Protein AF-A0A965PRI2-F1 (afdb_monomer_lite)

pLDDT: mean 79.47, std 16.2, range [27.14, 97.19]

Secondary structure (DSSP, 8-state):
-----------SPPPTT------TTS-----TT-----PPP--HHHHS-S--HHHHHHHHHHHTTEEEEE-SSSTT-EEEEEHHHHTTSS-EEE-GGGB-TTS--EEEESTTT--SEEEEEEEPP-SHHHHHHHTTT--TT-EEESS--SSTT----TT--SEEEEEEEEEP--EEEPTTSS-EEE--EE--TTSPPEE----S---EEEEEEEEEE--SSS-PPPEEEEEEEEESBS---SSS-B-TT-EESSSS----SS--SB--SEEHIIIIIHHHHHHHHSTT-EEEEEEE---HHHHHT--TT-EEEETTEEEEEEEEE---TTS--PEEEEEEEE-TT---TT--SSEEEEE-TTSBEEEE-TTS-EE---HHHHHHTT-EEETTTTEEE---PPPPP-PPP----TT--------

Structure (mmCIF, N/CA/C/O backbone):
data_AF-A0A965PRI2-F1
#
_entry.id   AF-A0A965PRI2-F1
#
loop_
_atom_site.group_PDB
_atom_site.id
_atom_site.type_symbol
_atom_site.label_atom_id
_atom_site.label_alt_id
_atom_site.label_comp_id
_atom_site.label_asym_id
_atom_site.label_entity_id
_atom_site.label_seq_id
_atom_site.pdbx_PDB_ins_code
_atom_site.Cartn_x
_atom_site.Cartn_y
_atom_site.Cartn_z
_atom_site.occupancy
_atom_site.B_iso_or_equiv
_atom_site.auth_seq_id
_atom_site.auth_comp_id
_atom_site.auth_asym_id
_atom_site.auth_atom_id
_atom_site.pdbx_PDB_model_num
ATOM 1 N N . GLN A 1 1 ? -20.599 -7.298 -75.799 1.00 37.50 1 GLN A N 1
ATOM 2 C CA . GLN A 1 1 ? -19.387 -7.035 -75.000 1.00 37.50 1 GLN A CA 1
ATOM 3 C C . GLN A 1 1 ? -19.839 -6.916 -73.556 1.00 37.50 1 GLN A C 1
ATOM 5 O O . GLN A 1 1 ? -20.493 -5.939 -73.222 1.00 37.50 1 GLN A O 1
ATOM 10 N N . ASN A 1 2 ? -19.610 -7.953 -72.750 1.00 37.22 2 ASN A N 1
ATOM 11 C CA . ASN A 1 2 ? -19.974 -7.944 -71.334 1.00 37.22 2 ASN A CA 1
ATOM 12 C C . ASN A 1 2 ? -18.835 -7.264 -70.572 1.00 37.22 2 ASN A C 1
ATOM 14 O O . ASN A 1 2 ? -17.785 -7.869 -70.375 1.00 37.22 2 ASN A O 1
ATOM 18 N N . GLY A 1 3 ? -19.018 -5.991 -70.229 1.00 44.16 3 GLY A N 1
ATOM 19 C CA . GLY A 1 3 ? -18.119 -5.283 -69.325 1.00 44.16 3 GLY A CA 1
ATOM 20 C C . GLY A 1 3 ? -18.493 -5.601 -67.883 1.00 44.16 3 GLY A C 1
ATOM 21 O O . GLY A 1 3 ? -19.664 -5.518 -67.515 1.00 44.16 3 GLY A O 1
ATOM 22 N N . TRP A 1 4 ? -17.509 -5.971 -67.073 1.00 39.88 4 TRP A N 1
ATOM 23 C CA . TRP A 1 4 ? -17.664 -6.030 -65.625 1.00 39.88 4 TRP A CA 1
ATOM 24 C C . TRP A 1 4 ? -17.605 -4.602 -65.082 1.00 39.88 4 TRP A C 1
ATOM 26 O O . TRP A 1 4 ? -16.687 -3.860 -65.427 1.00 39.88 4 TRP A O 1
ATOM 36 N N . TYR A 1 5 ? -18.566 -4.210 -64.246 1.00 47.44 5 TYR A N 1
ATOM 37 C CA . TYR A 1 5 ? -18.468 -2.988 -63.452 1.00 47.44 5 TYR A CA 1
ATOM 38 C C . TYR A 1 5 ? -18.255 -3.373 -61.988 1.00 47.44 5 TYR A C 1
ATOM 40 O O . TYR A 1 5 ? -18.966 -4.215 -61.444 1.00 47.44 5 TYR A O 1
ATOM 48 N N . GLY A 1 6 ? -17.247 -2.769 -61.364 1.00 44.31 6 GLY A N 1
ATOM 49 C CA . GLY A 1 6 ? -16.978 -2.869 -59.935 1.00 44.31 6 GLY A CA 1
ATOM 50 C C . GLY A 1 6 ? -16.923 -1.465 -59.349 1.00 44.31 6 GLY A C 1
ATOM 51 O O . GLY A 1 6 ? -16.248 -0.597 -59.897 1.00 44.31 6 GLY A O 1
ATOM 52 N N . GLN A 1 7 ? -17.656 -1.232 -58.264 1.00 40.66 7 GLN A N 1
ATOM 53 C CA . GLN A 1 7 ? -17.605 0.015 -57.507 1.00 40.66 7 GLN A CA 1
ATOM 54 C C . GLN A 1 7 ? -16.659 -0.185 -56.322 1.00 40.66 7 GLN A C 1
ATOM 56 O O . GLN A 1 7 ? -16.861 -1.093 -55.519 1.00 40.66 7 GLN A O 1
ATOM 61 N N . ILE A 1 8 ? -15.625 0.651 -56.221 1.00 46.50 8 ILE A N 1
ATOM 62 C CA . ILE A 1 8 ? -14.695 0.664 -55.088 1.00 46.50 8 ILE A CA 1
ATOM 63 C C . ILE A 1 8 ? -15.013 1.905 -54.252 1.00 46.50 8 ILE A C 1
ATOM 65 O O . ILE A 1 8 ? -14.904 3.032 -54.733 1.00 46.50 8 ILE A O 1
ATOM 69 N N . GLU A 1 9 ? -15.444 1.692 -53.010 1.00 41.47 9 GLU A N 1
ATOM 70 C CA . GLU A 1 9 ? -15.709 2.748 -52.032 1.00 41.47 9 GLU A CA 1
ATOM 71 C C . GLU A 1 9 ? -14.506 2.867 -51.082 1.00 41.47 9 GLU A C 1
ATOM 73 O O . GLU A 1 9 ? -14.179 1.926 -50.361 1.00 41.47 9 GLU A O 1
ATOM 78 N N . TYR A 1 10 ? -13.837 4.023 -51.073 1.00 45.66 10 TYR A N 1
ATOM 79 C CA . TYR A 1 10 ? -12.768 4.328 -50.119 1.00 45.66 10 TYR A CA 1
ATOM 80 C C . TYR A 1 10 ? -13.369 4.957 -48.856 1.00 45.66 10 TYR A C 1
ATOM 82 O O . TYR A 1 10 ? -13.905 6.063 -48.908 1.00 45.66 10 TYR A O 1
ATOM 90 N N . ARG A 1 11 ? -13.273 4.267 -47.713 1.00 41.91 11 ARG A N 1
ATOM 91 C CA . ARG A 1 11 ? -13.807 4.722 -46.415 1.00 41.91 11 ARG A CA 1
ATOM 92 C C . ARG A 1 11 ? -12.717 5.304 -45.508 1.00 41.91 11 ARG A C 1
ATOM 94 O O . ARG A 1 11 ? -12.501 4.819 -44.404 1.00 41.91 11 ARG A O 1
ATOM 101 N N . GLY A 1 12 ? -12.024 6.342 -45.973 1.00 54.06 12 GLY A N 1
ATOM 102 C CA . GLY A 1 12 ? -11.011 7.058 -45.190 1.00 54.06 12 GLY A CA 1
ATOM 103 C C . GLY A 1 12 ? -10.931 8.545 -45.542 1.00 54.06 12 GLY A C 1
ATOM 104 O O . GLY A 1 12 ? -11.405 8.971 -46.597 1.00 54.06 12 GLY A O 1
ATOM 105 N N . ALA A 1 13 ? -10.326 9.356 -44.670 1.00 49.25 13 ALA A N 1
ATOM 106 C CA . ALA A 1 13 ? -10.091 10.774 -44.945 1.00 49.25 13 ALA A CA 1
ATOM 107 C C . ALA A 1 13 ? -9.022 10.935 -46.043 1.00 49.25 13 ALA A C 1
ATOM 109 O O . ALA A 1 13 ? -7.925 10.384 -45.947 1.00 49.25 13 ALA A O 1
ATOM 110 N N . ARG A 1 14 ? -9.341 11.672 -47.113 1.00 47.34 14 ARG A N 1
ATOM 111 C CA . ARG A 1 14 ? -8.424 11.928 -48.233 1.00 47.34 14 ARG A CA 1
ATOM 112 C C . ARG A 1 14 ? -7.401 12.991 -47.810 1.00 47.34 14 ARG A C 1
ATOM 114 O O . ARG A 1 14 ? -7.792 14.117 -47.510 1.00 47.34 14 ARG A O 1
ATOM 121 N N . LEU A 1 15 ? -6.110 12.658 -47.787 1.00 52.12 15 LEU A N 1
ATOM 122 C CA . LEU A 1 15 ? -5.048 13.662 -47.650 1.00 52.12 15 LEU A CA 1
ATOM 123 C C . LEU A 1 15 ? -4.831 14.376 -48.995 1.00 52.12 15 LEU A C 1
ATOM 125 O O . LEU A 1 15 ? -5.106 13.824 -50.064 1.00 52.12 15 LEU A O 1
ATOM 129 N N . ALA A 1 16 ? -4.355 15.621 -48.953 1.00 43.09 16 ALA A N 1
ATOM 130 C CA . ALA A 1 16 ? -4.048 16.380 -50.161 1.00 43.09 16 ALA A CA 1
ATOM 131 C C . ALA A 1 16 ? -2.918 15.690 -50.953 1.00 43.09 16 ALA A C 1
ATOM 133 O O . ALA A 1 16 ? -1.831 15.484 -50.418 1.00 43.09 16 ALA A O 1
ATOM 134 N N . GLY A 1 17 ? -3.180 15.336 -52.218 1.00 53.62 17 GLY A N 1
ATOM 135 C CA . GLY A 1 17 ? -2.200 14.725 -53.131 1.00 53.62 17 GLY A CA 1
ATOM 136 C C . GLY A 1 17 ? -2.437 13.254 -53.505 1.00 53.62 17 GLY A C 1
ATOM 137 O O . GLY A 1 17 ? -1.684 12.725 -54.313 1.00 53.62 17 GLY A O 1
ATOM 138 N N . SER A 1 18 ? -3.469 12.587 -52.973 1.00 48.56 18 SER A N 1
ATOM 139 C CA . SER A 1 18 ? -3.781 11.184 -53.311 1.00 48.56 18 SER A CA 1
ATOM 140 C C . SER A 1 18 ? -4.687 11.057 -54.554 1.00 48.56 18 SER A C 1
ATOM 142 O O . SER A 1 18 ? -5.854 11.474 -54.518 1.00 48.56 18 SER A O 1
ATOM 144 N N . SER A 1 19 ? -4.193 10.436 -55.633 1.00 57.09 19 SER A N 1
ATOM 145 C CA . SER A 1 19 ? -4.955 10.115 -56.856 1.00 57.09 19 SER A CA 1
ATOM 146 C C . SER A 1 19 ? -5.113 8.601 -57.070 1.00 57.09 19 SER A C 1
ATOM 148 O O . SER A 1 19 ? -4.385 7.797 -56.497 1.00 57.09 19 SER A O 1
ATOM 150 N N . MET A 1 20 ? -6.110 8.224 -57.873 1.00 54.00 20 MET A N 1
ATOM 151 C CA . MET A 1 20 ? -6.259 6.889 -58.455 1.00 54.00 20 MET A CA 1
ATOM 152 C C . MET A 1 20 ? -6.362 7.104 -59.964 1.00 54.00 20 MET A C 1
ATOM 154 O O . MET A 1 20 ? -7.273 7.817 -60.389 1.00 54.00 20 MET A O 1
ATOM 158 N N . ASP A 1 21 ? -5.448 6.529 -60.741 1.00 53.94 21 ASP A N 1
ATOM 159 C CA . ASP A 1 21 ? -5.452 6.617 -62.204 1.00 53.94 21 ASP A CA 1
ATOM 160 C C . ASP A 1 21 ? -5.742 5.246 -62.819 1.00 53.94 21 ASP A C 1
ATOM 162 O O . ASP A 1 21 ? -5.221 4.221 -62.383 1.00 53.94 21 ASP A O 1
ATOM 166 N N . PHE A 1 22 ? -6.593 5.232 -63.845 1.00 53.56 22 PHE A N 1
ATOM 167 C CA . PHE A 1 22 ? -6.906 4.037 -64.622 1.00 53.56 22 PHE A CA 1
ATOM 168 C C . PHE A 1 22 ? -6.131 4.100 -65.941 1.00 53.56 22 PHE A C 1
ATOM 170 O O . PHE A 1 22 ? -6.404 4.965 -66.774 1.00 53.56 22 PHE A O 1
ATOM 177 N N . VAL A 1 23 ? -5.168 3.197 -66.137 1.00 54.97 23 VAL A N 1
ATOM 178 C CA . VAL A 1 23 ? -4.355 3.134 -67.364 1.00 54.97 23 VAL A CA 1
ATOM 179 C C . VAL A 1 23 ? -4.980 2.131 -68.338 1.00 54.97 23 VAL A C 1
ATOM 181 O O . VAL A 1 23 ? -5.362 1.029 -67.952 1.00 54.97 23 VAL A O 1
ATOM 184 N N . SER A 1 24 ? -5.120 2.522 -69.606 1.00 55.78 24 SER A N 1
ATOM 185 C CA . SER A 1 24 ? -5.944 1.830 -70.610 1.00 55.78 24 SER A CA 1
ATOM 186 C C . SER A 1 24 ? -5.445 0.451 -71.050 1.00 55.78 24 SER A C 1
ATOM 188 O O . SER A 1 24 ? -6.206 -0.282 -71.679 1.00 55.78 24 SER A O 1
ATOM 190 N N . ASP A 1 25 ? -4.202 0.087 -70.725 1.00 54.16 25 ASP A N 1
ATOM 191 C CA . ASP A 1 25 ? -3.514 -1.022 -71.401 1.00 54.16 25 ASP A CA 1
ATOM 192 C C . ASP A 1 25 ? -3.333 -2.276 -70.523 1.00 54.16 25 ASP A C 1
ATOM 194 O O . ASP A 1 25 ? -2.876 -3.307 -71.014 1.00 54.16 25 ASP A O 1
ATOM 198 N N . ALA A 1 26 ? -3.763 -2.241 -69.255 1.00 52.56 26 ALA A N 1
ATOM 199 C CA . ALA A 1 26 ? -3.981 -3.429 -68.425 1.00 52.56 26 ALA A CA 1
ATOM 200 C C . ALA A 1 26 ? -4.861 -3.100 -67.204 1.00 52.56 26 ALA A C 1
ATOM 202 O O . ALA A 1 26 ? -4.710 -2.053 -66.581 1.00 52.56 26 ALA A O 1
ATOM 203 N N . CYS A 1 27 ? -5.761 -4.012 -66.816 1.00 55.41 27 CYS A N 1
ATOM 204 C CA . CYS A 1 27 ? -6.522 -3.888 -65.569 1.00 55.41 27 CYS A CA 1
ATOM 205 C C . CYS A 1 27 ? -5.644 -4.251 -64.364 1.00 55.41 27 CYS A C 1
ATOM 207 O O . CYS A 1 27 ? -5.747 -5.352 -63.825 1.00 55.41 27 CYS A O 1
ATOM 209 N N . PHE A 1 28 ? -4.797 -3.326 -63.928 1.00 50.34 28 PHE A N 1
ATOM 210 C CA . PHE A 1 28 ? -4.231 -3.348 -62.584 1.00 50.34 28 PHE A CA 1
ATOM 211 C C . PHE A 1 28 ? -4.507 -2.015 -61.889 1.00 50.34 28 PHE A C 1
ATOM 213 O O . PHE A 1 28 ? -4.651 -0.977 -62.529 1.00 50.34 28 PHE A O 1
ATOM 220 N N . VAL A 1 29 ? -4.643 -2.068 -60.567 1.00 50.91 29 VAL A N 1
ATOM 221 C CA . VAL A 1 29 ? -4.745 -0.884 -59.713 1.00 50.91 29 VAL A CA 1
ATOM 222 C C . VAL A 1 29 ? -3.357 -0.650 -59.143 1.00 50.91 29 VAL A C 1
ATOM 224 O O . VAL A 1 29 ? -2.856 -1.482 -58.389 1.00 50.91 29 VAL A O 1
ATOM 227 N N . GLU A 1 30 ? -2.734 0.461 -59.513 1.00 48.88 30 GLU A N 1
ATOM 228 C CA . GLU A 1 30 ? -1.476 0.904 -58.922 1.00 48.88 30 GLU A CA 1
ATOM 229 C C . GLU A 1 30 ? -1.768 2.022 -57.926 1.00 48.88 30 GLU A C 1
ATOM 231 O O . GLU A 1 30 ? -2.354 3.049 -58.266 1.00 48.88 30 GLU A O 1
ATOM 236 N N . MET A 1 31 ? -1.399 1.806 -56.666 1.00 50.91 31 MET A N 1
ATOM 237 C CA . MET A 1 31 ? -1.529 2.820 -55.630 1.00 50.91 31 MET A CA 1
ATOM 238 C C . MET A 1 31 ? -0.167 3.485 -55.414 1.00 50.91 31 MET A C 1
ATOM 240 O O . MET A 1 31 ? 0.718 2.919 -54.775 1.00 50.91 31 MET A O 1
ATOM 244 N N . THR A 1 32 ? 0.014 4.698 -55.925 1.00 52.19 32 THR A N 1
ATOM 245 C CA . THR A 1 32 ? 1.218 5.509 -55.688 1.00 52.19 32 THR A CA 1
ATOM 246 C C . THR A 1 32 ? 1.053 6.380 -54.438 1.00 52.19 32 THR A C 1
ATOM 248 O O . THR A 1 32 ? 0.016 7.018 -54.264 1.00 52.19 32 THR A O 1
ATOM 251 N N . ASN A 1 33 ? 2.076 6.433 -53.572 1.00 43.72 33 ASN A N 1
ATOM 252 C CA . ASN A 1 33 ? 2.070 7.147 -52.280 1.00 43.72 33 ASN A CA 1
ATOM 253 C C . ASN A 1 33 ? 1.024 6.650 -51.257 1.00 43.72 33 ASN A C 1
ATOM 255 O O . ASN A 1 33 ? 0.360 7.443 -50.584 1.00 43.72 33 ASN A O 1
ATOM 259 N N . VAL A 1 34 ? 0.903 5.330 -51.081 1.00 46.19 34 VAL A N 1
ATOM 260 C CA . VAL A 1 34 ? 0.148 4.763 -49.952 1.00 46.19 34 VAL A CA 1
ATOM 261 C C . VAL A 1 34 ? 0.947 4.938 -48.670 1.00 46.19 34 VAL A C 1
ATOM 263 O O . VAL A 1 34 ? 1.931 4.242 -48.438 1.00 46.19 34 VAL A O 1
ATOM 266 N N . LYS A 1 35 ? 0.501 5.847 -47.805 1.00 45.22 35 LYS A N 1
ATOM 267 C CA . LYS A 1 35 ? 0.939 5.869 -46.411 1.00 45.22 35 LYS A CA 1
ATOM 268 C C . LYS A 1 35 ? -0.089 5.096 -45.595 1.00 45.22 35 LYS A C 1
ATOM 270 O O . LYS A 1 35 ? -1.179 5.600 -45.338 1.00 45.22 35 LYS A O 1
ATOM 275 N N . VAL A 1 36 ? 0.242 3.859 -45.232 1.00 45.78 36 VAL A N 1
ATOM 276 C CA . VAL A 1 36 ? -0.568 3.064 -44.304 1.00 45.78 36 VAL A CA 1
ATOM 277 C C . VAL A 1 36 ? -0.492 3.745 -42.939 1.00 45.78 36 VAL A C 1
ATOM 279 O O . VAL A 1 36 ? 0.506 3.640 -42.233 1.00 45.78 36 VAL A O 1
ATOM 282 N N . VAL A 1 37 ? -1.530 4.499 -42.578 1.00 48.19 37 VAL A N 1
ATOM 283 C CA . VAL A 1 37 ? -1.709 5.000 -41.210 1.00 48.19 37 VAL A CA 1
ATOM 284 C C . VAL A 1 37 ? -2.441 3.912 -40.431 1.00 48.19 37 VAL A C 1
ATOM 286 O O . VAL A 1 37 ? -3.613 4.045 -40.107 1.00 48.19 37 VAL A O 1
ATOM 289 N N . SER A 1 38 ? -1.776 2.782 -40.210 1.00 43.06 38 SER A N 1
ATOM 290 C CA . SER A 1 38 ? -2.269 1.764 -39.287 1.00 43.06 38 SER A CA 1
ATOM 291 C C . SER A 1 38 ? -1.092 1.161 -38.533 1.00 43.06 38 SER A C 1
ATOM 293 O O . SER A 1 38 ? -0.374 0.309 -39.051 1.00 43.06 38 SER A O 1
ATOM 295 N N . GLY A 1 39 ? -0.908 1.585 -37.287 1.00 51.25 39 GLY A N 1
ATOM 296 C CA . GLY A 1 39 ? -0.710 0.562 -36.270 1.00 51.25 39 GLY A CA 1
ATOM 297 C C . GLY A 1 39 ? -2.072 -0.109 -36.055 1.00 51.25 39 GLY A C 1
ATOM 298 O O . GLY A 1 39 ? -3.087 0.570 -36.238 1.00 51.25 39 GLY A O 1
ATOM 299 N N . PRO A 1 40 ? -2.143 -1.410 -35.734 1.00 48.16 40 PRO A N 1
ATOM 300 C CA . PRO A 1 40 ? -3.381 -1.949 -35.189 1.00 48.16 40 PRO A CA 1
ATOM 301 C C . PRO A 1 40 ? -3.804 -1.073 -34.003 1.00 48.16 40 PRO A C 1
ATOM 303 O O . PRO A 1 40 ? -2.948 -0.627 -33.231 1.00 48.16 40 PRO A O 1
ATOM 306 N N . ASP A 1 41 ? -5.105 -0.816 -33.860 1.00 56.09 41 ASP A N 1
ATOM 307 C CA . ASP A 1 41 ? -5.623 -0.340 -32.581 1.00 56.09 41 ASP A CA 1
ATOM 308 C C . ASP A 1 41 ? -5.091 -1.284 -31.493 1.00 56.09 41 ASP A C 1
ATOM 310 O O . ASP A 1 41 ? -5.041 -2.506 -31.684 1.00 56.09 41 ASP A O 1
ATOM 314 N N . ILE A 1 42 ? -4.629 -0.734 -30.367 1.00 57.56 42 ILE A N 1
ATOM 315 C CA . ILE A 1 42 ? -4.194 -1.563 -29.242 1.00 57.56 42 ILE A CA 1
ATOM 316 C C . ILE A 1 42 ? -5.419 -2.347 -28.776 1.00 57.56 42 ILE A C 1
ATOM 318 O O . ILE A 1 42 ? -6.317 -1.807 -28.129 1.00 57.56 42 ILE A O 1
ATOM 322 N N . THR A 1 43 ? -5.460 -3.632 -29.116 1.00 62.81 43 THR A N 1
ATOM 323 C CA . THR A 1 43 ? -6.518 -4.523 -28.650 1.00 62.81 43 THR A CA 1
ATOM 324 C C . THR A 1 43 ? -6.177 -4.897 -27.213 1.00 62.81 43 THR A C 1
ATOM 326 O O . THR A 1 43 ? -5.297 -5.725 -26.964 1.00 62.81 43 THR A O 1
ATOM 329 N N . PHE A 1 44 ? -6.821 -4.236 -26.250 1.00 64.75 44 PHE A N 1
ATOM 330 C CA . PHE A 1 44 ? -6.538 -4.439 -24.825 1.00 64.75 44 PHE A CA 1
ATOM 331 C C . PHE A 1 44 ? -6.714 -5.898 -24.389 1.00 64.75 44 PHE A C 1
ATOM 333 O O . PHE A 1 44 ? -5.977 -6.358 -23.524 1.00 64.75 44 PHE A O 1
ATOM 340 N N . GLU A 1 45 ? -7.618 -6.643 -25.030 1.00 69.31 45 GLU A N 1
ATOM 341 C CA . GLU A 1 45 ? -7.846 -8.070 -24.772 1.00 69.31 45 GLU A CA 1
ATOM 342 C C . GLU A 1 45 ? -6.587 -8.919 -25.004 1.00 69.31 45 GLU A C 1
ATOM 344 O O . GLU A 1 45 ? -6.273 -9.773 -24.181 1.00 69.31 45 GLU A O 1
ATOM 349 N N . TYR A 1 46 ? -5.818 -8.640 -26.063 1.00 70.44 46 TYR A N 1
ATOM 350 C CA . TYR A 1 46 ? -4.568 -9.353 -26.362 1.00 70.44 46 TYR A CA 1
ATOM 351 C C . TYR A 1 46 ? -3.391 -8.916 -25.481 1.00 70.44 46 TYR A C 1
ATOM 353 O O . TYR A 1 46 ? -2.376 -9.602 -25.416 1.00 70.44 46 TYR A O 1
ATOM 361 N N . ASN A 1 47 ? -3.523 -7.784 -24.786 1.00 70.56 47 ASN A N 1
ATOM 362 C CA . ASN A 1 47 ? -2.501 -7.253 -23.882 1.00 70.56 47 ASN A CA 1
ATOM 363 C C . ASN A 1 47 ? -2.833 -7.503 -22.401 1.00 70.56 47 ASN A C 1
ATOM 365 O O . ASN A 1 47 ? -2.046 -7.141 -21.524 1.00 70.56 47 ASN A O 1
ATOM 369 N N . ALA A 1 48 ? -3.986 -8.111 -22.106 1.00 79.38 48 ALA A N 1
ATOM 370 C CA . ALA A 1 48 ? -4.358 -8.486 -20.754 1.00 79.38 48 ALA A CA 1
ATOM 371 C C . ALA A 1 48 ? -3.593 -9.755 -20.331 1.00 79.38 48 ALA A C 1
ATOM 373 O O . ALA A 1 48 ? -3.559 -10.733 -21.080 1.00 79.38 48 ALA A O 1
ATOM 374 N N . PRO A 1 49 ? -2.977 -9.774 -19.137 1.00 82.75 49 PRO A N 1
ATOM 375 C CA . PRO A 1 49 ? -2.309 -10.969 -18.642 1.00 82.75 49 PRO A CA 1
ATOM 376 C C . PRO A 1 49 ? -3.331 -12.079 -18.361 1.00 82.75 49 PRO A C 1
ATOM 378 O O . PRO A 1 49 ? -4.453 -11.806 -17.933 1.00 82.75 49 PRO A O 1
ATOM 381 N N . ASP A 1 50 ? -2.922 -13.336 -18.537 1.00 87.38 50 ASP A N 1
ATOM 382 C CA . ASP A 1 50 ? -3.733 -14.502 -18.168 1.00 87.38 50 ASP A CA 1
ATOM 383 C C . ASP A 1 50 ? -3.791 -14.650 -16.637 1.00 87.38 50 ASP A C 1
ATOM 385 O O . ASP A 1 50 ? -2.915 -15.247 -16.006 1.00 87.38 50 ASP A O 1
ATOM 389 N N . ILE A 1 51 ? -4.794 -14.016 -16.026 1.00 90.81 51 ILE A N 1
ATOM 390 C CA . ILE A 1 51 ? -5.053 -14.009 -14.583 1.00 90.81 51 ILE A CA 1
ATOM 391 C C . ILE A 1 51 ? -6.554 -14.074 -14.302 1.00 90.81 51 ILE A C 1
ATOM 393 O O . ILE A 1 51 ? -7.387 -13.691 -15.127 1.00 90.81 51 ILE A O 1
ATOM 397 N N . LYS A 1 52 ? -6.931 -14.470 -13.083 1.00 93.38 52 LYS A N 1
ATOM 398 C CA . LYS A 1 52 ? -8.329 -14.358 -12.662 1.00 93.38 52 LYS A CA 1
ATOM 399 C C . LYS A 1 52 ? -8.670 -12.900 -12.357 1.00 93.38 52 LYS A C 1
ATOM 401 O O . LYS A 1 52 ? -7.917 -12.198 -11.690 1.00 93.38 52 LYS A O 1
ATOM 406 N N . GLN A 1 53 ? -9.873 -12.473 -12.733 1.00 91.69 53 GLN A N 1
ATOM 407 C CA . GLN A 1 53 ? -10.383 -11.137 -12.391 1.00 91.69 53 GLN A CA 1
ATOM 408 C C . GLN A 1 53 ? -10.408 -10.891 -10.873 1.00 91.69 53 GLN A C 1
ATOM 410 O O . GLN A 1 53 ? -10.097 -9.795 -10.415 1.00 91.69 53 GLN A O 1
ATOM 415 N N . ILE A 1 54 ? -10.720 -11.924 -10.080 1.00 92.94 54 ILE A N 1
ATOM 416 C CA . ILE A 1 54 ? -10.690 -11.829 -8.614 1.00 92.94 54 ILE A CA 1
ATOM 417 C C . ILE A 1 54 ? -9.276 -11.592 -8.073 1.00 92.94 54 ILE A C 1
ATOM 419 O O . ILE A 1 54 ? -9.130 -10.892 -7.076 1.00 92.94 54 ILE A O 1
ATOM 423 N N . ASP A 1 55 ? -8.245 -12.114 -8.739 1.00 94.56 55 ASP A N 1
ATOM 424 C CA . ASP A 1 55 ? -6.849 -11.923 -8.344 1.00 94.56 55 ASP A CA 1
ATOM 425 C C . ASP A 1 55 ? -6.419 -10.474 -8.603 1.00 94.56 55 ASP A C 1
ATOM 427 O O . ASP A 1 55 ? -5.846 -9.836 -7.723 1.00 94.56 55 ASP A O 1
ATOM 431 N N . PHE A 1 56 ? -6.804 -9.916 -9.757 1.00 93.62 56 PHE A N 1
ATOM 432 C CA . PHE A 1 56 ? -6.596 -8.501 -10.079 1.00 93.62 56 PHE A CA 1
ATOM 433 C C . PHE A 1 56 ? -7.220 -7.569 -9.032 1.00 93.62 56 PHE A C 1
ATOM 435 O O . PHE A 1 56 ? -6.549 -6.696 -8.483 1.00 93.62 56 PHE A O 1
ATOM 442 N N . VAL A 1 57 ? -8.502 -7.778 -8.717 1.00 94.19 57 VAL A N 1
ATOM 443 C CA . VAL A 1 57 ? -9.222 -6.953 -7.736 1.00 94.19 57 VAL A CA 1
ATOM 444 C C . VAL A 1 57 ? -8.669 -7.168 -6.323 1.00 94.19 57 VAL A C 1
ATOM 446 O O . VAL A 1 57 ? -8.497 -6.205 -5.577 1.00 94.19 57 VAL A O 1
ATOM 449 N N . SER A 1 58 ? -8.340 -8.412 -5.953 1.00 95.69 58 SER A N 1
ATOM 450 C CA . SER A 1 58 ? -7.748 -8.736 -4.650 1.00 95.69 58 SER A CA 1
ATOM 451 C C . SER A 1 58 ? -6.407 -8.040 -4.444 1.00 95.69 58 SER A C 1
ATOM 453 O O . SER A 1 58 ? -6.147 -7.540 -3.349 1.00 95.69 58 SER A O 1
ATOM 455 N N . ASP A 1 59 ? -5.573 -7.971 -5.481 1.00 97.00 59 ASP A N 1
ATOM 456 C CA . ASP A 1 59 ? -4.297 -7.275 -5.403 1.00 97.00 59 ASP A CA 1
ATOM 457 C C . ASP A 1 59 ? -4.478 -5.774 -5.196 1.00 97.00 59 ASP A C 1
ATOM 459 O O . ASP A 1 59 ? -3.815 -5.225 -4.325 1.00 97.00 59 ASP A O 1
ATOM 463 N N . ILE A 1 60 ? -5.413 -5.121 -5.896 1.00 95.94 60 ILE A N 1
ATOM 464 C CA . ILE A 1 60 ? -5.705 -3.690 -5.686 1.00 95.94 60 ILE A CA 1
ATOM 465 C C . ILE A 1 60 ? -6.133 -3.427 -4.235 1.00 95.94 60 ILE A C 1
ATOM 467 O O . ILE A 1 60 ? -5.621 -2.497 -3.605 1.00 95.94 60 ILE A O 1
ATOM 471 N N . ILE A 1 61 ? -7.025 -4.270 -3.697 1.00 96.75 61 ILE A N 1
ATOM 472 C CA . ILE A 1 61 ? -7.518 -4.177 -2.313 1.00 96.75 61 ILE A CA 1
ATOM 473 C C . ILE A 1 61 ? -6.369 -4.317 -1.311 1.00 96.75 61 ILE A C 1
ATOM 475 O O . ILE A 1 61 ? -6.263 -3.518 -0.383 1.00 96.75 61 ILE A O 1
ATOM 479 N N . LYS A 1 62 ? -5.486 -5.304 -1.497 1.00 96.88 62 LYS A N 1
ATOM 480 C CA . LYS A 1 62 ? -4.320 -5.518 -0.626 1.00 96.88 62 LYS A CA 1
ATOM 481 C C . LYS A 1 62 ? -3.293 -4.395 -0.763 1.00 96.88 62 LYS A C 1
ATOM 483 O O . LYS A 1 62 ? -2.776 -3.907 0.234 1.00 96.88 62 LYS A O 1
ATOM 488 N N . MET A 1 63 ? -2.996 -3.979 -1.987 1.00 95.31 63 MET A N 1
ATOM 489 C 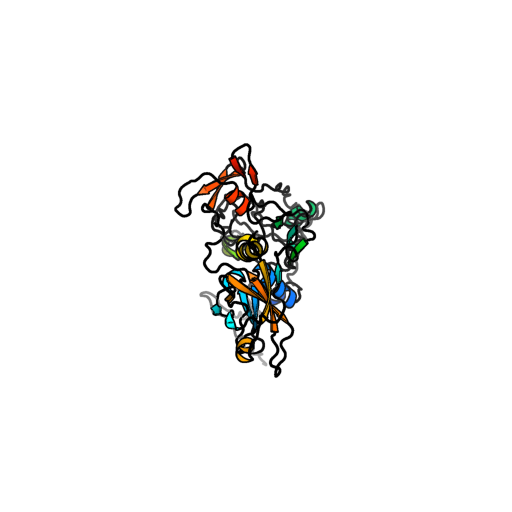CA . MET A 1 63 ? -1.991 -2.969 -2.314 1.00 95.31 63 MET A CA 1
ATOM 490 C C . MET A 1 63 ? -2.288 -1.636 -1.620 1.00 95.31 63 MET A C 1
ATOM 492 O O . MET A 1 63 ? -1.403 -1.067 -0.989 1.00 95.31 63 MET A O 1
ATOM 496 N N . HIS A 1 64 ? -3.553 -1.208 -1.639 1.00 95.75 64 HIS A N 1
ATOM 497 C CA . HIS A 1 64 ? -3.989 0.085 -1.100 1.00 95.75 64 HIS A CA 1
ATOM 498 C C . HIS A 1 64 ? -4.740 -0.027 0.239 1.00 95.75 64 HIS A C 1
ATOM 500 O O . HIS A 1 64 ? -5.337 0.951 0.684 1.00 95.75 64 HIS A O 1
ATOM 506 N N . ASN A 1 65 ? -4.728 -1.207 0.877 1.00 95.88 65 ASN A N 1
ATOM 507 C CA . ASN A 1 65 ? -5.434 -1.483 2.134 1.00 95.88 65 ASN A CA 1
ATOM 508 C C . ASN A 1 65 ? -6.899 -0.999 2.104 1.00 95.88 65 ASN A C 1
ATOM 510 O O . ASN A 1 65 ? -7.308 -0.163 2.909 1.00 95.88 65 ASN A O 1
ATOM 514 N N . LEU A 1 66 ? -7.672 -1.454 1.116 1.00 95.50 66 LEU A N 1
ATOM 515 C CA . LEU A 1 66 ? -9.019 -0.935 0.867 1.00 95.50 66 LEU A CA 1
ATOM 516 C C . LEU A 1 66 ? -10.066 -1.623 1.753 1.00 95.50 66 LEU A C 1
ATOM 518 O O . LEU A 1 66 ? -10.121 -2.850 1.845 1.00 95.50 66 LEU A O 1
ATOM 522 N N . ALA A 1 67 ? -10.952 -0.827 2.343 1.00 93.19 67 ALA A N 1
ATOM 523 C CA . ALA A 1 67 ? -12.239 -1.280 2.839 1.00 93.19 67 ALA A CA 1
ATOM 524 C C . ALA A 1 67 ? -13.164 -1.577 1.649 1.00 93.19 67 ALA A C 1
ATOM 526 O O . ALA A 1 67 ? -13.292 -0.766 0.730 1.00 93.19 67 ALA A O 1
ATOM 527 N N . VAL A 1 68 ? -13.806 -2.747 1.670 1.00 93.38 68 VAL A N 1
ATOM 528 C CA . VAL A 1 68 ? -14.790 -3.163 0.662 1.00 93.38 68 VAL A CA 1
ATOM 529 C C . VAL A 1 68 ? -16.177 -3.010 1.265 1.00 93.38 68 VAL A C 1
ATOM 531 O O . VAL A 1 68 ? -16.545 -3.757 2.171 1.00 93.38 68 VAL A O 1
ATOM 534 N N . ILE A 1 69 ? -16.936 -2.034 0.777 1.00 90.94 69 ILE A N 1
ATOM 535 C CA . ILE A 1 69 ? -18.201 -1.616 1.382 1.00 90.94 69 ILE A CA 1
ATOM 536 C C . ILE A 1 69 ? -19.325 -1.867 0.371 1.00 90.94 69 ILE A C 1
ATOM 538 O O . ILE A 1 69 ? -19.291 -1.298 -0.721 1.00 90.94 69 ILE A O 1
ATOM 542 N N . PRO A 1 70 ? -20.322 -2.713 0.675 1.00 89.88 70 PRO A N 1
ATOM 543 C CA . PRO A 1 70 ? -21.468 -2.884 -0.207 1.00 89.88 70 PRO A CA 1
ATOM 544 C C . PRO A 1 70 ? -22.327 -1.616 -0.232 1.00 89.88 70 PRO A C 1
ATOM 546 O O . PRO A 1 70 ? -22.589 -1.007 0.805 1.00 89.88 70 PRO A O 1
ATOM 549 N N . ASP A 1 71 ? -22.787 -1.224 -1.418 1.00 88.19 71 ASP A N 1
ATOM 550 C CA . ASP A 1 71 ? -23.753 -0.138 -1.559 1.00 88.19 71 ASP A CA 1
ATOM 551 C C . ASP A 1 71 ? -25.133 -0.619 -1.082 1.00 88.19 71 ASP A C 1
ATOM 553 O O . ASP A 1 71 ? -25.665 -1.619 -1.564 1.00 88.19 71 ASP A O 1
ATOM 557 N N . ALA A 1 72 ? -25.719 0.087 -0.113 1.00 83.50 72 ALA A N 1
ATOM 558 C CA . ALA A 1 72 ? -27.004 -0.293 0.472 1.00 83.50 72 ALA A CA 1
ATOM 559 C C . ALA A 1 72 ? -28.197 -0.075 -0.478 1.00 83.50 72 ALA A C 1
ATOM 561 O O . ALA A 1 72 ? -29.261 -0.656 -0.266 1.00 83.50 72 ALA A O 1
ATOM 562 N N . ALA A 1 73 ? -28.049 0.776 -1.499 1.00 88.00 73 ALA A N 1
ATOM 563 C CA . ALA A 1 73 ? -29.110 1.105 -2.446 1.00 88.00 73 ALA A CA 1
ATOM 564 C C . ALA A 1 73 ? -28.988 0.334 -3.767 1.00 88.00 73 ALA A C 1
ATOM 566 O O . ALA A 1 73 ? -29.993 0.142 -4.453 1.00 88.00 73 ALA A O 1
ATOM 567 N N . ILE A 1 74 ? -27.774 -0.083 -4.142 1.00 91.50 74 ILE A N 1
ATOM 568 C CA . ILE A 1 74 ? -27.495 -0.717 -5.434 1.00 91.50 74 ILE A CA 1
ATOM 569 C C . ILE A 1 74 ? -26.878 -2.099 -5.217 1.00 91.50 74 ILE A C 1
ATOM 571 O O . ILE A 1 74 ? -25.717 -2.237 -4.837 1.00 91.50 74 ILE A O 1
ATOM 575 N N . GLU A 1 75 ? -27.653 -3.133 -5.541 1.00 92.00 75 GLU A N 1
ATOM 576 C CA . GLU A 1 75 ? -27.185 -4.517 -5.527 1.00 92.00 75 GLU A CA 1
ATOM 577 C C . GLU A 1 75 ? -25.965 -4.697 -6.449 1.00 92.00 75 GLU A C 1
ATOM 579 O O . GLU A 1 75 ? -25.906 -4.139 -7.546 1.00 92.00 75 GLU A O 1
ATOM 584 N N . ASN A 1 76 ? -24.985 -5.493 -6.012 1.00 89.75 76 ASN A N 1
ATOM 585 C CA . ASN A 1 76 ? -23.733 -5.772 -6.732 1.00 89.75 76 ASN A CA 1
ATOM 586 C C . ASN A 1 76 ? -22.822 -4.556 -6.979 1.00 89.75 76 ASN A C 1
ATOM 588 O O . ASN A 1 76 ? -21.869 -4.655 -7.754 1.00 89.75 76 ASN A O 1
ATOM 592 N N . LYS A 1 77 ? -23.058 -3.424 -6.307 1.00 92.31 77 LYS A N 1
ATOM 593 C CA . LYS A 1 77 ? -22.123 -2.299 -6.290 1.00 92.31 77 LYS A CA 1
ATOM 594 C C . LYS A 1 77 ? -21.302 -2.320 -5.005 1.00 92.31 77 LYS A C 1
ATOM 596 O O . LYS A 1 77 ? -21.841 -2.386 -3.903 1.00 92.31 77 LYS A O 1
ATOM 601 N N . LEU A 1 78 ? -19.985 -2.251 -5.166 1.00 91.94 78 LEU A N 1
ATOM 602 C CA . LEU A 1 78 ? -19.023 -2.167 -4.073 1.00 91.94 78 LEU A CA 1
ATOM 603 C C . LEU A 1 78 ? -18.310 -0.818 -4.144 1.00 91.94 78 LEU A C 1
ATOM 605 O O . LEU A 1 78 ? -17.871 -0.393 -5.213 1.00 91.94 78 LEU A O 1
ATOM 609 N N . LEU A 1 79 ? -18.197 -0.159 -3.002 1.00 91.81 79 LEU A N 1
ATOM 610 C CA . LEU A 1 79 ? -17.361 1.010 -2.794 1.00 91.81 79 LEU A CA 1
ATOM 611 C C . LEU A 1 79 ? -16.023 0.527 -2.231 1.00 91.81 79 LEU A C 1
ATOM 613 O O . LEU A 1 79 ? -15.988 -0.290 -1.308 1.00 91.81 79 LEU A O 1
ATOM 617 N N . LEU A 1 80 ? -14.933 1.007 -2.824 1.00 93.81 80 LEU A N 1
ATOM 618 C CA . LEU A 1 80 ? -13.576 0.722 -2.381 1.00 93.81 80 LEU A CA 1
ATOM 619 C C . LEU A 1 80 ? -12.962 2.013 -1.862 1.00 93.81 80 LEU A C 1
ATOM 621 O O . LEU A 1 80 ? -12.874 2.991 -2.603 1.00 93.81 80 LEU A O 1
ATOM 625 N N . GLU A 1 81 ? -12.532 2.004 -0.608 1.00 92.06 81 GLU A N 1
ATOM 626 C CA . GLU A 1 81 ? -11.966 3.184 0.036 1.00 92.06 81 GLU A CA 1
ATOM 627 C C . GLU A 1 81 ? -10.735 2.802 0.866 1.00 92.06 81 GLU A C 1
ATOM 629 O O . GLU A 1 81 ? -10.797 1.812 1.595 1.00 92.06 81 GLU A O 1
ATOM 634 N N . PRO A 1 82 ? -9.611 3.537 0.784 1.00 92.19 82 PRO A N 1
ATOM 635 C CA . PRO A 1 82 ? -8.466 3.301 1.656 1.00 92.19 82 PRO A CA 1
ATOM 636 C C . PRO A 1 82 ? -8.860 3.294 3.132 1.00 92.19 82 PRO A C 1
ATOM 638 O O . PRO A 1 82 ? -9.562 4.181 3.608 1.00 92.19 82 PRO A O 1
ATOM 641 N N . MET A 1 83 ? -8.367 2.315 3.890 1.00 88.50 83 MET A N 1
ATOM 642 C CA . MET A 1 83 ? -8.677 2.191 5.317 1.00 88.50 83 MET A CA 1
ATOM 643 C C . MET A 1 83 ? -8.288 3.449 6.112 1.00 88.50 83 MET A C 1
ATOM 645 O O . MET A 1 83 ? -8.934 3.775 7.105 1.00 88.50 83 MET A O 1
ATOM 649 N N . SER A 1 84 ? -7.250 4.165 5.669 1.00 82.12 84 SER A N 1
ATOM 650 C CA . SER A 1 84 ? -6.809 5.429 6.264 1.00 82.12 84 SER A CA 1
ATOM 651 C C . SER A 1 84 ? -7.845 6.550 6.151 1.00 82.12 84 SER A C 1
ATOM 653 O O . SER A 1 84 ? -7.928 7.370 7.060 1.00 82.12 84 SER A O 1
ATOM 655 N N . THR A 1 85 ? -8.649 6.580 5.084 1.00 84.50 85 THR A N 1
ATOM 656 C CA . THR A 1 85 ? -9.715 7.581 4.908 1.00 84.50 85 THR A CA 1
ATOM 657 C C . THR A 1 85 ? -11.060 7.072 5.408 1.00 84.50 85 THR A C 1
ATOM 659 O O . THR A 1 85 ? -11.816 7.838 5.995 1.00 84.50 85 THR A O 1
ATOM 662 N N . TYR A 1 86 ? -11.327 5.774 5.251 1.00 88.81 86 TYR A N 1
ATOM 663 C CA . TYR A 1 86 ? -12.593 5.160 5.637 1.00 88.81 86 TYR A CA 1
ATOM 664 C C . TYR A 1 86 ? -12.836 5.196 7.151 1.00 88.81 86 TYR A C 1
ATOM 666 O O . TYR A 1 86 ? -13.952 5.463 7.605 1.00 88.81 86 TYR A O 1
ATOM 674 N N . LEU A 1 87 ? -11.806 4.930 7.958 1.00 84.81 87 LEU A N 1
ATOM 675 C CA . LEU A 1 87 ? -11.943 4.911 9.413 1.00 84.81 87 LEU A CA 1
ATOM 676 C C . LEU A 1 87 ? -12.193 6.320 9.958 1.00 84.81 87 LEU A C 1
ATOM 678 O O . LEU A 1 87 ? -11.335 7.194 9.872 1.00 84.81 87 LEU A O 1
ATOM 682 N N . GLY A 1 88 ? -13.358 6.527 10.570 1.00 78.50 88 GLY A N 1
ATOM 683 C CA . GLY A 1 88 ? -13.766 7.837 11.071 1.00 78.50 88 GLY A CA 1
ATOM 684 C C . GLY A 1 88 ? -14.370 8.765 10.022 1.00 78.50 88 GLY A C 1
ATOM 685 O O . GLY A 1 88 ? -14.626 9.923 10.343 1.00 78.50 88 GLY A O 1
ATOM 686 N N . SER A 1 89 ? -14.603 8.282 8.797 1.00 82.38 89 SER A N 1
ATOM 687 C CA . SER A 1 89 ? -15.313 9.030 7.745 1.00 82.38 89 SER A CA 1
ATOM 688 C C . SER A 1 89 ? -16.803 9.226 8.047 1.00 82.38 89 SER A C 1
ATOM 690 O O . SER A 1 89 ? -17.446 10.103 7.468 1.00 82.38 89 SER A O 1
ATOM 692 N N . ALA A 1 90 ? -17.356 8.399 8.937 1.00 84.81 90 ALA A N 1
ATOM 693 C CA . ALA A 1 90 ? -18.779 8.329 9.221 1.00 84.81 90 ALA A CA 1
ATOM 694 C C . ALA A 1 90 ? -19.134 8.996 10.567 1.00 84.81 90 ALA A C 1
ATOM 696 O O . ALA A 1 90 ? -18.523 9.984 10.979 1.00 84.81 90 ALA A O 1
ATOM 697 N N . ALA A 1 91 ? -20.186 8.525 11.236 1.00 88.44 91 ALA A N 1
ATOM 698 C CA . ALA A 1 91 ? -20.710 9.171 12.428 1.00 88.44 91 ALA A CA 1
ATOM 699 C C . ALA A 1 91 ? -19.904 8.811 13.684 1.00 88.44 91 ALA A C 1
ATOM 701 O O . ALA A 1 91 ? -19.222 7.792 13.772 1.00 88.44 91 ALA A O 1
ATOM 702 N N . THR A 1 92 ? -20.028 9.652 14.712 1.00 90.81 92 THR A N 1
ATOM 703 C CA . THR A 1 92 ? -19.646 9.284 16.078 1.00 90.81 92 THR A CA 1
ATOM 704 C C . THR A 1 92 ? -20.900 8.888 16.850 1.00 90.81 92 THR A C 1
ATOM 706 O O . THR A 1 92 ? -21.799 9.707 17.039 1.00 90.81 92 THR A O 1
ATOM 709 N N . LEU A 1 93 ? -20.968 7.636 17.294 1.00 92.19 93 LEU A N 1
ATOM 710 C CA . LEU A 1 93 ? -22.107 7.057 18.000 1.00 92.19 93 LEU A CA 1
ATOM 711 C C . LEU A 1 93 ? -21.775 6.866 19.482 1.00 92.19 93 LEU A C 1
ATOM 713 O O . LEU A 1 93 ? -20.810 6.189 19.825 1.00 92.19 93 LEU A O 1
ATOM 717 N N . ASP A 1 94 ? -22.597 7.410 20.380 1.00 93.81 94 ASP A N 1
ATOM 718 C CA . ASP A 1 94 ? -22.455 7.171 21.821 1.00 93.81 94 ASP A CA 1
ATOM 719 C C . ASP A 1 94 ? -23.183 5.886 22.233 1.00 93.81 94 ASP A C 1
ATOM 721 O O . ASP A 1 94 ? -24.417 5.814 22.259 1.00 93.81 94 ASP A O 1
ATOM 725 N N . TRP A 1 95 ? -22.410 4.848 22.551 1.00 94.62 95 TRP A N 1
ATOM 726 C CA . TRP A 1 95 ? -22.915 3.558 23.025 1.00 94.62 95 TRP A CA 1
ATOM 727 C C . TRP A 1 95 ? -22.753 3.383 24.537 1.00 94.62 95 TRP A C 1
ATOM 729 O O . TRP A 1 95 ? -23.057 2.314 25.067 1.00 94.62 95 TRP A O 1
ATOM 739 N N . THR A 1 96 ? -22.361 4.430 25.268 1.00 94.06 96 THR A N 1
ATOM 740 C CA . THR A 1 96 ? -22.153 4.377 26.723 1.00 94.06 96 THR A CA 1
ATOM 741 C C . THR A 1 96 ? -23.400 3.884 27.460 1.00 94.06 96 THR A C 1
ATOM 743 O O . THR A 1 96 ? -23.300 3.062 28.365 1.00 94.06 96 THR A O 1
ATOM 746 N N . LYS A 1 97 ? -24.593 4.329 27.044 1.00 94.06 97 LYS A N 1
ATOM 747 C CA . LYS A 1 97 ? -25.874 3.895 27.639 1.00 94.06 97 LYS A CA 1
ATOM 748 C C . LYS A 1 97 ? -26.382 2.549 27.120 1.00 94.06 97 LYS A C 1
ATOM 750 O O . LYS A 1 97 ? -27.339 2.018 27.673 1.00 94.06 97 LYS A O 1
ATOM 755 N N . LYS A 1 98 ? -25.782 2.028 26.049 1.00 93.00 98 LYS A N 1
ATOM 756 C CA . LYS A 1 98 ? -26.140 0.738 25.443 1.00 93.00 98 LYS A CA 1
ATOM 757 C C . LYS A 1 98 ? -25.284 -0.403 25.981 1.00 93.00 98 LYS A C 1
ATOM 759 O O . LYS A 1 98 ? -25.600 -1.555 25.719 1.00 93.00 98 LYS A O 1
ATOM 764 N N . LEU A 1 99 ? -24.213 -0.100 26.709 1.00 94.00 99 LEU A N 1
ATOM 765 C CA . LEU A 1 99 ? -23.353 -1.093 27.335 1.00 94.00 99 LEU A CA 1
ATOM 766 C C . LEU A 1 99 ? -24.133 -1.902 28.381 1.00 94.00 99 LEU A C 1
ATOM 768 O O . LEU A 1 99 ? -24.655 -1.350 29.351 1.00 94.00 99 LEU A O 1
ATOM 772 N N . ASP A 1 100 ? -24.186 -3.215 28.191 1.00 92.94 100 ASP A N 1
ATOM 773 C CA . ASP A 1 100 ? -24.817 -4.142 29.122 1.00 92.94 100 ASP A CA 1
ATOM 774 C C . ASP A 1 100 ? -23.838 -4.503 30.244 1.00 92.94 100 ASP A C 1
ATOM 776 O O . ASP A 1 100 ? -23.024 -5.417 30.125 1.00 92.94 100 ASP A O 1
ATOM 780 N N . ILE A 1 101 ? -23.930 -3.768 31.352 1.00 91.50 101 ILE A N 1
ATOM 781 C CA . ILE A 1 101 ? -23.086 -3.961 32.540 1.00 91.50 101 ILE A CA 1
ATOM 782 C C . ILE A 1 101 ? -23.410 -5.238 33.332 1.00 91.50 101 ILE A C 1
ATOM 784 O O . ILE A 1 101 ? -22.732 -5.516 34.319 1.00 91.50 101 ILE A O 1
ATOM 788 N N . SER A 1 102 ? -24.459 -5.983 32.959 1.00 92.12 102 SER A N 1
ATOM 789 C CA . SER A 1 102 ? -24.789 -7.262 33.600 1.00 92.12 102 SER A CA 1
ATOM 790 C C . SER A 1 102 ? -23.958 -8.430 33.060 1.00 92.12 102 SER A C 1
ATOM 792 O O . SER A 1 102 ? -23.865 -9.467 33.717 1.00 92.12 102 SER A O 1
ATOM 794 N N . LYS A 1 103 ? -23.348 -8.258 31.880 1.00 91.25 103 LYS A N 1
ATOM 795 C CA . LYS A 1 103 ? -22.455 -9.222 31.231 1.00 91.25 103 LYS A CA 1
ATOM 796 C C . LYS A 1 103 ? -20.990 -8.808 31.397 1.00 91.25 103 LYS A C 1
ATOM 798 O O . LYS A 1 103 ? -20.682 -7.663 31.725 1.00 91.25 103 LYS A O 1
ATOM 803 N N . ASP A 1 104 ? -20.086 -9.749 31.139 1.00 92.06 104 ASP A N 1
ATOM 804 C CA . ASP A 1 104 ? -18.648 -9.506 31.245 1.00 92.06 104 ASP A CA 1
ATOM 805 C C . ASP A 1 104 ? -18.170 -8.431 30.259 1.00 92.06 104 ASP A C 1
ATOM 807 O O . ASP A 1 104 ? -18.523 -8.422 29.075 1.00 92.06 104 ASP A O 1
ATOM 811 N N . ILE A 1 105 ? -17.316 -7.545 30.768 1.00 94.12 105 ILE A N 1
ATOM 812 C CA . ILE A 1 105 ? -16.622 -6.505 30.011 1.00 94.12 105 ILE A CA 1
ATOM 813 C C . ILE A 1 105 ? -15.131 -6.803 30.114 1.00 94.12 105 ILE A C 1
ATOM 815 O O . ILE A 1 105 ? -14.552 -6.744 31.200 1.00 94.12 105 ILE A O 1
ATOM 819 N N . VAL A 1 106 ? -14.499 -7.112 28.985 1.00 94.44 106 VAL A N 1
ATOM 820 C CA . VAL A 1 106 ? -13.084 -7.484 28.929 1.00 94.44 106 VAL A CA 1
ATOM 821 C C . VAL A 1 106 ? -12.310 -6.420 28.168 1.00 94.44 106 VAL A C 1
ATOM 823 O O . VAL A 1 106 ? -12.597 -6.141 27.007 1.00 94.44 106 VAL A O 1
ATOM 826 N N . ILE A 1 107 ? -11.290 -5.850 28.811 1.00 92.50 107 ILE A N 1
ATOM 827 C CA . ILE A 1 107 ? -10.316 -4.968 28.163 1.00 92.50 107 ILE A CA 1
ATOM 828 C C . ILE A 1 107 ? -8.961 -5.657 28.195 1.00 92.50 107 ILE A C 1
ATOM 830 O O . ILE A 1 107 ? -8.469 -6.028 29.260 1.00 92.50 107 ILE A O 1
ATOM 834 N N . ARG A 1 108 ? -8.347 -5.807 27.024 1.00 92.25 108 ARG A N 1
ATOM 835 C CA . ARG A 1 108 ? -7.040 -6.452 26.861 1.00 92.25 108 ARG A CA 1
ATOM 836 C C . ARG A 1 108 ? -6.142 -5.684 25.900 1.00 92.25 108 ARG A C 1
ATOM 838 O O . ARG A 1 108 ? -6.604 -4.812 25.163 1.00 92.25 108 ARG A O 1
ATOM 845 N N . GLY A 1 109 ? -4.845 -5.979 25.940 1.00 88.69 109 GLY A N 1
ATOM 846 C CA . GLY A 1 109 ? -3.895 -5.506 24.933 1.00 88.69 109 GLY A CA 1
ATOM 847 C C . GLY A 1 109 ? -4.187 -6.098 23.552 1.00 88.69 109 GLY A C 1
ATOM 848 O O . GLY A 1 109 ? -5.026 -6.984 23.395 1.00 88.69 109 GLY A O 1
ATOM 849 N N . THR A 1 110 ? -3.489 -5.604 22.535 1.00 87.31 110 THR A N 1
ATOM 850 C CA . THR A 1 110 ? -3.573 -6.118 21.158 1.00 87.31 110 THR A CA 1
ATOM 851 C C . THR A 1 110 ? -2.578 -7.247 20.870 1.00 87.31 110 THR A C 1
ATOM 853 O O . THR A 1 110 ? -2.424 -7.638 19.716 1.00 87.31 110 THR A O 1
ATOM 856 N N . ASP A 1 111 ? -1.914 -7.801 21.885 1.00 83.88 111 ASP A N 1
ATOM 857 C CA . ASP A 1 111 ? -0.852 -8.806 21.718 1.00 83.88 111 ASP A CA 1
ATOM 858 C C . ASP A 1 111 ? -1.314 -10.059 20.958 1.00 83.88 111 ASP A C 1
ATOM 860 O O . ASP A 1 111 ? -0.545 -10.634 20.194 1.00 83.88 111 ASP A O 1
ATOM 864 N N . ASP A 1 112 ? -2.595 -10.424 21.073 1.00 80.38 112 ASP A N 1
ATOM 865 C CA . ASP A 1 112 ? -3.182 -11.566 20.359 1.00 80.38 112 ASP A CA 1
ATOM 866 C C . ASP A 1 112 ? -3.225 -11.372 18.831 1.00 80.38 112 ASP A C 1
ATOM 868 O O . ASP A 1 112 ? -3.163 -12.339 18.063 1.00 80.38 112 ASP A O 1
ATOM 872 N N . ILE A 1 113 ? -3.354 -10.118 18.381 1.00 85.19 113 ILE A N 1
ATOM 873 C CA . ILE A 1 113 ? -3.465 -9.760 16.959 1.00 85.19 113 ILE A CA 1
ATOM 874 C C . ILE A 1 113 ? -2.150 -9.234 16.379 1.00 85.19 113 ILE A C 1
ATOM 876 O O . ILE A 1 113 ? -1.947 -9.333 15.170 1.00 85.19 113 ILE A O 1
ATOM 880 N N . LYS A 1 114 ? -1.235 -8.727 17.215 1.00 86.44 114 LYS A N 1
ATOM 881 C CA . LYS A 1 114 ? 0.119 -8.359 16.788 1.00 86.44 114 LYS A CA 1
ATOM 882 C C . LYS A 1 114 ? 0.896 -9.619 16.397 1.00 86.44 114 LYS A C 1
ATOM 884 O O . LYS A 1 114 ? 0.855 -10.644 17.075 1.00 86.44 114 LYS A O 1
ATOM 889 N N . LYS A 1 115 ? 1.652 -9.532 15.307 1.00 88.56 115 LYS A N 1
ATOM 890 C CA . LYS A 1 115 ? 2.666 -10.523 14.919 1.00 88.56 115 LYS A CA 1
ATOM 891 C C . LYS A 1 115 ? 4.048 -9.896 14.987 1.00 88.56 115 LYS A C 1
ATOM 893 O O . LYS A 1 115 ? 4.192 -8.688 14.822 1.00 88.56 115 LYS A O 1
ATOM 898 N N . SER A 1 116 ? 5.063 -10.714 15.249 1.00 84.00 116 SER A N 1
ATOM 899 C CA . SER A 1 116 ? 6.441 -10.223 15.379 1.00 84.00 116 SER A CA 1
ATOM 900 C C . SER A 1 116 ? 6.981 -9.702 14.048 1.00 84.00 116 SER A C 1
ATOM 902 O O . SER A 1 116 ? 7.614 -8.651 14.001 1.00 84.00 116 SER A O 1
ATOM 904 N N . LYS A 1 117 ? 6.692 -10.425 12.963 1.00 88.62 117 LYS A N 1
ATOM 905 C CA . LYS A 1 117 ? 7.243 -10.174 11.633 1.00 88.62 117 LYS A CA 1
ATOM 906 C C . LYS A 1 117 ? 6.186 -9.565 10.722 1.00 88.62 117 LYS A C 1
ATOM 908 O O . LYS A 1 117 ? 5.025 -9.981 10.764 1.00 88.62 117 LYS A O 1
ATOM 913 N N . LEU A 1 118 ? 6.605 -8.608 9.900 1.00 91.75 118 LEU A N 1
ATOM 914 C CA . LEU A 1 118 ? 5.813 -8.051 8.812 1.00 91.75 118 LEU A CA 1
ATOM 915 C C . LEU A 1 118 ? 6.508 -8.316 7.481 1.00 91.75 118 LEU A C 1
ATOM 917 O O . LEU A 1 118 ? 7.695 -8.008 7.328 1.00 91.75 118 LEU A O 1
ATOM 921 N N . TYR A 1 119 ? 5.754 -8.829 6.510 1.00 94.31 119 TYR A N 1
ATOM 922 C CA . TYR A 1 119 ? 6.256 -9.058 5.163 1.00 94.31 119 TYR A CA 1
ATOM 923 C C . TYR A 1 119 ? 5.255 -8.632 4.085 1.00 94.31 119 TYR A C 1
ATOM 925 O O . TYR A 1 119 ? 4.204 -9.246 3.918 1.00 94.31 119 TYR A O 1
ATOM 933 N N . PHE A 1 120 ? 5.624 -7.615 3.310 1.00 96.69 120 PHE A N 1
ATOM 934 C CA . PHE A 1 120 ? 4.860 -7.106 2.177 1.00 96.69 120 PHE A CA 1
ATOM 935 C C . PHE A 1 120 ? 5.675 -7.267 0.895 1.00 96.69 120 PHE A C 1
ATOM 937 O O . PHE A 1 120 ? 6.847 -6.874 0.840 1.00 96.69 120 PHE A O 1
ATOM 944 N N . SER A 1 121 ? 5.090 -7.892 -0.126 1.00 97.00 121 SER A N 1
ATOM 945 C CA . SER A 1 121 ? 5.829 -8.237 -1.339 1.00 97.00 121 SER A CA 1
ATOM 946 C C . SER A 1 121 ? 4.950 -8.439 -2.565 1.00 97.00 121 SER A C 1
ATOM 948 O O . SER A 1 121 ? 3.768 -8.771 -2.473 1.00 97.00 121 SER A O 1
ATOM 950 N N . TYR A 1 122 ? 5.577 -8.294 -3.726 1.00 97.19 122 TYR A N 1
ATOM 951 C CA . TYR A 1 122 ? 5.058 -8.758 -5.005 1.00 97.19 122 TYR A CA 1
ATOM 952 C C . TYR A 1 122 ? 5.441 -10.223 -5.251 1.00 97.19 122 TYR A C 1
ATOM 954 O O . TYR A 1 122 ? 6.330 -10.773 -4.597 1.00 97.19 122 TYR A O 1
ATOM 962 N N . SER A 1 123 ? 4.812 -10.853 -6.239 1.00 95.56 123 SER A N 1
ATOM 963 C CA . SER A 1 123 ? 5.302 -12.121 -6.780 1.00 95.56 123 SER A CA 1
ATOM 964 C C . SER A 1 123 ? 6.634 -11.935 -7.522 1.00 95.56 123 SER A C 1
ATOM 966 O O . SER A 1 123 ? 6.969 -10.845 -7.993 1.00 95.56 123 SER A O 1
ATOM 968 N N . ALA A 1 124 ? 7.413 -13.012 -7.641 1.00 92.50 124 ALA A N 1
ATOM 969 C CA . ALA A 1 124 ? 8.712 -12.981 -8.310 1.00 92.50 124 ALA A CA 1
ATOM 970 C C . ALA A 1 124 ? 8.566 -12.802 -9.831 1.00 92.50 124 ALA A C 1
ATOM 972 O O . ALA A 1 124 ? 7.940 -13.624 -10.508 1.00 92.50 124 ALA A O 1
ATOM 973 N N . GLY A 1 125 ? 9.175 -11.744 -10.371 1.00 88.44 125 GLY A N 1
ATOM 974 C CA . GLY A 1 125 ? 9.279 -11.534 -11.814 1.00 88.44 125 GLY A CA 1
ATOM 975 C C . GLY A 1 125 ? 10.242 -12.525 -12.476 1.00 88.44 125 GLY A C 1
ATOM 976 O O . GLY A 1 125 ? 11.155 -13.050 -11.839 1.00 88.44 125 GLY A O 1
ATOM 977 N N . GLN A 1 126 ? 10.021 -12.792 -13.764 1.00 87.50 126 GLN A N 1
ATOM 978 C CA . GLN A 1 126 ? 10.814 -13.751 -14.544 1.00 87.50 126 GLN A CA 1
ATOM 979 C C . GLN A 1 126 ? 11.762 -13.091 -15.550 1.00 87.50 126 GLN A C 1
ATOM 981 O O . GLN A 1 126 ? 12.608 -13.782 -16.115 1.00 87.50 126 GLN A O 1
ATOM 986 N N . ASP A 1 127 ? 11.656 -11.783 -15.768 1.00 91.12 127 ASP A N 1
ATOM 987 C CA . ASP A 1 127 ? 12.601 -11.039 -16.596 1.00 91.12 127 ASP A CA 1
ATOM 988 C C . ASP A 1 127 ? 13.997 -10.991 -15.954 1.00 91.12 127 ASP A C 1
ATOM 990 O O . ASP A 1 127 ? 14.159 -11.198 -14.746 1.00 91.12 127 ASP A O 1
ATOM 994 N N . THR A 1 128 ? 15.011 -10.716 -16.776 1.00 90.31 128 THR A N 1
ATOM 995 C CA . THR A 1 128 ? 16.415 -10.648 -16.351 1.00 90.31 128 THR A CA 1
ATOM 996 C C . THR A 1 128 ? 16.608 -9.748 -15.131 1.00 90.31 128 THR A C 1
ATOM 998 O O . THR A 1 128 ? 17.341 -10.120 -14.219 1.00 90.31 128 THR A O 1
ATOM 1001 N N . TYR A 1 129 ? 15.955 -8.583 -15.080 1.00 90.88 129 TYR A N 1
ATOM 1002 C CA . TYR A 1 129 ? 16.189 -7.599 -14.025 1.00 90.88 129 TYR A CA 1
ATOM 1003 C C . TYR A 1 129 ? 15.502 -7.961 -12.715 1.00 90.88 129 TYR A C 1
ATOM 1005 O O . TYR A 1 129 ? 16.103 -7.791 -11.657 1.00 90.88 129 TYR A O 1
ATOM 1013 N N . SER A 1 130 ? 14.300 -8.532 -12.763 1.00 92.25 130 SER A N 1
ATOM 1014 C CA . SER A 1 130 ? 13.661 -9.110 -11.578 1.00 92.25 130 SER A CA 1
ATOM 1015 C C . SER A 1 130 ? 14.496 -10.248 -10.989 1.00 92.25 130 SER A C 1
ATOM 1017 O O . SER A 1 130 ? 14.693 -10.288 -9.772 1.00 92.25 130 SER A O 1
ATOM 1019 N N . LYS A 1 131 ? 15.045 -11.136 -11.834 1.00 91.00 131 LYS A N 1
ATOM 1020 C CA . LYS A 1 131 ? 15.874 -12.266 -11.382 1.00 91.00 131 LYS A CA 1
ATOM 1021 C C . LYS A 1 131 ? 17.092 -11.831 -10.566 1.00 91.00 131 LYS A C 1
ATOM 1023 O O . LYS A 1 131 ? 17.389 -12.469 -9.564 1.00 91.00 131 LYS A O 1
ATOM 1028 N N . LEU A 1 132 ? 17.707 -10.692 -10.893 1.00 89.81 132 LEU A N 1
ATOM 1029 C CA . LEU A 1 132 ? 18.830 -10.142 -10.121 1.00 89.81 132 LEU A CA 1
ATOM 1030 C C . LEU A 1 132 ? 18.517 -9.949 -8.627 1.00 89.81 132 LEU A C 1
ATOM 1032 O O . LEU A 1 132 ? 19.410 -10.074 -7.790 1.00 89.81 132 LEU A O 1
ATOM 1036 N N . PHE A 1 133 ? 17.268 -9.625 -8.287 1.00 91.00 133 PHE A N 1
ATOM 1037 C CA . PHE A 1 133 ? 16.825 -9.483 -6.899 1.00 91.00 133 PHE A CA 1
ATOM 1038 C C . PHE A 1 133 ? 16.415 -10.834 -6.308 1.00 91.00 133 PHE A C 1
ATOM 1040 O O . PHE A 1 133 ? 16.814 -11.154 -5.185 1.00 91.00 133 PHE A O 1
ATOM 1047 N N . VAL A 1 134 ? 15.679 -11.644 -7.079 1.00 91.81 134 VAL A N 1
ATOM 1048 C CA . VAL A 1 134 ? 15.212 -12.978 -6.664 1.00 91.81 134 VAL A CA 1
ATOM 1049 C C . VAL A 1 134 ? 16.389 -13.882 -6.290 1.00 91.81 134 VAL A C 1
ATOM 1051 O O . VAL A 1 134 ? 16.350 -14.525 -5.242 1.00 91.81 134 VAL A O 1
ATOM 1054 N N . ASP A 1 135 ? 17.464 -13.863 -7.079 1.00 89.12 135 ASP A N 1
ATOM 1055 C CA . ASP A 1 135 ? 18.682 -14.652 -6.855 1.00 89.12 135 ASP A CA 1
ATOM 1056 C C . ASP A 1 135 ? 19.436 -14.224 -5.581 1.00 89.12 135 ASP A C 1
ATOM 1058 O O . ASP A 1 135 ? 20.205 -14.996 -5.010 1.00 89.12 135 ASP A O 1
ATOM 1062 N N . GLN A 1 136 ? 19.177 -13.010 -5.081 1.00 87.38 136 GLN A N 1
ATOM 1063 C CA . GLN A 1 136 ? 19.665 -12.512 -3.789 1.00 87.38 136 GLN A CA 1
ATOM 1064 C C . GLN A 1 136 ? 18.702 -12.814 -2.624 1.00 87.38 136 GLN A C 1
ATOM 1066 O O . GLN A 1 136 ? 18.912 -12.330 -1.511 1.00 87.38 136 GLN A O 1
ATOM 1071 N N . GLY A 1 137 ? 17.629 -13.577 -2.852 1.00 87.88 137 GLY A N 1
ATOM 1072 C CA . GLY A 1 137 ? 16.649 -13.950 -1.827 1.00 87.88 137 GLY A CA 1
ATOM 1073 C C . GLY A 1 137 ? 15.647 -12.845 -1.465 1.00 87.88 137 GLY A C 1
ATOM 1074 O O . GLY A 1 137 ? 15.038 -12.884 -0.390 1.00 87.88 137 GLY A O 1
ATOM 1075 N N . ARG A 1 138 ? 15.460 -11.844 -2.333 1.00 90.56 138 ARG A N 1
ATOM 1076 C CA . ARG A 1 138 ? 14.532 -10.723 -2.104 1.00 90.56 138 ARG A CA 1
ATOM 1077 C C . ARG A 1 138 ? 13.729 -10.375 -3.351 1.00 90.56 138 ARG A C 1
ATOM 1079 O O . ARG A 1 138 ? 14.113 -10.711 -4.461 1.00 90.56 138 ARG A O 1
ATOM 1086 N N . ILE A 1 139 ? 12.610 -9.688 -3.164 1.00 94.50 139 ILE A N 1
ATOM 1087 C CA . ILE A 1 139 ? 11.820 -9.153 -4.277 1.00 94.50 139 ILE A CA 1
ATOM 1088 C C . ILE A 1 139 ? 12.077 -7.651 -4.356 1.00 94.50 139 ILE A C 1
ATOM 1090 O O . ILE A 1 139 ? 12.209 -6.993 -3.324 1.00 94.50 139 ILE A O 1
ATOM 1094 N N . TYR A 1 140 ? 12.184 -7.114 -5.571 1.00 92.81 140 TYR A N 1
ATOM 1095 C CA . TYR A 1 140 ? 12.403 -5.684 -5.767 1.00 92.81 140 TYR A CA 1
ATOM 1096 C C . TYR A 1 140 ? 11.280 -4.878 -5.108 1.00 92.81 140 TYR A C 1
ATOM 1098 O O . TYR A 1 140 ? 10.103 -5.142 -5.360 1.00 92.81 140 TYR A O 1
ATOM 1106 N N . GLY A 1 141 ? 11.657 -3.935 -4.240 1.00 91.31 141 GLY A N 1
ATOM 1107 C CA . GLY A 1 141 ? 10.701 -3.090 -3.532 1.00 91.31 141 GLY A CA 1
ATOM 1108 C C . GLY A 1 141 ? 9.961 -3.771 -2.380 1.00 91.31 141 GLY A C 1
ATOM 1109 O O . GLY A 1 141 ? 8.941 -3.241 -1.946 1.00 91.31 141 GLY A O 1
ATOM 1110 N N . ASP A 1 142 ? 10.417 -4.929 -1.883 1.00 93.81 142 ASP A N 1
ATOM 1111 C CA . ASP A 1 142 ? 9.790 -5.594 -0.734 1.00 93.81 142 ASP A CA 1
ATOM 1112 C C . ASP A 1 142 ? 10.002 -4.841 0.594 1.00 93.81 142 ASP A C 1
ATOM 1114 O O . ASP A 1 142 ? 11.034 -4.198 0.830 1.00 93.81 142 ASP A O 1
ATOM 1118 N N . TYR A 1 143 ? 9.015 -4.952 1.488 1.00 91.88 143 TYR A N 1
ATOM 1119 C CA . TYR A 1 143 ? 9.103 -4.470 2.865 1.00 91.88 143 TYR A CA 1
ATOM 1120 C C . TYR A 1 143 ? 9.106 -5.662 3.823 1.00 91.88 143 TYR A C 1
ATOM 1122 O O . TYR A 1 143 ? 8.141 -6.422 3.912 1.00 91.88 143 TYR A O 1
ATOM 1130 N N . LYS A 1 144 ? 10.222 -5.830 4.534 1.00 89.62 144 LYS A N 1
ATOM 1131 C CA . LYS A 1 144 ? 10.441 -6.859 5.556 1.00 89.62 144 LYS A CA 1
ATOM 1132 C C . LYS A 1 144 ? 10.939 -6.183 6.823 1.00 89.62 144 LYS A C 1
ATOM 1134 O O . LYS A 1 144 ? 11.983 -5.526 6.782 1.00 89.62 144 LYS A O 1
ATOM 1139 N N . VAL A 1 145 ? 10.215 -6.352 7.925 1.00 84.38 145 VAL A N 1
ATOM 1140 C CA . VAL A 1 145 ? 10.605 -5.821 9.237 1.00 84.38 145 VAL A CA 1
ATOM 1141 C C . VAL A 1 145 ? 10.363 -6.863 10.322 1.00 84.38 145 VAL A C 1
ATOM 1143 O O . VAL A 1 145 ? 9.285 -7.451 10.416 1.00 84.38 145 VAL A O 1
ATOM 1146 N N . GLU A 1 146 ? 11.396 -7.086 11.135 1.00 85.25 146 GLU A N 1
ATOM 1147 C CA . GLU A 1 146 ? 11.412 -8.054 12.228 1.00 85.25 146 GLU A CA 1
ATOM 1148 C C . GLU A 1 146 ? 12.274 -7.504 13.386 1.00 85.25 146 GLU A C 1
ATOM 1150 O O . GLU A 1 146 ? 13.498 -7.459 13.245 1.00 85.25 146 GLU A O 1
ATOM 1155 N N . PRO A 1 147 ? 11.701 -7.096 14.533 1.00 81.06 147 PRO A N 1
ATOM 1156 C CA . PRO A 1 147 ? 10.279 -6.910 14.818 1.00 81.06 147 PRO A CA 1
ATOM 1157 C C . PRO A 1 147 ? 9.742 -5.562 14.312 1.00 81.06 147 PRO A C 1
ATOM 1159 O O . PRO A 1 147 ? 10.499 -4.603 14.174 1.00 81.06 147 PRO A O 1
ATOM 1162 N N . TYR A 1 148 ? 8.430 -5.465 14.078 1.00 82.81 148 TYR A N 1
ATOM 1163 C CA . TYR A 1 148 ? 7.794 -4.166 13.826 1.00 82.81 148 TYR A CA 1
ATOM 1164 C C . TYR A 1 148 ? 7.558 -3.396 15.124 1.00 82.81 148 TYR A C 1
ATOM 1166 O O . TYR A 1 148 ? 6.947 -3.915 16.062 1.00 82.81 148 TYR A O 1
ATOM 1174 N N . THR A 1 149 ? 8.003 -2.143 15.145 1.00 78.12 149 THR A N 1
ATOM 1175 C CA . THR A 1 149 ? 7.724 -1.176 16.204 1.00 78.12 149 THR A CA 1
ATOM 1176 C C . THR A 1 149 ? 7.197 0.112 15.597 1.00 78.12 149 THR A C 1
ATOM 1178 O O . THR A 1 149 ? 7.564 0.481 14.483 1.00 78.12 149 THR A O 1
ATOM 1181 N N . VAL A 1 150 ? 6.327 0.797 16.337 1.00 77.38 150 VAL A N 1
ATOM 1182 C CA . VAL A 1 150 ? 5.781 2.086 15.901 1.00 77.38 150 VAL A CA 1
ATOM 1183 C C . VAL A 1 150 ? 6.757 3.230 16.175 1.00 77.38 150 VAL A C 1
ATOM 1185 O O . VAL A 1 150 ? 6.786 4.223 15.457 1.00 77.38 150 VAL A O 1
ATOM 1188 N N . ASP A 1 151 ? 7.565 3.090 17.224 1.00 70.31 151 ASP A N 1
ATOM 1189 C CA . ASP A 1 151 ? 8.603 4.047 17.595 1.00 70.31 151 ASP A CA 1
ATOM 1190 C C . ASP A 1 151 ? 9.944 3.322 17.764 1.00 70.31 151 ASP A C 1
ATOM 1192 O O . ASP A 1 151 ? 9.992 2.139 18.118 1.00 70.31 151 ASP A O 1
ATOM 1196 N N . ALA A 1 152 ? 11.045 4.033 17.522 1.00 67.25 152 ALA A N 1
ATOM 1197 C CA . ALA A 1 152 ? 12.399 3.516 17.708 1.00 67.25 152 ALA A CA 1
ATOM 1198 C C . ALA A 1 152 ? 12.713 3.151 19.174 1.00 67.25 152 ALA A C 1
ATOM 1200 O O . ALA A 1 152 ? 13.581 2.320 19.427 1.00 67.25 152 ALA A O 1
ATOM 1201 N N . ASN A 1 153 ? 12.013 3.767 20.127 1.00 70.88 153 ASN A N 1
ATOM 1202 C CA . ASN A 1 153 ? 12.157 3.561 21.566 1.00 70.88 153 ASN A CA 1
ATOM 1203 C C . ASN A 1 153 ? 11.203 2.492 22.114 1.00 70.88 153 ASN A C 1
ATOM 1205 O O . ASN A 1 153 ? 11.326 2.104 23.278 1.00 70.88 153 ASN A O 1
ATOM 1209 N N . GLN A 1 154 ? 10.242 2.025 21.310 1.00 75.50 154 GLN A N 1
ATOM 1210 C CA . GLN A 1 154 ? 9.325 0.976 21.735 1.00 75.50 154 GLN A CA 1
ATOM 1211 C C . GLN A 1 154 ? 10.102 -0.333 21.886 1.00 75.50 154 GLN A C 1
ATOM 1213 O O . GLN A 1 154 ? 10.761 -0.790 20.953 1.00 75.50 154 GLN A O 1
ATOM 1218 N N . ILE A 1 155 ? 10.008 -0.953 23.062 1.00 77.88 155 ILE A N 1
ATOM 1219 C CA . ILE A 1 155 ? 10.653 -2.239 23.328 1.00 77.88 155 ILE A CA 1
ATOM 1220 C C . ILE A 1 155 ? 9.789 -3.338 22.694 1.00 77.88 155 ILE A C 1
ATOM 1222 O O . ILE A 1 155 ? 8.654 -3.541 23.135 1.00 77.88 155 ILE A O 1
ATOM 1226 N N . PRO A 1 156 ? 10.288 -4.069 21.680 1.00 74.88 156 PRO A N 1
ATOM 1227 C CA . PRO A 1 156 ? 9.520 -5.137 21.062 1.00 74.88 156 PRO A CA 1
ATOM 1228 C C . PRO A 1 156 ? 9.256 -6.258 22.068 1.00 74.88 156 PRO A C 1
ATOM 1230 O O . PRO A 1 156 ? 10.168 -6.725 22.752 1.00 74.88 156 PRO A O 1
ATOM 1233 N N . SER A 1 157 ? 8.013 -6.729 22.134 1.00 77.44 157 SER A N 1
ATOM 1234 C CA . SER A 1 157 ? 7.665 -7.861 22.992 1.00 77.44 157 SER A CA 1
ATOM 1235 C C . SER A 1 157 ? 8.283 -9.156 22.458 1.00 77.44 157 SER A C 1
ATOM 1237 O O . SER A 1 157 ? 8.048 -9.550 21.314 1.00 77.44 157 SER A O 1
ATOM 1239 N N . THR A 1 158 ? 9.035 -9.854 23.311 1.00 76.25 158 THR A N 1
ATOM 1240 C CA . THR A 1 158 ? 9.664 -11.150 23.002 1.00 76.25 158 THR A CA 1
ATOM 1241 C C . THR A 1 158 ? 8.666 -12.309 22.937 1.00 76.25 158 THR A C 1
ATOM 1243 O O . THR A 1 158 ? 9.021 -13.396 22.488 1.00 76.25 158 THR A O 1
ATOM 1246 N N . PHE A 1 159 ? 7.417 -12.086 23.361 1.00 79.50 159 PHE A N 1
ATOM 1247 C CA . PHE A 1 159 ? 6.340 -13.079 23.317 1.00 79.50 159 PHE A CA 1
ATOM 1248 C C . PHE A 1 159 ? 5.573 -13.075 21.990 1.00 79.50 159 PHE A C 1
ATOM 1250 O O . PHE A 1 159 ? 4.834 -14.019 21.704 1.00 79.50 159 PHE A O 1
ATOM 1257 N N . LEU A 1 160 ? 5.737 -12.031 21.170 1.00 81.12 160 LEU A N 1
ATOM 1258 C CA . LEU A 1 160 ? 5.108 -11.974 19.857 1.00 81.12 160 LEU A CA 1
ATOM 1259 C C . LEU A 1 160 ? 5.752 -13.005 18.932 1.00 81.12 160 LEU A C 1
ATOM 1261 O O . LEU A 1 160 ? 6.971 -13.071 18.787 1.00 81.12 160 LEU A O 1
ATOM 1265 N N . THR A 1 161 ? 4.916 -13.794 18.264 1.00 82.50 161 THR A N 1
ATOM 1266 C CA . THR A 1 161 ? 5.344 -14.831 17.320 1.00 82.50 161 THR A CA 1
ATOM 1267 C C . THR A 1 161 ? 4.508 -14.771 16.040 1.00 82.50 161 THR A C 1
ATOM 1269 O O . THR A 1 161 ? 3.443 -14.152 15.996 1.00 82.50 161 THR A O 1
ATOM 1272 N N . GLY A 1 162 ? 5.006 -15.391 14.969 1.00 86.19 162 GLY A N 1
ATOM 1273 C CA . GLY A 1 162 ? 4.329 -15.446 13.671 1.00 86.19 162 GLY A CA 1
ATOM 1274 C C . GLY A 1 162 ? 4.615 -14.260 12.744 1.00 86.19 162 GLY A C 1
ATOM 1275 O O . GLY A 1 162 ? 5.400 -13.365 13.070 1.00 86.19 162 GLY A O 1
ATOM 1276 N N . ASN A 1 163 ? 3.978 -14.298 11.570 1.00 88.50 163 ASN A N 1
ATOM 1277 C CA . ASN A 1 163 ? 4.175 -13.355 10.471 1.00 88.50 163 ASN A CA 1
ATOM 1278 C C . ASN A 1 163 ? 2.834 -12.808 9.967 1.00 88.50 163 ASN A C 1
ATOM 1280 O O . ASN A 1 163 ? 1.892 -13.580 9.782 1.00 88.50 163 ASN A O 1
ATOM 1284 N N . THR A 1 164 ? 2.771 -11.502 9.718 1.00 90.81 164 THR A N 1
ATOM 1285 C CA . THR A 1 164 ? 1.711 -10.878 8.919 1.00 90.81 164 THR A CA 1
ATOM 1286 C C . THR A 1 164 ? 2.241 -10.710 7.503 1.00 90.81 164 THR A C 1
ATOM 1288 O O . THR A 1 164 ? 3.174 -9.938 7.275 1.00 90.81 164 THR A O 1
ATOM 1291 N N . GLU A 1 165 ? 1.651 -11.436 6.554 1.00 93.94 165 GLU A N 1
ATOM 1292 C CA . GLU A 1 165 ? 2.076 -11.423 5.155 1.00 93.94 165 GLU A CA 1
ATOM 1293 C C . GLU A 1 165 ? 1.022 -10.798 4.243 1.00 93.94 165 GLU A C 1
ATOM 1295 O O . GLU A 1 165 ? -0.127 -11.239 4.218 1.00 93.94 165 GLU A O 1
ATOM 1300 N N . VAL A 1 166 ? 1.442 -9.831 3.429 1.00 96.12 166 VAL A N 1
ATOM 1301 C CA . VAL A 1 166 ? 0.668 -9.309 2.300 1.00 96.12 166 VAL A CA 1
ATOM 1302 C C . VAL A 1 166 ? 1.464 -9.574 1.029 1.00 96.12 166 VAL A C 1
ATOM 1304 O O . VAL A 1 166 ? 2.478 -8.935 0.756 1.00 96.12 166 VAL A O 1
ATOM 1307 N N . LYS A 1 167 ? 1.017 -10.569 0.263 1.00 96.00 167 LYS A N 1
ATOM 1308 C CA . LYS A 1 167 ? 1.636 -10.976 -1.001 1.00 96.00 167 LYS A CA 1
ATOM 1309 C C . LYS A 1 167 ? 0.671 -10.734 -2.153 1.00 96.00 167 LYS A C 1
ATOM 1311 O O . LYS A 1 167 ? -0.477 -11.187 -2.097 1.00 96.00 167 LYS A O 1
ATOM 1316 N N . LEU A 1 168 ? 1.159 -10.027 -3.167 1.00 96.94 168 LEU A N 1
ATOM 1317 C CA . LEU A 1 168 ? 0.435 -9.753 -4.405 1.00 96.94 168 LEU A CA 1
ATOM 1318 C C . LEU A 1 168 ? 0.752 -10.809 -5.470 1.00 96.94 168 LEU A C 1
ATOM 1320 O O . LEU A 1 168 ? 1.845 -11.384 -5.487 1.00 96.94 168 LEU A O 1
ATOM 1324 N N . ILE A 1 169 ? -0.202 -11.054 -6.362 1.00 96.19 169 ILE A N 1
ATOM 1325 C CA . ILE A 1 169 ? -0.039 -11.911 -7.547 1.00 96.19 169 ILE A CA 1
ATOM 1326 C C . ILE A 1 169 ? 0.666 -11.140 -8.667 1.00 96.19 169 ILE A C 1
ATOM 1328 O O . ILE A 1 169 ? 1.484 -11.706 -9.398 1.00 96.19 169 ILE A O 1
ATOM 1332 N N . ALA A 1 170 ? 0.417 -9.833 -8.753 1.00 95.62 170 ALA A N 1
ATOM 1333 C CA . ALA A 1 170 ? 1.222 -8.898 -9.510 1.00 95.62 170 ALA A CA 1
ATOM 1334 C C . ALA A 1 170 ? 2.697 -9.097 -9.160 1.00 95.62 170 ALA A C 1
ATOM 1336 O O . ALA A 1 170 ? 3.059 -9.358 -8.006 1.00 95.62 170 ALA A O 1
ATOM 1337 N N . GLN A 1 171 ? 3.560 -9.000 -10.164 1.00 95.00 171 GLN A N 1
ATOM 1338 C CA . GLN A 1 171 ? 4.990 -9.201 -9.956 1.00 95.00 171 GLN A CA 1
ATOM 1339 C C . GLN A 1 171 ? 5.709 -7.852 -9.873 1.00 95.00 171 GLN A C 1
ATOM 1341 O O . GLN A 1 171 ? 5.223 -6.839 -10.380 1.00 95.00 171 GLN A O 1
ATOM 1346 N N . SER A 1 172 ? 6.875 -7.838 -9.231 1.00 93.56 172 SER A N 1
ATOM 1347 C CA . SER A 1 172 ? 7.692 -6.627 -9.131 1.00 93.56 172 SER A CA 1
ATOM 1348 C C . SER A 1 172 ? 8.151 -6.147 -10.511 1.00 93.56 172 SER A C 1
ATOM 1350 O O . SER A 1 172 ? 8.310 -6.954 -11.433 1.00 93.56 172 SER A O 1
ATOM 1352 N N . THR A 1 173 ? 8.421 -4.846 -10.642 1.00 93.31 173 THR A N 1
ATOM 1353 C CA . THR A 1 173 ? 8.870 -4.252 -11.912 1.00 93.31 173 THR A CA 1
ATOM 1354 C C . THR A 1 173 ? 10.083 -3.354 -11.712 1.00 93.31 173 THR A C 1
ATOM 1356 O O . THR A 1 173 ? 9.928 -2.140 -11.638 1.00 93.31 173 THR A O 1
ATOM 1359 N N . PRO A 1 174 ? 11.299 -3.911 -11.623 1.00 92.94 174 PRO A N 1
ATOM 1360 C CA . PRO A 1 174 ? 12.498 -3.093 -11.701 1.00 92.94 174 PRO A CA 1
ATOM 1361 C C . PRO A 1 174 ? 12.566 -2.375 -13.052 1.00 92.94 174 PRO A C 1
ATOM 1363 O O . PRO A 1 174 ? 12.343 -2.978 -14.106 1.00 92.94 174 PRO A O 1
ATOM 1366 N N . SER A 1 175 ? 12.932 -1.099 -13.018 1.00 91.75 175 SER A N 1
ATOM 1367 C CA . SER A 1 175 ? 13.141 -0.280 -14.211 1.00 91.75 175 SER A CA 1
ATOM 1368 C C . SER A 1 175 ? 14.627 -0.036 -14.449 1.00 91.75 175 SER A C 1
ATOM 1370 O O . SER A 1 175 ? 15.433 -0.011 -13.518 1.00 91.75 175 SER A O 1
ATOM 1372 N N . THR A 1 176 ? 15.007 0.157 -15.710 1.00 89.94 176 THR A N 1
ATOM 1373 C CA . THR A 1 176 ? 16.387 0.493 -16.091 1.00 89.94 176 THR A CA 1
ATOM 1374 C C . THR A 1 176 ? 16.389 1.606 -17.121 1.00 89.94 176 THR A C 1
ATOM 1376 O O . THR A 1 176 ? 15.413 1.789 -17.847 1.00 89.94 176 THR A O 1
ATOM 1379 N N . GLN A 1 177 ? 17.505 2.321 -17.211 1.00 86.56 177 GLN A N 1
ATOM 1380 C CA . GLN A 1 177 ? 17.711 3.282 -18.282 1.00 86.56 177 GLN A CA 1
ATOM 1381 C C . GLN A 1 177 ? 17.996 2.544 -19.595 1.00 86.56 177 GLN A C 1
ATOM 1383 O O . GLN A 1 177 ? 18.822 1.626 -19.648 1.00 86.56 177 GLN A O 1
ATOM 1388 N N . VAL A 1 178 ? 17.313 2.936 -20.667 1.00 83.19 178 VAL A N 1
ATOM 1389 C CA . VAL A 1 178 ? 17.586 2.433 -22.012 1.00 83.19 178 VAL A CA 1
ATOM 1390 C C . VAL A 1 178 ? 18.916 3.015 -22.479 1.00 83.19 178 VAL A C 1
ATOM 1392 O O . VAL A 1 178 ? 19.091 4.233 -22.539 1.00 83.19 178 VAL A O 1
ATOM 1395 N N . ASN A 1 179 ? 19.862 2.133 -22.808 1.00 79.56 179 ASN A N 1
ATOM 1396 C CA . ASN A 1 179 ? 21.219 2.507 -23.206 1.00 79.56 179 ASN A CA 1
ATOM 1397 C C . ASN A 1 179 ? 21.221 3.589 -24.296 1.00 79.56 179 ASN A C 1
ATOM 1399 O O . ASN A 1 179 ? 20.579 3.430 -25.330 1.00 79.56 179 ASN A O 1
ATOM 1403 N N . GLY A 1 180 ? 21.995 4.655 -24.082 1.00 77.00 180 GLY A N 1
ATOM 1404 C CA . GLY A 1 180 ? 22.113 5.759 -25.041 1.00 77.00 180 GLY A CA 1
ATOM 1405 C C . GLY A 1 180 ? 20.932 6.736 -25.040 1.00 77.00 180 GLY A C 1
ATOM 1406 O O . GLY A 1 180 ? 20.872 7.603 -25.905 1.00 77.00 180 GLY A O 1
ATOM 1407 N N . SER A 1 181 ? 20.012 6.622 -24.080 1.00 80.00 181 SER A N 1
ATOM 1408 C CA . SER A 1 181 ? 18.882 7.538 -23.898 1.00 80.00 181 SER A CA 1
ATOM 1409 C C . SER A 1 181 ? 18.699 7.899 -22.422 1.00 80.00 181 SER A C 1
ATOM 1411 O O . SER A 1 181 ? 19.294 7.263 -21.555 1.00 80.00 181 SER A O 1
ATOM 1413 N N . ASN A 1 182 ? 17.833 8.870 -22.130 1.00 81.88 182 ASN A N 1
ATOM 1414 C CA . ASN A 1 182 ? 17.396 9.189 -20.763 1.00 81.88 182 ASN A CA 1
ATOM 1415 C C . ASN A 1 182 ? 16.087 8.479 -20.381 1.00 81.88 182 ASN A C 1
ATOM 1417 O O . ASN A 1 182 ? 15.498 8.794 -19.358 1.00 81.88 182 ASN A O 1
ATOM 1421 N N . ILE A 1 183 ? 15.620 7.537 -21.204 1.00 86.88 183 ILE A N 1
ATOM 1422 C CA . ILE A 1 183 ? 14.356 6.836 -20.980 1.00 86.88 183 ILE A CA 1
ATOM 1423 C C . ILE A 1 183 ? 14.554 5.791 -19.891 1.00 86.88 183 ILE A C 1
ATOM 1425 O O . ILE A 1 183 ? 15.389 4.896 -20.038 1.00 86.88 183 ILE A O 1
ATOM 1429 N N . ILE A 1 184 ? 13.758 5.875 -18.829 1.00 90.06 184 ILE A N 1
ATOM 1430 C CA . ILE A 1 184 ? 13.732 4.885 -17.754 1.00 90.06 184 ILE A CA 1
ATOM 1431 C C . ILE A 1 184 ? 12.426 4.109 -17.848 1.00 90.06 184 ILE A C 1
ATOM 1433 O O . ILE A 1 184 ? 11.344 4.641 -17.605 1.00 90.06 184 ILE A O 1
ATOM 1437 N N . CYS A 1 185 ? 12.524 2.827 -18.185 1.00 90.12 185 CYS A N 1
ATOM 1438 C CA . CYS A 1 185 ? 11.354 1.975 -18.326 1.00 90.12 185 CYS A CA 1
ATOM 1439 C C . CYS A 1 185 ? 11.615 0.534 -17.861 1.00 90.12 185 CYS A C 1
ATOM 1441 O O . CYS A 1 185 ? 12.767 0.072 -17.806 1.00 90.12 185 CYS A O 1
ATOM 1443 N N . PRO A 1 186 ? 10.542 -0.203 -17.534 1.00 92.19 186 PRO A N 1
ATOM 1444 C CA . PRO A 1 186 ? 10.581 -1.650 -17.419 1.00 92.19 186 PRO A CA 1
ATOM 1445 C C . PRO A 1 186 ? 11.038 -2.295 -18.725 1.00 92.19 186 PRO A C 1
ATOM 1447 O O . PRO A 1 186 ? 10.650 -1.876 -19.816 1.00 92.19 186 PRO A O 1
ATOM 1450 N N . ARG A 1 187 ? 11.839 -3.357 -18.626 1.00 88.56 187 ARG A N 1
ATOM 1451 C CA . ARG A 1 187 ? 12.328 -4.095 -19.796 1.00 88.56 187 ARG A CA 1
ATOM 1452 C C . ARG A 1 187 ? 12.109 -5.585 -19.605 1.00 88.56 187 ARG A C 1
ATOM 1454 O O . ARG A 1 187 ? 12.763 -6.212 -18.778 1.00 88.56 187 ARG A O 1
ATOM 1461 N N . PHE A 1 188 ? 11.233 -6.152 -20.425 1.00 89.62 188 PHE A N 1
ATOM 1462 C CA . PHE A 1 188 ? 10.816 -7.546 -20.317 1.00 89.62 188 PHE A CA 1
ATOM 1463 C C . PHE A 1 188 ? 11.547 -8.420 -21.330 1.00 89.62 188 PHE A C 1
ATOM 1465 O O . PHE A 1 188 ? 11.080 -8.674 -22.439 1.00 89.62 188 PHE A O 1
ATOM 1472 N N . TRP A 1 189 ? 12.729 -8.887 -20.943 1.00 89.50 189 TRP A N 1
ATOM 1473 C CA . TRP A 1 189 ? 13.507 -9.833 -21.734 1.00 89.50 189 TRP A CA 1
ATOM 1474 C C . TRP A 1 189 ? 14.220 -10.839 -20.836 1.00 89.50 189 TRP A C 1
ATOM 1476 O O . TRP A 1 189 ? 14.384 -10.621 -19.634 1.00 89.50 189 TRP A O 1
ATOM 1486 N N . THR A 1 190 ? 14.637 -11.945 -21.440 1.00 89.25 190 THR A N 1
ATOM 1487 C CA . THR A 1 190 ? 15.496 -12.967 -20.837 1.00 89.25 190 THR A CA 1
ATOM 1488 C C . THR A 1 190 ? 16.602 -13.349 -21.813 1.00 89.25 190 THR A C 1
ATOM 1490 O O . THR A 1 190 ? 16.459 -13.169 -23.023 1.00 89.25 190 THR A O 1
ATOM 1493 N N . GLN A 1 191 ? 17.715 -13.858 -21.295 1.00 84.94 191 GLN A N 1
ATOM 1494 C CA . GLN A 1 191 ? 18.845 -14.334 -22.089 1.00 84.94 191 GLN A CA 1
ATOM 1495 C C . GLN A 1 191 ? 19.431 -15.585 -21.435 1.00 84.94 191 GLN A C 1
ATOM 1497 O O . GLN A 1 191 ? 19.491 -15.675 -20.210 1.00 84.94 191 GLN A O 1
ATOM 1502 N N . SER A 1 192 ? 19.840 -16.552 -22.254 1.00 83.00 192 SER A N 1
ATOM 1503 C CA . SER A 1 192 ? 20.450 -17.803 -21.803 1.00 83.00 192 SER A CA 1
ATOM 1504 C C . SER A 1 192 ? 21.781 -17.996 -22.516 1.00 83.00 192 SER A C 1
ATOM 1506 O O . SER A 1 192 ? 21.797 -18.256 -23.716 1.00 83.00 192 SER A O 1
ATOM 1508 N N . GLY A 1 193 ? 22.891 -17.887 -21.783 1.00 81.56 193 GLY A N 1
ATOM 1509 C CA . GLY A 1 193 ? 24.230 -17.943 -22.373 1.00 81.56 193 GLY A CA 1
ATOM 1510 C C . GLY A 1 193 ? 24.426 -16.851 -23.427 1.00 81.56 193 GLY A C 1
ATOM 1511 O O . GLY A 1 193 ? 24.095 -15.692 -23.180 1.00 81.56 193 GLY A O 1
ATOM 1512 N N . ASP A 1 194 ? 24.920 -17.245 -24.598 1.00 81.25 194 ASP A N 1
ATOM 1513 C CA . ASP A 1 194 ? 25.225 -16.342 -25.715 1.00 81.25 194 ASP A CA 1
ATOM 1514 C C . ASP A 1 194 ? 24.040 -16.103 -26.668 1.00 81.25 194 ASP A C 1
ATOM 1516 O O . ASP A 1 194 ? 24.166 -15.357 -27.636 1.00 81.25 194 ASP A O 1
ATOM 1520 N N . GLU A 1 195 ? 22.875 -16.706 -26.403 1.00 80.94 195 GLU A N 1
ATOM 1521 C CA . GLU A 1 195 ? 21.676 -16.519 -27.226 1.00 80.94 195 GLU A CA 1
ATOM 1522 C C . GLU A 1 195 ? 21.211 -15.054 -27.223 1.00 80.94 195 GLU A C 1
ATOM 1524 O O . GLU A 1 195 ? 21.235 -14.424 -26.163 1.00 80.94 195 GLU A O 1
ATOM 1529 N N . PRO A 1 196 ? 20.692 -14.512 -28.340 1.00 80.75 196 PRO A N 1
ATOM 1530 C CA . PRO A 1 196 ? 20.104 -13.175 -28.362 1.00 80.75 196 PRO A CA 1
ATOM 1531 C C . PRO A 1 196 ? 18.988 -13.004 -27.312 1.00 80.75 196 PRO A C 1
ATOM 1533 O O . PRO A 1 196 ? 18.273 -13.970 -27.013 1.00 80.75 196 PRO A O 1
ATOM 1536 N N . PRO A 1 197 ? 18.792 -11.791 -26.758 1.00 83.81 197 PRO A N 1
ATOM 1537 C CA . PRO A 1 197 ? 17.741 -11.531 -25.782 1.00 83.81 197 PRO A CA 1
ATOM 1538 C C . PRO A 1 197 ? 16.362 -11.800 -26.392 1.00 83.81 197 PRO A C 1
ATOM 1540 O O . PRO A 1 197 ? 16.032 -11.306 -27.470 1.00 83.81 197 PRO A O 1
ATOM 1543 N N . LYS A 1 198 ? 15.535 -12.564 -25.679 1.00 86.56 198 LYS A N 1
ATOM 1544 C CA . LYS A 1 198 ? 14.172 -12.911 -26.095 1.00 86.56 198 LYS A CA 1
ATOM 1545 C C . LYS A 1 198 ? 13.178 -12.158 -25.229 1.00 86.56 198 LYS A C 1
ATOM 1547 O O . LYS A 1 198 ? 13.343 -12.101 -24.006 1.00 86.56 198 LYS A O 1
ATOM 1552 N N . PHE A 1 199 ? 12.155 -11.583 -25.859 1.00 86.56 199 PHE A N 1
ATOM 1553 C CA . PHE A 1 199 ? 11.037 -10.982 -25.138 1.00 86.56 199 PHE A CA 1
ATOM 1554 C C . PHE A 1 199 ? 10.412 -12.021 -24.203 1.00 86.56 199 PHE A C 1
ATOM 1556 O O . PHE A 1 199 ? 10.220 -13.175 -24.586 1.00 86.56 199 PHE A O 1
ATOM 1563 N N . THR A 1 200 ? 10.103 -11.608 -22.978 1.00 86.38 200 THR A N 1
ATOM 1564 C CA . THR A 1 200 ? 9.295 -12.409 -22.056 1.00 86.38 200 THR A CA 1
ATOM 1565 C C . THR A 1 200 ? 7.998 -11.667 -21.815 1.00 86.38 200 THR A C 1
ATOM 1567 O O . THR A 1 200 ? 8.025 -10.478 -21.508 1.00 86.38 200 THR A O 1
ATOM 1570 N N . ALA A 1 201 ? 6.866 -12.357 -21.932 1.00 84.56 201 ALA A N 1
ATOM 1571 C CA . ALA A 1 201 ? 5.584 -11.744 -21.628 1.00 84.56 201 ALA A CA 1
ATOM 1572 C C . ALA A 1 201 ? 5.579 -11.280 -20.157 1.00 84.56 201 ALA A C 1
ATOM 1574 O O . ALA A 1 201 ? 5.883 -12.088 -19.267 1.00 84.56 201 ALA A O 1
ATOM 1575 N N . PRO A 1 202 ? 5.293 -9.997 -19.876 1.00 84.75 202 PRO A N 1
ATOM 1576 C CA . PRO A 1 202 ? 5.104 -9.547 -18.508 1.00 84.75 202 PRO A CA 1
ATOM 1577 C C . PRO A 1 202 ? 3.814 -10.160 -17.947 1.00 84.75 202 PRO A C 1
ATOM 1579 O O . PRO A 1 202 ? 2.784 -10.178 -18.614 1.00 84.75 202 PRO A O 1
ATOM 1582 N N . GLY A 1 203 ? 3.861 -10.666 -16.711 1.00 88.62 203 GLY A N 1
ATOM 1583 C CA . GLY A 1 203 ? 2.643 -11.003 -15.963 1.00 88.62 203 GLY A CA 1
ATOM 1584 C C . GLY A 1 203 ? 1.883 -9.745 -15.519 1.00 88.62 203 GLY A C 1
ATOM 1585 O O . GLY A 1 203 ? 2.239 -8.632 -15.899 1.00 88.62 203 GLY A O 1
ATOM 1586 N N . LEU A 1 204 ? 0.894 -9.893 -14.633 1.00 92.25 204 LEU A N 1
ATOM 1587 C CA . LEU A 1 204 ? 0.177 -8.744 -14.063 1.00 92.25 204 LEU A CA 1
ATOM 1588 C C . LEU A 1 204 ? 1.138 -7.725 -13.439 1.00 92.25 204 LEU A C 1
ATOM 1590 O O . LEU A 1 204 ? 2.000 -8.113 -12.644 1.00 92.25 204 LEU A O 1
ATOM 1594 N N . ARG A 1 205 ? 0.962 -6.444 -13.791 1.00 91.12 205 ARG A N 1
ATOM 1595 C CA . ARG A 1 205 ? 1.683 -5.282 -13.258 1.00 91.12 205 ARG A CA 1
ATOM 1596 C C . ARG A 1 205 ? 0.733 -4.120 -13.006 1.00 91.12 205 ARG A C 1
ATOM 1598 O O . ARG A 1 205 ? -0.180 -3.888 -13.792 1.00 91.12 205 ARG A O 1
ATOM 1605 N N . PHE A 1 206 ? 1.027 -3.358 -11.961 1.00 93.94 206 PHE A N 1
ATOM 1606 C CA . PHE A 1 206 ? 0.475 -2.028 -11.741 1.00 93.94 206 PHE A CA 1
ATOM 1607 C C . PHE A 1 206 ? 1.590 -1.020 -11.979 1.00 93.94 206 PHE A C 1
ATOM 1609 O O . PHE A 1 206 ? 2.677 -1.172 -11.423 1.00 93.94 206 PHE A O 1
ATOM 1616 N N . LEU A 1 207 ? 1.338 -0.043 -12.845 1.00 93.62 207 LEU A N 1
ATOM 1617 C CA . LEU A 1 207 ? 2.294 0.988 -13.227 1.00 93.62 207 LEU A CA 1
ATOM 1618 C C . LEU A 1 207 ? 1.549 2.312 -13.365 1.00 93.62 207 LEU A C 1
ATOM 1620 O O . LEU A 1 207 ? 0.408 2.347 -13.828 1.00 93.62 207 LEU A O 1
ATOM 1624 N N . TYR A 1 208 ? 2.213 3.394 -12.990 1.00 94.88 208 TYR A N 1
ATOM 1625 C CA . TYR A 1 208 ? 1.795 4.736 -13.341 1.00 94.88 208 TYR A CA 1
ATOM 1626 C C . TYR A 1 208 ? 2.150 5.036 -14.791 1.00 94.88 208 TYR A C 1
ATOM 1628 O O . TYR A 1 208 ? 3.113 4.497 -15.338 1.00 94.88 208 TYR A O 1
ATOM 1636 N N . TRP A 1 209 ? 1.408 5.960 -15.392 1.00 93.31 209 TRP A N 1
ATOM 1637 C CA . TRP A 1 209 ? 1.950 6.748 -16.488 1.00 93.31 209 TRP A CA 1
ATOM 1638 C C . TRP A 1 209 ? 2.979 7.709 -15.887 1.00 93.31 209 TRP A C 1
ATOM 1640 O O . TRP A 1 209 ? 2.597 8.598 -15.132 1.00 93.31 209 TRP A O 1
ATOM 1650 N N . SER A 1 210 ? 4.263 7.493 -16.182 1.00 91.94 210 SER A N 1
ATOM 1651 C CA . SER A 1 210 ? 5.355 8.243 -15.557 1.00 91.94 210 SER A CA 1
ATOM 1652 C C . SER A 1 210 ? 5.730 9.507 -16.324 1.00 91.94 210 SER A C 1
ATOM 1654 O O . SER A 1 210 ? 5.950 10.556 -15.737 1.00 91.94 210 SER A O 1
ATOM 1656 N N . GLU A 1 211 ? 5.802 9.433 -17.651 1.00 90.88 211 GLU A N 1
ATOM 1657 C CA . GLU A 1 211 ? 6.106 10.590 -18.491 1.00 90.88 211 GLU A CA 1
ATOM 1658 C C . GLU A 1 211 ? 5.710 10.335 -19.951 1.00 90.88 211 GLU A C 1
ATOM 1660 O O . GLU A 1 211 ? 5.252 9.255 -20.329 1.00 90.88 211 GLU A O 1
ATOM 1665 N N . THR A 1 212 ? 5.899 11.340 -20.802 1.00 89.88 212 THR A N 1
ATOM 1666 C CA . THR A 1 212 ? 5.864 11.176 -22.258 1.00 89.88 212 THR A CA 1
ATOM 1667 C C . THR A 1 212 ? 7.228 11.545 -22.804 1.00 89.88 212 THR A C 1
ATOM 1669 O O . THR A 1 212 ? 7.672 12.676 -22.615 1.00 89.88 212 THR A O 1
ATOM 1672 N N . SER A 1 213 ? 7.882 10.607 -23.485 1.00 85.44 213 SER A N 1
ATOM 1673 C CA . SER A 1 213 ? 9.248 10.801 -23.964 1.00 85.44 213 SER A CA 1
ATOM 1674 C C . SER A 1 213 ? 9.324 10.716 -25.487 1.00 85.44 213 SER A C 1
ATOM 1676 O O . SER A 1 213 ? 8.643 9.877 -26.092 1.00 85.44 213 SER A O 1
ATOM 1678 N N . PRO A 1 214 ? 10.137 11.569 -26.129 1.00 83.31 214 PRO A N 1
ATOM 1679 C CA . PRO A 1 214 ? 10.348 11.489 -27.558 1.00 83.31 214 PRO A CA 1
ATOM 1680 C C . PRO A 1 214 ? 11.287 10.353 -27.946 1.00 83.31 214 PRO A C 1
ATOM 1682 O O . PRO A 1 214 ? 12.402 10.239 -27.436 1.00 83.31 214 PRO A O 1
ATOM 1685 N N . ILE A 1 215 ? 10.870 9.572 -28.935 1.00 80.38 215 ILE A N 1
ATOM 1686 C CA . ILE A 1 215 ? 11.701 8.580 -29.606 1.00 80.38 215 ILE A CA 1
ATOM 1687 C C . ILE A 1 215 ? 11.926 8.999 -31.053 1.00 80.38 215 ILE A C 1
ATOM 1689 O O . ILE A 1 215 ? 11.009 9.414 -31.767 1.00 80.38 215 ILE A O 1
ATOM 1693 N N . TYR A 1 216 ? 13.180 8.862 -31.473 1.00 77.75 216 TYR A N 1
ATOM 1694 C CA . TYR A 1 216 ? 13.602 9.012 -32.854 1.00 77.75 216 TYR A CA 1
ATOM 1695 C C . TYR A 1 216 ? 13.556 7.646 -33.533 1.00 77.75 216 TYR A C 1
ATOM 1697 O O . TYR A 1 216 ? 14.305 6.740 -33.166 1.00 77.75 216 TYR A O 1
ATOM 1705 N N . LEU A 1 217 ? 12.667 7.501 -34.510 1.00 72.62 217 LEU A N 1
ATOM 1706 C CA . LEU A 1 217 ? 12.580 6.312 -35.345 1.00 72.62 217 LEU A CA 1
ATOM 1707 C C . LEU A 1 217 ? 13.441 6.531 -36.589 1.00 72.62 217 LEU A C 1
ATOM 1709 O O . LEU A 1 217 ? 13.213 7.469 -37.360 1.00 72.62 217 LEU A O 1
ATOM 1713 N N . TYR A 1 218 ? 14.443 5.671 -36.751 1.00 69.19 218 TYR A N 1
ATOM 1714 C CA . TYR A 1 218 ? 15.327 5.656 -37.908 1.00 69.19 218 TYR A CA 1
ATOM 1715 C C . TYR A 1 218 ? 14.844 4.584 -38.883 1.00 69.19 218 TYR A C 1
ATOM 1717 O O . TYR A 1 218 ? 14.654 3.434 -38.494 1.00 69.19 218 TYR A O 1
ATOM 1725 N N . ASP A 1 219 ? 14.642 4.967 -40.140 1.00 63.00 219 ASP A N 1
ATOM 1726 C CA . ASP A 1 219 ? 14.458 4.020 -41.235 1.00 63.00 219 ASP A CA 1
ATOM 1727 C C . ASP A 1 219 ? 15.849 3.611 -41.740 1.00 63.00 219 ASP A C 1
ATOM 1729 O O . ASP A 1 219 ? 16.616 4.455 -42.207 1.00 63.00 219 ASP A O 1
ATOM 1733 N N . GLU A 1 220 ? 16.206 2.332 -41.597 1.00 62.53 220 GLU A N 1
ATOM 1734 C CA . GLU A 1 220 ? 17.506 1.809 -42.041 1.00 62.53 220 GLU A CA 1
ATOM 1735 C C . GLU A 1 220 ? 17.622 1.733 -43.580 1.00 62.53 220 GLU A C 1
ATOM 1737 O O . GLU A 1 220 ? 18.719 1.528 -44.100 1.00 62.53 220 GLU A O 1
ATOM 1742 N N . GLY A 1 221 ? 16.518 1.895 -44.324 1.00 62.03 221 GLY A N 1
ATOM 1743 C CA . GLY A 1 221 ? 16.454 1.595 -45.756 1.00 62.03 221 GLY A CA 1
ATOM 1744 C C . GLY A 1 221 ? 16.734 2.753 -46.715 1.00 62.03 221 GLY A C 1
ATOM 1745 O O . GLY A 1 221 ? 17.239 2.519 -47.809 1.00 62.03 221 GLY A O 1
ATOM 1746 N N . PHE A 1 222 ? 16.430 3.998 -46.365 1.00 49.47 222 PHE A N 1
ATOM 1747 C CA . PHE A 1 222 ? 16.570 5.140 -47.275 1.00 49.47 222 PHE A CA 1
ATOM 1748 C C . PHE A 1 222 ? 16.862 6.397 -46.459 1.00 49.47 222 PHE A C 1
ATOM 1750 O O . PHE A 1 222 ? 16.413 6.496 -45.326 1.00 49.47 222 PHE A O 1
ATOM 1757 N N . GLY A 1 223 ? 17.604 7.363 -47.017 1.00 56.47 223 GLY A N 1
ATOM 1758 C CA . GLY A 1 223 ? 17.984 8.636 -46.375 1.00 56.47 223 GLY A CA 1
ATOM 1759 C C . GLY A 1 223 ? 16.813 9.582 -46.057 1.00 56.47 223 GLY A C 1
ATOM 1760 O O . GLY A 1 223 ? 16.843 10.753 -46.431 1.00 56.47 223 GLY A O 1
ATOM 1761 N N . GL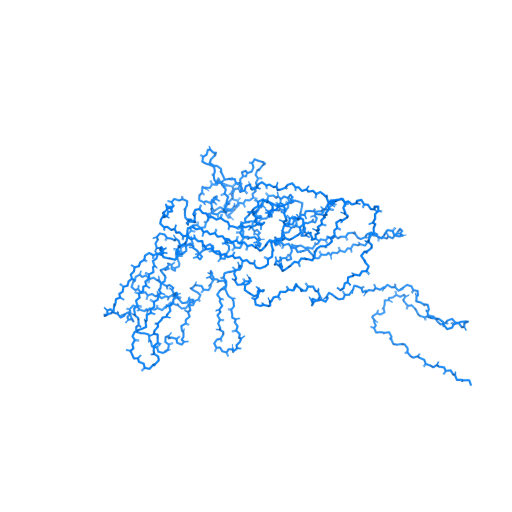Y A 1 224 ? 15.763 9.066 -45.422 1.00 58.50 224 GLY A N 1
ATOM 1762 C CA . GLY A 1 224 ? 14.568 9.765 -44.995 1.00 58.50 224 GLY A CA 1
ATOM 1763 C C . GLY A 1 224 ? 14.782 10.554 -43.708 1.00 58.50 224 GLY A C 1
ATOM 1764 O O . GLY A 1 224 ? 15.693 10.305 -42.919 1.00 58.50 224 GLY A O 1
ATOM 1765 N N . SER A 1 225 ? 13.918 11.550 -43.514 1.00 61.69 225 SER A N 1
ATOM 1766 C CA . SER A 1 225 ? 13.884 12.363 -42.302 1.00 61.69 225 SER A CA 1
ATOM 1767 C C . SER A 1 225 ? 13.561 11.509 -41.079 1.00 61.69 225 SER A C 1
ATOM 1769 O O . SER A 1 225 ? 12.636 10.700 -41.111 1.00 61.69 225 SER A O 1
ATOM 1771 N N . VAL A 1 226 ? 14.294 11.743 -39.990 1.00 67.75 226 VAL A N 1
ATOM 1772 C CA . VAL A 1 226 ? 14.034 11.129 -38.685 1.00 67.75 226 VAL A CA 1
ATOM 1773 C C . VAL A 1 226 ? 12.588 11.408 -38.276 1.00 67.75 226 VAL A C 1
ATOM 1775 O O . VAL A 1 226 ? 12.170 12.568 -38.216 1.00 67.75 226 VAL A O 1
ATOM 1778 N N . VAL A 1 227 ? 11.824 10.351 -37.997 1.00 71.06 227 VAL A N 1
ATOM 1779 C CA . VAL A 1 227 ? 10.456 10.496 -37.499 1.00 71.06 227 VAL A CA 1
ATOM 1780 C C . VAL A 1 227 ? 10.515 10.644 -35.987 1.00 71.06 227 VAL A C 1
ATOM 1782 O O . VAL A 1 227 ? 11.069 9.804 -35.280 1.00 71.06 227 VAL A O 1
ATOM 1785 N N . TYR A 1 228 ? 9.943 11.740 -35.504 1.00 75.00 228 TYR A N 1
ATOM 1786 C CA . TYR A 1 228 ? 9.799 12.031 -34.087 1.00 75.00 228 TYR A CA 1
ATOM 1787 C C . TYR A 1 228 ? 8.439 11.534 -33.603 1.00 75.00 228 TYR A C 1
ATOM 1789 O O . TYR A 1 228 ? 7.406 11.943 -34.141 1.00 75.00 228 TYR A O 1
ATOM 1797 N N . GLN A 1 229 ? 8.435 10.677 -32.584 1.00 80.44 229 GLN A N 1
ATOM 1798 C CA . GLN A 1 229 ? 7.209 10.199 -31.960 1.00 80.44 229 GLN A CA 1
ATOM 1799 C C . GLN A 1 229 ? 7.286 10.328 -30.443 1.00 80.44 229 GLN A C 1
ATOM 1801 O O . GLN A 1 229 ? 8.228 9.859 -29.815 1.00 80.44 229 GLN A O 1
ATOM 1806 N N . ASN A 1 230 ? 6.262 10.937 -29.854 1.00 83.38 230 ASN A N 1
ATOM 1807 C CA . ASN A 1 230 ? 6.080 10.965 -28.410 1.00 83.38 230 ASN A CA 1
ATOM 1808 C C . ASN A 1 230 ? 5.373 9.688 -27.974 1.00 83.38 230 ASN A C 1
ATOM 1810 O O . ASN A 1 230 ? 4.263 9.419 -28.440 1.00 83.38 230 ASN A O 1
ATOM 1814 N N . ILE A 1 231 ? 6.008 8.919 -27.092 1.00 82.56 231 ILE A N 1
ATOM 1815 C CA . ILE A 1 231 ? 5.411 7.711 -26.530 1.00 82.56 231 ILE A CA 1
ATOM 1816 C C . ILE A 1 231 ? 5.118 7.894 -25.036 1.00 82.56 231 ILE A C 1
ATOM 1818 O O . ILE A 1 231 ? 5.937 8.481 -24.320 1.00 82.56 231 ILE A O 1
ATOM 1822 N N . PRO A 1 232 ? 3.963 7.409 -24.546 1.00 87.69 232 PRO A N 1
ATOM 1823 C CA . PRO A 1 232 ? 3.722 7.337 -23.116 1.00 87.69 232 PRO A CA 1
ATOM 1824 C C . PRO A 1 232 ? 4.633 6.267 -22.509 1.00 87.69 232 PRO A C 1
ATOM 1826 O O . PRO A 1 232 ? 4.745 5.157 -23.033 1.00 87.69 232 PRO A O 1
ATOM 1829 N N . LEU A 1 233 ? 5.283 6.606 -21.402 1.00 88.06 233 LEU A N 1
ATOM 1830 C CA . LEU A 1 233 ? 6.077 5.679 -20.611 1.00 88.06 233 LEU A CA 1
ATOM 1831 C C . LEU A 1 233 ? 5.313 5.289 -19.354 1.00 88.06 233 LEU A C 1
ATOM 1833 O O . LEU A 1 233 ? 4.618 6.104 -18.744 1.00 88.06 233 LEU A O 1
ATOM 1837 N N . VAL A 1 234 ? 5.454 4.022 -18.977 1.00 91.19 234 VAL A N 1
ATOM 1838 C CA . VAL A 1 234 ? 4.868 3.475 -17.758 1.00 91.19 234 VAL A CA 1
ATOM 1839 C C . VAL A 1 234 ? 5.963 2.997 -16.821 1.00 91.19 234 VAL A C 1
ATOM 1841 O O . VAL A 1 234 ? 6.941 2.385 -17.257 1.00 91.19 234 VAL A O 1
ATOM 1844 N N . ASN A 1 235 ? 5.806 3.274 -15.532 1.00 93.62 235 ASN A N 1
ATOM 1845 C CA . ASN A 1 235 ? 6.787 2.921 -14.515 1.00 93.62 235 ASN A CA 1
ATOM 1846 C C . ASN A 1 235 ? 6.114 2.706 -13.154 1.00 93.62 235 ASN A C 1
ATOM 1848 O O . ASN A 1 235 ? 4.967 3.088 -12.947 1.00 93.62 235 ASN A O 1
ATOM 1852 N N . HIS A 1 236 ? 6.812 2.069 -12.218 1.00 93.81 236 HIS A N 1
ATOM 1853 C CA . HIS A 1 236 ? 6.342 1.977 -10.835 1.00 93.81 236 HIS A CA 1
ATOM 1854 C C . HIS A 1 236 ? 6.493 3.317 -10.091 1.00 93.81 236 HIS A C 1
ATOM 1856 O O . HIS A 1 236 ? 5.787 3.547 -9.113 1.00 93.81 236 HIS A O 1
ATOM 1862 N N . TYR A 1 237 ? 7.362 4.205 -10.586 1.00 93.62 237 TYR A N 1
ATOM 1863 C CA . TYR A 1 237 ? 7.403 5.621 -10.224 1.00 93.62 237 TYR A CA 1
ATOM 1864 C C . TYR A 1 237 ? 6.367 6.420 -11.022 1.00 93.62 237 TYR A C 1
ATOM 1866 O O . TYR A 1 237 ? 6.178 6.178 -12.215 1.00 93.62 237 TYR A O 1
ATOM 1874 N N . ASN A 1 238 ? 5.715 7.388 -10.383 1.00 93.50 238 ASN A N 1
ATOM 1875 C CA . ASN A 1 238 ? 4.735 8.263 -11.038 1.00 93.50 238 ASN A CA 1
ATOM 1876 C C . ASN A 1 238 ? 5.353 9.368 -11.910 1.00 93.50 238 ASN A C 1
ATOM 1878 O O . ASN A 1 238 ? 4.628 9.990 -12.677 1.00 93.50 238 ASN A O 1
ATOM 1882 N N . ASP A 1 239 ? 6.652 9.619 -11.787 1.00 90.88 239 ASP A N 1
ATOM 1883 C CA . ASP A 1 239 ? 7.405 10.567 -12.604 1.00 90.88 239 ASP A CA 1
ATOM 1884 C C . ASP A 1 239 ? 8.810 10.003 -12.798 1.00 90.88 239 ASP A C 1
ATOM 1886 O O . ASP A 1 239 ? 9.441 9.614 -11.822 1.00 90.88 239 ASP A O 1
ATOM 1890 N N . THR A 1 240 ? 9.285 9.914 -14.039 1.00 90.00 240 THR A N 1
ATOM 1891 C CA . THR A 1 240 ? 10.658 9.491 -14.378 1.00 90.00 240 THR A CA 1
ATOM 1892 C C . THR A 1 240 ? 11.419 10.530 -15.186 1.00 90.00 240 THR A C 1
ATOM 1894 O O . THR A 1 240 ? 12.478 10.231 -15.734 1.00 90.00 240 THR A O 1
ATOM 1897 N N . SER A 1 241 ? 10.887 11.746 -15.258 1.00 84.31 241 SER A N 1
ATOM 1898 C CA . SER A 1 241 ? 11.426 12.799 -16.096 1.00 84.31 241 SER A CA 1
ATOM 1899 C C . SER A 1 241 ? 12.786 13.300 -15.604 1.00 84.31 241 SER A C 1
ATOM 1901 O O . SER A 1 241 ? 13.094 13.370 -14.411 1.00 84.31 241 SER A O 1
ATOM 1903 N N . GLY A 1 242 ? 13.621 13.680 -16.571 1.00 74.88 242 GLY A N 1
ATOM 1904 C CA . GLY A 1 242 ? 14.942 14.250 -16.328 1.00 74.88 242 GLY A CA 1
ATOM 1905 C C . GLY A 1 242 ? 16.087 13.234 -16.321 1.00 74.88 242 GLY A C 1
ATOM 1906 O O . GLY A 1 242 ? 15.913 12.020 -16.344 1.00 74.88 242 GLY A O 1
ATOM 1907 N N . PHE A 1 243 ? 17.308 13.764 -16.338 1.00 70.81 243 PHE A N 1
ATOM 1908 C CA . PHE A 1 243 ? 18.524 12.975 -16.159 1.00 70.81 243 PHE A CA 1
ATOM 1909 C C . PHE A 1 243 ? 18.771 12.812 -14.654 1.00 70.81 243 PHE A C 1
ATOM 1911 O O . PHE A 1 243 ? 18.866 13.818 -13.956 1.00 70.81 243 PHE A O 1
ATOM 1918 N N . ASN A 1 244 ? 18.869 11.572 -14.166 1.00 79.12 244 ASN A N 1
ATOM 1919 C CA . ASN A 1 244 ? 18.905 11.215 -12.737 1.00 79.12 244 ASN A CA 1
ATOM 1920 C C . ASN A 1 244 ? 17.672 11.717 -11.967 1.00 79.12 244 ASN A C 1
ATOM 1922 O O . ASN A 1 244 ? 17.800 12.635 -11.148 1.00 79.12 244 ASN A O 1
ATOM 1926 N N . PRO A 1 245 ? 16.488 11.120 -12.200 1.00 82.88 245 PRO A N 1
ATOM 1927 C CA . PRO A 1 245 ? 15.241 11.596 -11.618 1.00 82.88 245 PRO A CA 1
ATOM 1928 C C . PRO A 1 245 ? 15.336 11.831 -10.110 1.00 82.88 245 PRO A C 1
ATOM 1930 O O . PRO A 1 245 ? 15.975 11.068 -9.370 1.00 82.88 245 PRO A O 1
ATOM 1933 N N . ASN A 1 246 ? 14.708 12.915 -9.664 1.00 83.88 246 ASN A N 1
ATOM 1934 C CA . ASN A 1 246 ? 14.533 13.206 -8.253 1.00 83.88 246 ASN A CA 1
ATOM 1935 C C . ASN A 1 246 ? 13.120 12.804 -7.842 1.00 83.88 246 ASN A C 1
ATOM 1937 O O . ASN A 1 246 ? 12.157 13.463 -8.222 1.00 83.88 246 ASN A O 1
ATOM 1941 N N . PHE A 1 247 ? 13.013 11.732 -7.061 1.00 81.06 247 PHE A N 1
ATOM 1942 C CA . PHE A 1 247 ? 11.726 11.220 -6.608 1.00 81.06 247 PHE A CA 1
ATOM 1943 C C . PHE A 1 247 ? 11.276 11.799 -5.256 1.00 81.06 247 PHE A C 1
ATOM 1945 O O . PHE A 1 247 ? 10.346 11.270 -4.658 1.00 81.06 247 PHE A O 1
ATOM 1952 N N . ALA A 1 248 ? 11.898 12.872 -4.759 1.00 79.94 248 ALA A N 1
ATOM 1953 C CA . ALA A 1 248 ? 11.402 13.570 -3.573 1.00 79.94 248 ALA A CA 1
ATOM 1954 C C . ALA A 1 248 ? 9.960 14.071 -3.799 1.00 79.94 248 ALA A C 1
ATOM 1956 O O . ALA A 1 248 ? 9.664 14.707 -4.814 1.00 79.94 248 ALA A O 1
ATOM 1957 N N . GLY A 1 249 ? 9.055 13.764 -2.871 1.00 79.12 249 GLY A N 1
ATOM 1958 C CA . GLY A 1 249 ? 7.625 14.068 -2.969 1.00 79.12 249 GLY A CA 1
ATOM 1959 C C . GLY A 1 249 ? 6.849 13.177 -3.942 1.00 79.12 249 GLY A C 1
ATOM 1960 O O . GLY A 1 249 ? 5.634 13.335 -4.071 1.00 79.12 249 GLY A O 1
ATOM 1961 N N . GLN A 1 250 ? 7.517 12.246 -4.624 1.00 88.25 250 GLN A N 1
ATOM 1962 C CA . GLN A 1 250 ? 6.920 11.404 -5.657 1.00 88.25 250 GLN A CA 1
ATOM 1963 C C . GLN A 1 250 ? 6.376 10.093 -5.083 1.00 88.25 250 GLN A C 1
ATOM 1965 O O . GLN A 1 250 ? 6.687 9.703 -3.955 1.00 88.25 250 GLN A O 1
ATOM 1970 N N . TYR A 1 251 ? 5.535 9.425 -5.871 1.00 90.75 251 TYR A N 1
ATOM 1971 C CA . TYR A 1 251 ? 4.864 8.183 -5.505 1.00 90.75 251 TYR A CA 1
ATOM 1972 C C . TYR A 1 251 ? 5.556 6.968 -6.119 1.00 90.75 251 TYR A C 1
ATOM 1974 O O . TYR A 1 251 ? 5.990 6.981 -7.272 1.00 90.75 251 TYR A O 1
ATOM 1982 N N . ASP A 1 252 ? 5.597 5.888 -5.347 1.00 92.94 252 ASP A N 1
ATOM 1983 C CA . ASP A 1 252 ? 6.149 4.605 -5.761 1.00 92.94 252 ASP A CA 1
ATOM 1984 C C . ASP A 1 252 ? 5.197 3.468 -5.423 1.00 92.94 252 ASP A C 1
ATOM 1986 O O . ASP A 1 252 ? 4.697 3.345 -4.305 1.00 92.94 252 ASP A O 1
ATOM 1990 N N . LEU A 1 253 ? 4.978 2.594 -6.398 1.00 95.56 253 LEU A N 1
ATOM 1991 C CA . LEU A 1 253 ? 4.207 1.376 -6.209 1.00 95.56 253 LEU A CA 1
ATOM 1992 C C . LEU A 1 253 ? 4.995 0.268 -5.499 1.00 95.56 253 LEU A C 1
ATOM 1994 O O . LEU A 1 253 ? 4.448 -0.803 -5.268 1.00 95.56 253 LEU A O 1
ATOM 1998 N N . ASN A 1 254 ? 6.254 0.459 -5.118 1.00 94.38 254 ASN A N 1
ATOM 1999 C CA . ASN A 1 254 ? 6.941 -0.481 -4.230 1.00 94.38 254 ASN A CA 1
ATOM 2000 C C . ASN A 1 254 ? 6.401 -0.425 -2.788 1.00 94.38 254 ASN A C 1
ATOM 2002 O O . ASN A 1 254 ? 5.766 0.539 -2.370 1.00 94.38 254 ASN A O 1
ATOM 2006 N N . TRP A 1 255 ? 6.672 -1.465 -1.993 1.00 93.75 255 TRP A N 1
ATOM 2007 C CA . TRP A 1 255 ? 6.325 -1.500 -0.563 1.00 93.75 255 TRP A CA 1
ATOM 2008 C C . TRP A 1 255 ? 7.335 -0.760 0.312 1.00 93.75 255 TRP A C 1
ATOM 2010 O O . TRP A 1 255 ? 7.029 -0.380 1.437 1.00 93.75 255 TRP A O 1
ATOM 2020 N N . ALA A 1 256 ? 8.555 -0.587 -0.182 1.00 88.31 256 ALA A N 1
ATOM 2021 C CA . ALA A 1 256 ? 9.627 0.123 0.489 1.00 88.31 256 ALA A CA 1
ATOM 2022 C C . ALA A 1 256 ? 10.585 0.721 -0.541 1.00 88.31 256 ALA A C 1
ATOM 2024 O O . ALA A 1 256 ? 10.697 0.170 -1.640 1.00 88.31 256 ALA A O 1
ATOM 2025 N N . PRO A 1 257 ? 11.368 1.745 -0.158 1.00 83.31 257 PRO A N 1
ATOM 2026 C CA . PRO A 1 257 ? 12.478 2.202 -0.974 1.00 83.31 257 PRO A CA 1
ATOM 2027 C C . PRO A 1 257 ? 13.438 1.050 -1.304 1.00 83.31 257 PRO A C 1
ATOM 2029 O O . PRO A 1 257 ? 13.786 0.215 -0.455 1.00 83.31 257 PRO A O 1
ATOM 2032 N N . GLU A 1 258 ? 13.880 1.024 -2.554 1.00 83.94 258 GLU A N 1
ATOM 2033 C CA . GLU A 1 258 ? 14.828 0.052 -3.083 1.00 83.94 258 GLU A CA 1
ATOM 2034 C C . GLU A 1 258 ? 15.926 0.776 -3.862 1.00 83.94 258 GLU A C 1
ATOM 2036 O O . GLU A 1 258 ? 15.723 1.888 -4.335 1.00 83.94 258 GLU A O 1
ATOM 2041 N N . THR A 1 259 ? 17.115 0.181 -3.959 1.00 81.88 259 THR A N 1
ATOM 2042 C CA . THR A 1 259 ? 18.183 0.738 -4.795 1.00 81.88 259 THR A CA 1
ATOM 2043 C C . THR A 1 259 ? 17.865 0.457 -6.267 1.00 81.88 259 THR A C 1
ATOM 2045 O O . THR A 1 259 ? 17.881 -0.715 -6.666 1.00 81.88 259 THR A O 1
ATOM 2048 N N . PRO A 1 260 ? 17.593 1.486 -7.090 1.00 84.94 260 PRO A N 1
ATOM 2049 C CA . PRO A 1 260 ? 17.187 1.283 -8.471 1.00 84.94 260 PRO A CA 1
ATOM 2050 C C . PRO A 1 260 ? 18.351 0.820 -9.355 1.00 84.94 260 PRO A C 1
ATOM 2052 O O . PRO A 1 260 ? 19.543 1.002 -9.067 1.00 84.94 260 PRO A O 1
ATOM 2055 N N . LEU A 1 261 ? 17.996 0.230 -10.497 1.00 86.69 261 LEU A N 1
ATOM 2056 C CA . LEU A 1 261 ? 18.956 -0.214 -11.510 1.00 86.69 261 LEU A CA 1
ATOM 2057 C C . LEU A 1 261 ? 19.359 0.896 -12.499 1.00 86.69 261 LEU A C 1
ATOM 2059 O O . LEU A 1 261 ? 20.144 0.653 -13.411 1.00 86.69 261 LEU A O 1
ATOM 2063 N N . HIS A 1 262 ? 18.889 2.120 -12.297 1.00 85.88 262 HIS A N 1
ATOM 2064 C CA . HIS A 1 262 ? 19.286 3.318 -13.037 1.00 85.88 262 HIS A CA 1
ATOM 2065 C C . HIS A 1 262 ? 19.864 4.364 -12.078 1.00 85.88 262 HIS A C 1
ATOM 2067 O O . HIS A 1 262 ? 19.914 4.143 -10.864 1.00 85.88 262 HIS A O 1
ATOM 2073 N N . ASP A 1 263 ? 20.333 5.475 -12.630 1.00 83.38 263 ASP A N 1
ATOM 2074 C CA . ASP A 1 263 ? 20.805 6.603 -11.838 1.00 83.38 263 ASP A CA 1
ATOM 2075 C C . ASP A 1 263 ? 19.615 7.428 -11.331 1.00 83.38 263 ASP A C 1
ATOM 2077 O O . ASP A 1 263 ? 18.563 7.505 -11.972 1.00 83.38 263 ASP A O 1
ATOM 2081 N N . TYR A 1 264 ? 19.754 7.991 -10.135 1.00 84.81 264 TYR A N 1
ATOM 2082 C CA . TYR A 1 264 ? 18.687 8.682 -9.414 1.00 84.81 264 TYR A CA 1
ATOM 2083 C C . TYR A 1 264 ? 19.296 9.667 -8.414 1.00 84.81 264 TYR A C 1
ATOM 2085 O O . TYR A 1 264 ? 20.440 9.497 -7.987 1.00 84.81 264 TYR A O 1
ATOM 2093 N N . THR A 1 265 ? 18.529 10.686 -8.037 1.00 82.25 265 THR A N 1
ATOM 2094 C CA . THR A 1 265 ? 18.947 11.676 -7.032 1.00 82.25 265 THR A CA 1
ATOM 2095 C C . THR A 1 265 ? 18.474 11.292 -5.625 1.00 82.25 265 THR A C 1
ATOM 2097 O O . THR A 1 265 ? 19.229 11.382 -4.655 1.00 82.25 265 THR A O 1
ATOM 2100 N N . MET A 1 266 ? 17.224 10.840 -5.507 1.00 77.56 266 MET A N 1
ATOM 2101 C CA . MET A 1 266 ? 16.577 10.465 -4.246 1.00 77.56 266 MET A CA 1
ATOM 2102 C C . MET A 1 266 ? 15.498 9.419 -4.512 1.00 77.56 266 MET A C 1
ATOM 2104 O O . MET A 1 266 ? 14.893 9.441 -5.578 1.00 77.56 266 MET A O 1
ATOM 2108 N N . ASN A 1 267 ? 15.275 8.519 -3.554 1.00 79.62 267 ASN A N 1
ATOM 2109 C CA . ASN A 1 267 ? 14.162 7.575 -3.573 1.00 79.62 267 ASN A CA 1
ATOM 2110 C C . ASN A 1 267 ? 12.869 8.233 -3.066 1.00 79.62 267 ASN A C 1
ATOM 2112 O O . ASN A 1 267 ? 12.936 9.033 -2.138 1.00 79.62 267 ASN A O 1
ATOM 2116 N N . PRO A 1 268 ? 11.705 7.831 -3.589 1.00 81.75 268 PRO A N 1
ATOM 2117 C CA . PRO A 1 268 ? 10.423 8.354 -3.138 1.00 81.75 268 PRO A CA 1
ATOM 2118 C C . PRO A 1 268 ? 10.068 7.885 -1.730 1.00 81.75 268 PRO A C 1
ATOM 2120 O O . PRO A 1 268 ? 10.252 6.721 -1.356 1.00 81.75 268 PRO A O 1
ATOM 2123 N N . GLU A 1 269 ? 9.496 8.798 -0.957 1.00 77.12 269 GLU A N 1
ATOM 2124 C CA . GLU A 1 269 ? 8.990 8.551 0.386 1.00 77.12 269 GLU A CA 1
ATOM 2125 C C . GLU A 1 269 ? 7.543 8.026 0.402 1.00 77.12 269 GLU A C 1
ATOM 2127 O O . GLU A 1 269 ? 7.149 7.315 1.337 1.00 77.12 269 GLU A O 1
ATOM 2132 N N . ASN A 1 270 ? 6.760 8.324 -0.642 1.00 87.75 270 ASN A N 1
ATOM 2133 C CA . ASN A 1 270 ? 5.348 7.955 -0.745 1.00 87.75 270 ASN A CA 1
ATOM 2134 C C . ASN A 1 270 ? 5.192 6.594 -1.435 1.00 87.75 270 ASN A C 1
ATOM 2136 O O . ASN A 1 270 ? 4.826 6.500 -2.603 1.00 87.75 270 ASN A O 1
ATOM 2140 N N . ASN A 1 271 ? 5.487 5.530 -0.693 1.00 91.38 271 ASN A N 1
ATOM 2141 C CA . ASN A 1 271 ? 5.341 4.148 -1.137 1.00 91.38 271 ASN A CA 1
ATOM 2142 C C . ASN A 1 271 ? 4.057 3.506 -0.582 1.00 91.38 271 ASN A C 1
ATOM 2144 O O . ASN A 1 271 ? 3.395 4.060 0.297 1.00 91.38 271 ASN A O 1
ATOM 2148 N N . LEU A 1 272 ? 3.705 2.308 -1.056 1.00 93.81 272 LEU A N 1
ATOM 2149 C CA . LEU A 1 272 ? 2.462 1.639 -0.649 1.00 93.81 272 LEU A CA 1
ATOM 2150 C C . LEU A 1 272 ? 2.333 1.445 0.864 1.00 93.81 272 LEU A C 1
ATOM 2152 O O . LEU A 1 272 ? 1.242 1.577 1.426 1.00 93.81 272 LEU A O 1
ATOM 2156 N N . PHE A 1 273 ? 3.438 1.111 1.535 1.00 91.69 273 PHE A N 1
ATOM 2157 C CA . PHE A 1 273 ? 3.412 0.875 2.971 1.00 91.69 273 PHE A CA 1
ATOM 2158 C C . PHE A 1 273 ? 3.193 2.181 3.736 1.00 91.69 273 PHE A C 1
ATOM 2160 O O . PHE A 1 273 ? 2.332 2.232 4.616 1.00 91.69 273 PHE A O 1
ATOM 2167 N N . THR A 1 274 ? 3.946 3.234 3.393 1.00 86.81 274 THR A N 1
ATOM 2168 C CA . THR A 1 274 ? 3.856 4.536 4.068 1.00 86.81 274 THR A CA 1
ATOM 2169 C C . THR A 1 274 ? 2.495 5.191 3.866 1.00 86.81 274 THR A C 1
ATOM 2171 O O . THR A 1 274 ? 1.982 5.776 4.812 1.00 86.81 274 THR A O 1
ATOM 2174 N N . GLN A 1 275 ? 1.892 5.044 2.684 1.00 88.12 275 GLN A N 1
ATOM 2175 C CA . GLN A 1 275 ? 0.618 5.683 2.338 1.00 88.12 275 GLN A CA 1
ATOM 2176 C C . GLN A 1 275 ? -0.616 4.938 2.867 1.00 88.12 275 GLN A C 1
ATOM 2178 O O . GLN A 1 275 ? -1.570 5.572 3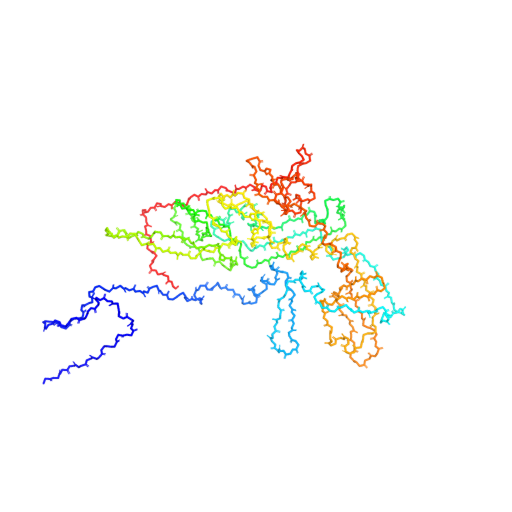.314 1.00 88.12 275 GLN A O 1
ATOM 2183 N N . TYR A 1 276 ? -0.627 3.601 2.813 1.00 91.88 276 TYR A N 1
ATOM 2184 C CA . TYR A 1 276 ? -1.869 2.835 3.011 1.00 91.88 276 TYR A CA 1
ATOM 2185 C C . TYR A 1 276 ? -1.863 1.898 4.222 1.00 91.88 276 TYR A C 1
ATOM 2187 O O . TYR A 1 276 ? -2.926 1.552 4.745 1.00 91.88 276 TYR A O 1
ATOM 2195 N N . TRP A 1 277 ? -0.689 1.472 4.691 1.00 91.69 277 TRP A N 1
ATOM 2196 C CA . TRP A 1 277 ? -0.584 0.432 5.721 1.00 91.69 277 TRP A CA 1
ATOM 2197 C C . TRP A 1 277 ? -0.050 0.920 7.059 1.00 91.69 277 TRP A C 1
ATOM 2199 O O . TRP A 1 277 ? -0.457 0.381 8.090 1.00 91.69 277 TRP A O 1
ATOM 2209 N N . ARG A 1 278 ? 0.826 1.929 7.063 1.00 86.75 278 ARG A N 1
ATOM 2210 C CA . ARG A 1 278 ? 1.484 2.431 8.273 1.00 86.75 278 ARG A CA 1
ATOM 2211 C C . ARG A 1 278 ? 0.494 2.819 9.360 1.00 86.75 278 ARG A C 1
ATOM 2213 O O . ARG A 1 278 ? 0.480 2.176 10.403 1.00 86.75 278 ARG A O 1
ATOM 2220 N N . ASP A 1 279 ? -0.373 3.794 9.101 1.00 83.81 279 ASP A N 1
ATOM 2221 C CA . ASP A 1 279 ? -1.305 4.311 10.112 1.00 83.81 279 ASP A CA 1
ATOM 2222 C C . ASP A 1 279 ? -2.228 3.214 10.653 1.00 83.81 279 ASP A C 1
ATOM 2224 O O . ASP A 1 279 ? -2.511 3.121 11.854 1.00 83.81 279 ASP A O 1
ATOM 2228 N N . TYR A 1 280 ? -2.656 2.317 9.761 1.00 87.38 280 TYR A N 1
ATOM 2229 C CA . TYR A 1 280 ? -3.469 1.170 10.128 1.00 87.38 280 TYR A CA 1
ATOM 2230 C C . TYR A 1 280 ? -2.732 0.238 11.098 1.00 87.38 280 TYR A C 1
ATOM 2232 O O . TYR A 1 280 ? -3.286 -0.120 12.143 1.00 87.38 280 TYR A O 1
ATOM 2240 N N . LEU A 1 281 ? -1.487 -0.136 10.798 1.00 88.81 281 LEU A N 1
ATOM 2241 C CA . LEU A 1 281 ? -0.679 -0.994 11.663 1.00 88.81 281 LEU A CA 1
ATOM 2242 C C . LEU A 1 281 ? -0.269 -0.282 12.952 1.00 88.81 281 LEU A C 1
ATOM 2244 O O . LEU A 1 281 ? -0.323 -0.884 14.022 1.00 88.81 281 LEU A O 1
ATOM 2248 N N . ASP A 1 282 ? 0.045 1.006 12.900 1.00 86.44 282 ASP A N 1
ATOM 2249 C CA . ASP A 1 282 ? 0.437 1.801 14.062 1.00 86.44 282 ASP A CA 1
ATOM 2250 C C . ASP A 1 282 ? -0.669 1.896 15.109 1.00 86.44 282 ASP A C 1
ATOM 2252 O O . ASP A 1 282 ? -0.375 1.910 16.312 1.00 86.44 282 ASP A O 1
ATOM 2256 N N . SER A 1 283 ? -1.934 1.892 14.671 1.00 83.38 283 SER A N 1
ATOM 2257 C CA . SER A 1 283 ? -3.103 1.810 15.555 1.00 83.38 283 SER A CA 1
ATOM 2258 C C . SER A 1 283 ? -3.174 0.482 16.319 1.00 83.38 283 SER A C 1
ATOM 2260 O O . SER A 1 283 ? -3.602 0.444 17.471 1.00 83.38 283 SER A O 1
ATOM 2262 N N . ILE A 1 284 ? -2.708 -0.609 15.705 1.00 88.44 284 ILE A N 1
ATOM 2263 C CA . ILE A 1 284 ? -2.715 -1.954 16.287 1.00 88.44 284 ILE A CA 1
ATOM 2264 C C . ILE A 1 284 ? -1.494 -2.150 17.184 1.00 88.44 284 ILE A C 1
ATOM 2266 O O . ILE A 1 284 ? -1.628 -2.685 18.284 1.00 88.44 284 ILE A O 1
ATOM 2270 N N . TYR A 1 285 ? -0.316 -1.717 16.727 1.00 87.38 285 TYR A N 1
ATOM 2271 C CA . TYR A 1 285 ? 0.977 -1.953 17.371 1.00 87.38 285 TYR A CA 1
ATOM 2272 C C . TYR A 1 285 ? 1.328 -0.943 18.466 1.00 87.38 285 TYR A C 1
ATOM 2274 O O . TYR A 1 285 ? 2.250 -1.209 19.238 1.00 87.38 285 TYR A O 1
ATOM 2282 N N . SER A 1 286 ? 0.560 0.144 18.601 1.00 85.38 286 SER A N 1
ATOM 2283 C CA . SER A 1 286 ? 0.706 1.121 19.686 1.00 85.38 286 SER A CA 1
ATOM 2284 C C . SER A 1 286 ? 0.739 0.476 21.078 1.00 85.38 286 SER A C 1
ATOM 2286 O O . SER A 1 286 ? 0.049 -0.517 21.331 1.00 85.38 286 SER A O 1
ATOM 2288 N N . ASP A 1 287 ? 1.478 1.085 22.005 1.00 83.00 287 ASP A N 1
ATOM 2289 C CA . ASP A 1 287 ? 1.503 0.672 23.417 1.00 83.00 287 ASP A CA 1
ATOM 2290 C C . ASP A 1 287 ? 0.173 0.964 24.128 1.00 83.00 287 ASP A C 1
ATOM 2292 O O . ASP A 1 287 ? -0.227 0.239 25.040 1.00 83.00 287 ASP A O 1
ATOM 2296 N N . ASP A 1 288 ? -0.571 1.960 23.642 1.00 84.81 288 ASP A N 1
ATOM 2297 C CA . ASP A 1 288 ? -1.913 2.315 24.120 1.00 84.81 288 ASP A CA 1
ATOM 2298 C C . ASP A 1 288 ? -3.043 1.552 23.414 1.00 84.81 288 ASP A C 1
ATOM 2300 O O . ASP A 1 288 ? -4.218 1.748 23.739 1.00 84.81 288 ASP A O 1
ATOM 2304 N N . ALA A 1 289 ? -2.718 0.682 22.452 1.00 88.88 289 ALA A N 1
ATOM 2305 C CA . ALA A 1 289 ? -3.719 -0.079 21.716 1.00 88.88 289 ALA A CA 1
ATOM 2306 C C . ALA A 1 289 ? -4.423 -1.071 22.653 1.00 88.88 289 ALA A C 1
ATOM 2308 O O . ALA A 1 289 ? -3.787 -1.880 23.337 1.00 88.88 289 ALA A O 1
ATOM 2309 N N . ARG A 1 290 ? -5.754 -1.003 22.714 1.00 92.50 290 ARG A N 1
ATOM 2310 C CA . ARG A 1 290 ? -6.582 -1.872 23.560 1.00 92.50 290 ARG A CA 1
ATOM 2311 C C . ARG A 1 290 ? -7.740 -2.433 22.757 1.00 92.50 290 ARG A C 1
ATOM 2313 O O . ARG A 1 290 ? -8.305 -1.732 21.922 1.00 92.50 290 ARG A O 1
ATOM 2320 N N . ILE A 1 291 ? -8.104 -3.672 23.052 1.00 94.62 291 ILE A N 1
ATOM 2321 C CA . ILE A 1 291 ? -9.324 -4.312 22.570 1.00 94.62 291 ILE A CA 1
ATOM 2322 C C . ILE A 1 291 ? -10.328 -4.324 23.716 1.00 94.62 291 ILE A C 1
ATOM 2324 O O . ILE A 1 291 ? -9.995 -4.755 24.820 1.00 94.62 291 ILE A O 1
ATOM 2328 N N . LEU A 1 292 ? -11.543 -3.865 23.436 1.00 94.69 292 LEU A N 1
ATOM 2329 C CA . LEU A 1 292 ? -12.700 -3.970 24.312 1.00 94.69 292 LEU A CA 1
ATOM 2330 C C . LEU A 1 292 ? -13.652 -5.018 23.731 1.00 94.69 292 LEU A C 1
ATOM 2332 O O . LEU A 1 292 ? -14.113 -4.888 22.601 1.00 94.69 292 LEU A O 1
ATOM 2336 N N . GLU A 1 293 ? -13.944 -6.052 24.507 1.00 95.19 293 GLU A N 1
ATOM 2337 C CA . GLU A 1 293 ? -15.002 -7.017 24.225 1.00 95.19 293 GLU A CA 1
ATOM 2338 C C . GLU A 1 293 ? -16.100 -6.845 25.263 1.00 95.19 293 GLU A C 1
ATOM 2340 O O . GLU A 1 293 ? -15.876 -7.046 26.457 1.00 95.19 293 GLU A O 1
ATOM 2345 N N . ALA A 1 294 ? -17.280 -6.443 24.806 1.00 95.19 294 ALA A N 1
ATOM 2346 C CA . ALA A 1 294 ? -18.423 -6.209 25.674 1.00 95.19 294 ALA A CA 1
ATOM 2347 C C . ALA A 1 294 ? -19.734 -6.478 24.937 1.00 95.19 294 ALA A C 1
ATOM 2349 O O . ALA A 1 294 ? -19.778 -6.544 23.706 1.00 95.19 294 ALA A O 1
ATOM 2350 N N . SER A 1 295 ? -20.809 -6.638 25.705 1.00 94.88 295 SER A N 1
ATOM 2351 C CA . SER A 1 295 ? -22.154 -6.797 25.156 1.00 94.88 295 SER A CA 1
ATOM 2352 C C . SER A 1 295 ? -22.890 -5.459 25.138 1.00 94.88 295 SER A C 1
ATOM 2354 O O . SER A 1 295 ? -22.851 -4.713 26.115 1.00 94.88 295 SER A O 1
ATOM 2356 N N . PHE A 1 296 ? -23.578 -5.160 24.038 1.00 93.50 296 PHE A N 1
ATOM 2357 C CA . PHE A 1 296 ? -24.333 -3.922 23.851 1.00 93.50 296 PHE A CA 1
ATOM 2358 C C . PHE A 1 296 ? -25.788 -4.216 23.480 1.00 93.50 296 PHE A C 1
ATOM 2360 O O . PHE A 1 296 ? -26.077 -5.079 22.651 1.00 93.50 296 PHE A O 1
ATOM 2367 N N . ALA A 1 297 ? -26.722 -3.483 24.077 1.00 92.00 297 ALA A N 1
ATOM 2368 C CA . ALA A 1 297 ? -28.138 -3.496 23.734 1.00 92.00 297 ALA A CA 1
ATOM 2369 C C . ALA A 1 297 ? -28.379 -2.687 22.445 1.00 92.00 297 ALA A C 1
ATOM 2371 O O . ALA A 1 297 ? -28.794 -1.527 22.487 1.00 92.00 297 ALA A O 1
ATOM 2372 N N . LEU A 1 298 ? -28.064 -3.295 21.299 1.00 89.88 298 LEU A N 1
ATOM 2373 C CA . LEU A 1 298 ? -28.264 -2.719 19.968 1.00 89.88 298 LEU A CA 1
ATOM 2374 C C . LEU A 1 298 ? -29.665 -3.057 19.451 1.00 89.88 298 LEU A C 1
ATOM 2376 O O . LEU A 1 298 ? -30.110 -4.201 19.538 1.00 89.88 298 LEU A O 1
ATOM 2380 N N . ASN A 1 299 ? -30.372 -2.061 18.918 1.00 87.44 299 ASN A N 1
ATOM 2381 C CA . ASN A 1 299 ? -31.678 -2.271 18.291 1.00 87.44 299 ASN A CA 1
ATOM 2382 C C . ASN A 1 299 ? -31.540 -2.535 16.776 1.00 87.44 299 ASN A C 1
ATOM 2384 O O . ASN A 1 299 ? -30.463 -2.397 16.199 1.00 87.44 299 ASN A O 1
ATOM 2388 N N . ASN A 1 300 ? -32.641 -2.900 16.111 1.00 84.94 300 ASN A N 1
ATOM 2389 C CA . ASN A 1 300 ? -32.626 -3.195 14.672 1.00 84.94 300 ASN A CA 1
ATOM 2390 C C . ASN A 1 300 ? -32.166 -2.001 13.825 1.00 84.94 300 ASN A C 1
ATOM 2392 O O . ASN A 1 300 ? -31.469 -2.199 12.837 1.00 84.94 300 ASN A O 1
ATOM 2396 N N . THR A 1 301 ? -32.541 -0.777 14.201 1.00 86.12 301 THR A N 1
ATOM 2397 C CA . THR A 1 301 ? -32.109 0.430 13.488 1.00 86.12 301 THR A CA 1
ATOM 2398 C C . THR A 1 301 ? -30.600 0.606 13.599 1.00 86.12 301 THR A C 1
ATOM 2400 O O . THR A 1 301 ? -29.961 0.836 12.583 1.00 86.12 301 THR A O 1
ATOM 2403 N N . ASP A 1 302 ? -30.033 0.417 14.794 1.00 86.88 302 ASP A N 1
ATOM 2404 C CA . ASP A 1 302 ? -28.595 0.539 15.043 1.00 86.88 302 ASP A CA 1
ATOM 2405 C C . ASP A 1 302 ? -27.783 -0.420 14.171 1.00 86.88 302 ASP A C 1
ATOM 2407 O O . ASP A 1 302 ? -26.742 -0.034 13.658 1.00 86.88 302 ASP A O 1
ATOM 2411 N N . ILE A 1 303 ? -28.260 -1.660 14.009 1.00 85.56 303 ILE A N 1
ATOM 2412 C CA . ILE A 1 303 ? -27.595 -2.684 13.195 1.00 85.56 303 ILE A CA 1
ATOM 2413 C C . ILE A 1 303 ? -27.757 -2.402 11.700 1.00 85.56 303 ILE A C 1
ATOM 2415 O O . ILE A 1 303 ? -26.797 -2.539 10.948 1.00 85.56 303 ILE A O 1
ATOM 2419 N N . LEU A 1 304 ? -28.952 -2.004 11.256 1.00 84.56 304 LEU A N 1
ATOM 2420 C CA . LEU A 1 304 ? -29.220 -1.736 9.839 1.00 84.56 304 LEU A CA 1
ATOM 2421 C C . LEU A 1 304 ? -28.519 -0.473 9.330 1.00 84.56 304 LEU A C 1
ATOM 2423 O O . LEU A 1 304 ? -28.184 -0.407 8.152 1.00 84.56 304 LEU A O 1
ATOM 2427 N N . SER A 1 305 ? -28.306 0.521 10.193 1.00 85.81 305 SER A N 1
ATOM 2428 C CA . SER A 1 305 ? -27.572 1.743 9.853 1.00 85.81 305 SER A CA 1
ATOM 2429 C C . SER A 1 305 ? -26.089 1.681 10.217 1.00 85.81 305 SER A C 1
ATOM 2431 O O . SER A 1 305 ? -25.421 2.710 10.147 1.00 85.81 305 SER A O 1
ATOM 2433 N N . LEU A 1 306 ? -25.590 0.531 10.675 1.00 87.12 306 LEU A N 1
ATOM 2434 C CA . LEU A 1 306 ? -24.235 0.415 11.194 1.00 87.12 306 LEU A CA 1
ATOM 2435 C C . LEU A 1 306 ? -23.202 0.579 10.081 1.00 87.12 306 LEU A C 1
ATOM 2437 O O . LEU A 1 306 ? -23.228 -0.163 9.097 1.00 87.12 306 LEU A O 1
ATOM 2441 N N . ASN A 1 307 ? -22.243 1.481 10.277 1.00 89.19 307 ASN A N 1
ATOM 2442 C CA . ASN A 1 307 ? -21.094 1.624 9.397 1.00 89.19 307 ASN A CA 1
ATOM 2443 C C . ASN A 1 307 ? -19.806 1.288 10.166 1.00 89.19 307 ASN A C 1
ATOM 2445 O O . ASN A 1 307 ? -19.574 1.761 11.273 1.00 89.19 307 ASN A O 1
ATOM 2449 N N . PHE A 1 308 ? -18.934 0.461 9.586 1.00 89.88 308 PHE A N 1
ATOM 2450 C CA . PHE A 1 308 ? -17.660 0.105 10.227 1.00 89.88 308 PHE A CA 1
ATOM 2451 C C . PHE A 1 308 ? -16.648 1.265 10.220 1.00 89.88 308 PHE A C 1
ATOM 2453 O O . PHE A 1 308 ? -15.656 1.213 10.947 1.00 89.88 308 PHE A O 1
ATOM 2460 N N . GLY A 1 309 ? -16.909 2.312 9.434 1.00 87.94 309 GLY A N 1
ATOM 2461 C CA . GLY A 1 309 ? -16.224 3.597 9.506 1.00 87.94 309 GLY A CA 1
ATOM 2462 C C . GLY A 1 309 ? -16.686 4.484 10.671 1.00 87.94 309 GLY A C 1
ATOM 2463 O O . GLY A 1 309 ? -16.057 5.517 10.899 1.00 87.94 309 GLY A O 1
ATOM 2464 N N . ASP A 1 310 ? -17.743 4.119 11.412 1.00 89.69 310 ASP A N 1
ATOM 2465 C CA . ASP A 1 310 ? -18.217 4.892 12.567 1.00 89.69 310 ASP A CA 1
ATOM 2466 C C . ASP A 1 310 ? -17.229 4.822 13.743 1.00 89.69 310 ASP A C 1
ATOM 2468 O O . ASP A 1 310 ? -16.634 3.780 14.044 1.00 89.69 310 ASP A O 1
ATOM 2472 N N . TYR A 1 311 ? -17.123 5.927 14.482 1.00 91.94 311 TYR A N 1
ATOM 2473 C CA . TYR A 1 311 ? -16.499 5.925 15.801 1.00 91.94 311 TYR A CA 1
ATOM 2474 C C . TYR A 1 311 ? -17.529 5.646 16.882 1.00 91.94 311 TYR A C 1
ATOM 2476 O O . TYR A 1 311 ? -18.545 6.323 16.994 1.00 91.94 311 TYR A O 1
ATOM 2484 N N . ILE A 1 312 ? -17.230 4.682 17.742 1.00 93.19 312 ILE A N 1
ATOM 2485 C CA . ILE A 1 312 ? -18.065 4.322 18.878 1.00 93.19 312 ILE A CA 1
ATOM 2486 C C . ILE A 1 312 ? -17.465 4.935 20.134 1.00 93.19 312 ILE A C 1
ATOM 2488 O O . ILE A 1 312 ? -16.364 4.583 20.551 1.00 93.19 312 ILE A O 1
ATOM 2492 N N . PHE A 1 313 ? -18.190 5.851 20.759 1.00 93.75 313 PHE A N 1
ATOM 2493 C CA . PHE A 1 313 ? -17.832 6.386 22.061 1.00 93.75 313 PHE A CA 1
ATOM 2494 C C . PHE A 1 313 ? -18.394 5.480 23.159 1.00 93.75 313 PHE A C 1
ATOM 2496 O O . PHE A 1 313 ? -19.602 5.241 23.238 1.00 93.75 313 PHE A O 1
ATOM 2503 N N . VAL A 1 314 ? -17.503 4.964 24.008 1.00 93.31 314 VAL A N 1
ATOM 2504 C CA . VAL A 1 314 ? -17.858 4.180 25.196 1.00 93.31 314 VAL A CA 1
ATOM 2505 C C . VAL A 1 314 ? -17.000 4.685 26.340 1.00 93.31 314 VAL A C 1
ATOM 2507 O O . VAL A 1 314 ? -15.813 4.370 26.388 1.00 93.31 314 VAL A O 1
ATOM 2510 N N . LYS A 1 315 ? -17.617 5.459 27.241 1.00 86.94 315 LYS A N 1
ATOM 2511 C CA . LYS A 1 315 ? -17.036 5.982 28.489 1.00 86.94 315 LYS A CA 1
ATOM 2512 C C . LYS A 1 315 ? -15.587 6.485 28.351 1.00 86.94 315 LYS A C 1
ATOM 2514 O O . LYS A 1 315 ? -14.633 5.730 28.525 1.00 86.94 315 LYS A O 1
ATOM 2519 N N . ASP A 1 316 ? -15.442 7.786 28.106 1.00 88.56 316 ASP A N 1
ATOM 2520 C CA . ASP A 1 316 ? -14.166 8.527 28.054 1.00 88.56 316 ASP A CA 1
ATOM 2521 C C . ASP A 1 316 ? -13.173 8.067 26.968 1.00 88.56 316 ASP A C 1
ATOM 2523 O O . ASP A 1 316 ? -12.061 8.587 26.878 1.00 88.56 316 ASP A O 1
ATOM 2527 N N . ALA A 1 317 ? -13.559 7.114 26.118 1.00 91.38 317 ALA A N 1
ATOM 2528 C CA . ALA A 1 317 ? -12.734 6.601 25.038 1.00 91.38 317 ALA A CA 1
ATOM 2529 C C . ALA A 1 317 ? -13.552 6.368 23.767 1.00 91.38 317 ALA A C 1
ATOM 2531 O O . ALA A 1 317 ? -14.741 6.036 23.806 1.00 91.38 317 ALA A O 1
ATOM 2532 N N . TYR A 1 318 ? -12.870 6.515 22.636 1.00 92.50 318 TYR A N 1
ATOM 2533 C CA . TYR A 1 318 ? -13.397 6.213 21.317 1.00 92.50 318 TYR A CA 1
ATOM 2534 C C . TYR A 1 318 ? -12.842 4.886 20.819 1.00 92.50 318 TYR A C 1
ATOM 2536 O O . TYR A 1 318 ? -11.716 4.484 21.127 1.00 92.50 318 TYR A O 1
ATOM 2544 N N . TRP A 1 319 ? -13.656 4.209 20.029 1.00 92.62 319 TRP A N 1
ATOM 2545 C CA . TRP A 1 319 ? -13.390 2.867 19.565 1.00 92.62 319 TRP A CA 1
ATOM 2546 C C . TRP A 1 319 ? -13.832 2.716 18.112 1.00 92.62 319 TRP A C 1
ATOM 2548 O O . TRP A 1 319 ? -14.808 3.331 17.695 1.00 92.62 319 TRP A O 1
ATOM 2558 N N . ARG A 1 320 ? -13.138 1.876 17.346 1.00 91.19 320 ARG A N 1
ATOM 2559 C CA . ARG A 1 320 ? -13.618 1.381 16.052 1.00 91.19 320 ARG A CA 1
ATOM 2560 C C . ARG A 1 320 ? -14.129 -0.042 16.198 1.00 91.19 320 ARG A C 1
ATOM 2562 O O . ARG A 1 320 ? -13.609 -0.813 17.009 1.00 91.19 320 ARG A O 1
ATOM 2569 N N . ILE A 1 321 ? -15.108 -0.400 15.386 1.00 92.00 321 ILE A N 1
ATOM 2570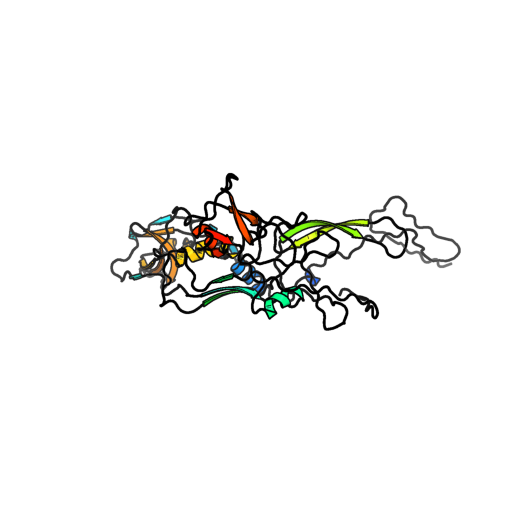 C CA . ILE A 1 321 ? -15.653 -1.754 15.349 1.00 92.00 321 ILE A CA 1
ATOM 2571 C C . ILE A 1 321 ? -14.675 -2.678 14.621 1.00 92.00 321 ILE A C 1
ATOM 2573 O O . ILE A 1 321 ? -14.170 -2.344 13.553 1.00 92.00 321 ILE A O 1
ATOM 2577 N N . ILE A 1 322 ? -14.398 -3.842 15.210 1.00 91.25 322 ILE A N 1
ATOM 2578 C CA . ILE A 1 322 ? -13.678 -4.936 14.543 1.00 91.25 322 ILE A CA 1
ATOM 2579 C C . ILE A 1 322 ? -14.660 -6.033 14.137 1.00 91.25 322 ILE A C 1
ATOM 2581 O O . ILE A 1 322 ? -14.573 -6.568 13.038 1.00 91.25 322 ILE A O 1
ATOM 2585 N N . GLU A 1 323 ? -15.570 -6.390 15.041 1.00 91.56 323 GLU A N 1
ATOM 2586 C CA . GLU A 1 323 ? -16.430 -7.559 14.886 1.00 91.56 323 GLU A CA 1
ATOM 2587 C C . GLU A 1 323 ? -17.720 -7.382 15.690 1.00 91.56 323 GLU A C 1
ATOM 2589 O O . GLU A 1 323 ? -17.695 -6.862 16.811 1.00 91.56 323 GLU A O 1
ATOM 2594 N N . LEU A 1 324 ? -18.832 -7.858 15.131 1.00 90.25 324 LEU A N 1
ATOM 2595 C CA . LEU A 1 324 ? -20.084 -8.076 15.848 1.00 90.25 324 LEU A CA 1
ATOM 2596 C C . LEU A 1 324 ? -20.436 -9.557 15.766 1.00 90.25 324 LEU A C 1
ATOM 2598 O O . LEU A 1 324 ? -20.387 -10.148 14.688 1.00 90.25 324 LEU A O 1
ATOM 2602 N N . SER A 1 325 ? -20.825 -10.134 16.894 1.00 88.81 325 SER A N 1
ATOM 2603 C CA . SER A 1 325 ? -21.247 -11.525 17.003 1.00 88.81 325 SER A CA 1
ATOM 2604 C C . SER A 1 325 ? -22.550 -11.648 17.785 1.00 88.81 325 SER A C 1
ATOM 2606 O O . SER A 1 325 ? -22.908 -10.799 18.606 1.00 88.81 325 SER A O 1
ATOM 2608 N N . ASP A 1 326 ? -23.279 -12.726 17.496 1.00 78.81 326 ASP A N 1
ATOM 2609 C CA . ASP A 1 326 ? -24.470 -13.147 18.236 1.00 78.81 326 ASP A CA 1
ATOM 2610 C C . ASP A 1 326 ? -25.657 -12.163 18.209 1.00 78.81 326 ASP A C 1
ATOM 2612 O O . ASP A 1 326 ? -26.485 -12.157 19.121 1.00 78.81 326 ASP A O 1
ATOM 2616 N N . TYR A 1 327 ? -25.801 -11.354 17.151 1.00 81.62 327 TYR A N 1
ATOM 2617 C CA . TYR A 1 327 ? -27.020 -10.561 16.965 1.00 81.62 327 TYR A CA 1
ATOM 2618 C C . TYR A 1 327 ? -28.210 -11.467 16.612 1.00 81.62 327 TYR A C 1
ATOM 2620 O O . TYR A 1 327 ? -28.197 -12.170 15.598 1.00 81.62 327 TYR A O 1
ATOM 2628 N N . LYS A 1 328 ? -29.268 -11.428 17.431 1.00 77.31 328 LYS A N 1
ATOM 2629 C CA . LYS A 1 328 ? -30.504 -12.194 17.216 1.00 77.31 328 LYS A CA 1
ATOM 2630 C C . LYS A 1 328 ? -31.669 -11.264 16.897 1.00 77.31 328 LYS A C 1
ATOM 2632 O O . LYS A 1 328 ? -32.201 -10.583 17.770 1.00 77.31 328 LYS A O 1
ATOM 2637 N N . MET A 1 329 ? -32.115 -11.296 15.642 1.00 71.62 329 MET A N 1
ATOM 2638 C CA . MET A 1 329 ? -33.315 -10.585 15.195 1.00 71.62 329 MET A CA 1
ATOM 2639 C C . MET A 1 329 ? -34.552 -11.037 15.987 1.00 71.62 329 MET A C 1
ATOM 2641 O O . MET A 1 329 ? -34.891 -12.219 16.007 1.00 71.62 329 MET A O 1
ATOM 2645 N N . GLY A 1 330 ? -35.253 -10.086 16.608 1.00 69.62 330 GLY A N 1
ATOM 2646 C CA . GLY A 1 330 ? -36.531 -10.330 17.290 1.00 69.62 330 GLY A CA 1
ATOM 2647 C C . GLY A 1 330 ? -36.431 -10.798 18.747 1.00 69.62 330 GLY A C 1
ATOM 2648 O O . GLY A 1 330 ? -37.469 -10.951 19.389 1.00 69.62 330 GLY A O 1
ATOM 2649 N N . GLN A 1 331 ? -35.224 -10.979 19.294 1.00 72.75 331 GLN A N 1
ATOM 2650 C CA . GLN A 1 331 ? -35.017 -11.138 20.736 1.00 72.75 331 GLN A CA 1
ATOM 2651 C C . GLN A 1 331 ? -34.304 -9.908 21.299 1.00 72.75 331 GLN A C 1
ATOM 2653 O O . GLN A 1 331 ? -33.357 -9.405 20.703 1.00 72.75 331 GLN A O 1
ATOM 2658 N N . TYR A 1 332 ? -34.748 -9.426 22.461 1.00 70.06 332 TYR A N 1
ATOM 2659 C CA . TYR A 1 332 ? -34.069 -8.351 23.190 1.00 70.06 332 TYR A CA 1
ATOM 2660 C C . TYR A 1 332 ? -32.866 -8.915 23.956 1.00 70.06 332 TYR A C 1
ATOM 2662 O O . TYR A 1 332 ? -32.861 -8.960 25.184 1.00 70.06 332 TYR A O 1
ATOM 2670 N N . GLU A 1 333 ? -31.865 -9.393 23.219 1.00 83.56 333 GLU A N 1
ATOM 2671 C CA . GLU A 1 333 ? -30.595 -9.864 23.768 1.00 83.56 333 GLU A CA 1
ATOM 2672 C C . GLU A 1 333 ? -29.465 -8.910 23.362 1.00 83.56 333 GLU A C 1
ATOM 2674 O O . GLU A 1 333 ? -29.416 -8.416 22.235 1.00 83.56 333 GLU A O 1
ATOM 2679 N N . SER A 1 334 ? -28.551 -8.626 24.291 1.00 87.88 334 SER A N 1
ATOM 2680 C CA . SER A 1 334 ? -27.375 -7.806 24.007 1.00 87.88 334 SER A CA 1
ATOM 2681 C C . SER A 1 334 ? -26.401 -8.540 23.076 1.00 87.88 334 SER A C 1
ATOM 2683 O O . SER A 1 334 ? -26.101 -9.717 23.271 1.00 87.88 334 SER A O 1
ATOM 2685 N N . THR A 1 335 ? -25.913 -7.819 22.067 1.00 91.56 335 THR A N 1
ATOM 2686 C CA . THR A 1 335 ? -25.001 -8.290 21.013 1.00 91.56 335 THR A CA 1
ATOM 2687 C C . THR A 1 335 ? -23.563 -8.169 21.477 1.00 91.56 335 THR A C 1
ATOM 2689 O O . THR A 1 335 ? -23.192 -7.140 22.048 1.00 91.56 335 THR A O 1
ATOM 2692 N N . ARG A 1 336 ? -22.736 -9.181 21.217 1.00 93.12 336 ARG A N 1
ATOM 2693 C CA . ARG A 1 336 ? -21.318 -9.126 21.565 1.00 93.12 336 ARG A CA 1
ATOM 2694 C C . ARG A 1 336 ? -20.566 -8.331 20.502 1.00 93.12 336 ARG A C 1
ATOM 2696 O O . ARG A 1 336 ? -20.683 -8.599 19.311 1.00 93.12 336 ARG A O 1
ATOM 2703 N N . VAL A 1 337 ? -19.793 -7.340 20.935 1.00 94.50 337 VAL A N 1
ATOM 2704 C CA . VAL A 1 337 ? -19.025 -6.468 20.042 1.00 94.50 337 VAL A CA 1
ATOM 2705 C C . VAL A 1 337 ? -17.566 -6.459 20.471 1.00 94.50 337 VAL A C 1
ATOM 2707 O O . VAL A 1 337 ? -17.250 -6.324 21.656 1.00 94.50 337 VAL A O 1
ATOM 2710 N N . LYS A 1 338 ? -16.678 -6.576 19.484 1.00 94.69 338 LYS A N 1
ATOM 2711 C CA . LYS A 1 338 ? -15.238 -6.399 19.636 1.00 94.69 338 LYS A CA 1
ATOM 2712 C C . LYS A 1 338 ? -14.823 -5.064 19.037 1.00 94.69 338 LYS A C 1
ATOM 2714 O O . LYS A 1 338 ? -15.040 -4.794 17.856 1.00 94.69 338 LYS A O 1
ATOM 2719 N N . LEU A 1 339 ? -14.202 -4.243 19.868 1.00 94.06 339 LEU A N 1
ATOM 2720 C CA . LEU A 1 339 ? -13.859 -2.859 19.594 1.00 94.06 339 LEU A CA 1
ATOM 2721 C C . LEU A 1 339 ? -12.345 -2.655 19.735 1.00 94.06 339 LEU A C 1
ATOM 2723 O O . LEU A 1 339 ? -11.740 -3.187 20.665 1.00 94.06 339 LEU A O 1
ATOM 2727 N N . LEU A 1 340 ? -11.724 -1.872 18.849 1.00 92.50 340 LEU A N 1
ATOM 2728 C CA . LEU A 1 340 ? -10.331 -1.429 18.989 1.00 92.50 340 LEU A CA 1
ATOM 2729 C C . LEU A 1 340 ? -10.293 0.035 19.402 1.00 92.50 340 LEU A C 1
ATOM 2731 O O . LEU A 1 340 ? -10.942 0.865 18.771 1.00 92.50 340 LEU A O 1
ATOM 2735 N N . LYS A 1 341 ? -9.508 0.357 20.428 1.00 91.44 341 LYS A N 1
ATOM 2736 C CA . LYS A 1 341 ? -9.340 1.732 20.892 1.00 91.44 341 LYS A CA 1
ATOM 2737 C C . LYS A 1 341 ? -8.745 2.596 19.786 1.00 91.44 341 LYS A C 1
ATOM 2739 O O . LYS A 1 341 ? -7.756 2.215 19.162 1.00 91.44 341 LYS A O 1
ATOM 2744 N N . VAL A 1 342 ? -9.323 3.773 19.601 1.00 87.44 342 VAL A N 1
ATOM 2745 C CA . VAL A 1 342 ? -8.826 4.809 18.697 1.00 87.44 342 VAL A CA 1
ATOM 2746 C C . VAL A 1 342 ? -8.830 6.152 19.418 1.00 87.44 342 VAL A C 1
ATOM 2748 O O . VAL A 1 342 ? -9.542 6.345 20.404 1.00 87.44 342 VAL A O 1
ATOM 2751 N N . SER A 1 343 ? -8.034 7.090 18.920 1.00 78.88 343 SER A N 1
ATOM 2752 C CA . SER A 1 343 ? -7.998 8.463 19.424 1.00 78.88 343 SER A CA 1
ATOM 2753 C C . SER A 1 343 ? -8.332 9.412 18.270 1.00 78.88 343 SER A C 1
ATOM 2755 O O . SER A 1 343 ? -7.416 9.880 17.595 1.00 78.88 343 SER A O 1
ATOM 2757 N N . PRO A 1 344 ? -9.626 9.662 17.989 1.00 67.06 344 PRO A N 1
ATOM 2758 C CA . PRO A 1 344 ? -10.055 10.560 16.925 1.00 67.06 344 PRO A CA 1
ATOM 2759 C C . PRO A 1 344 ? -9.445 11.943 17.133 1.00 67.06 344 PRO A C 1
ATOM 2761 O O . PRO A 1 344 ? -9.543 12.509 18.221 1.00 67.06 344 PRO A O 1
ATOM 2764 N N . GLY A 1 345 ? -8.782 12.475 16.107 1.00 55.84 345 GLY A N 1
ATOM 2765 C CA . GLY A 1 345 ? -8.129 13.781 16.188 1.00 55.84 345 GLY A CA 1
ATOM 2766 C C . GLY A 1 345 ? -6.855 13.818 17.038 1.00 55.84 345 GLY A C 1
ATOM 2767 O O . GLY A 1 345 ? -6.298 14.900 17.222 1.00 55.84 345 GLY A O 1
ATOM 2768 N N . ALA A 1 346 ? -6.351 12.676 17.529 1.00 53.34 346 ALA A N 1
ATOM 2769 C CA . ALA A 1 346 ? -4.941 12.617 17.892 1.00 53.34 346 ALA A CA 1
ATOM 2770 C C . ALA A 1 346 ? -4.141 12.980 16.640 1.00 53.34 346 ALA A C 1
ATOM 2772 O O . ALA A 1 346 ? -4.408 12.437 15.565 1.00 53.34 346 ALA A O 1
ATOM 2773 N N . ALA A 1 347 ? -3.197 13.916 16.774 1.00 42.06 347 ALA A N 1
ATOM 2774 C CA . ALA A 1 347 ? -2.236 14.167 15.711 1.00 42.06 347 ALA A CA 1
ATOM 2775 C C . ALA A 1 347 ? -1.681 12.808 15.273 1.00 42.06 347 ALA A C 1
ATOM 2777 O O . ALA A 1 347 ? -1.367 11.983 16.143 1.00 42.06 347 ALA A O 1
ATOM 2778 N N . ALA A 1 348 ? -1.620 12.563 13.958 1.00 48.06 348 ALA A N 1
ATOM 2779 C CA . ALA A 1 348 ? -0.905 11.409 13.428 1.00 48.06 348 ALA A CA 1
ATOM 2780 C C . ALA A 1 348 ? 0.396 11.285 14.227 1.00 48.06 348 ALA A C 1
ATOM 2782 O O . ALA A 1 348 ? 1.077 12.303 14.417 1.00 48.06 348 ALA A O 1
ATOM 2783 N N . LYS A 1 349 ? 0.662 10.097 14.801 1.00 51.16 349 LYS A N 1
ATOM 2784 C CA . LYS A 1 349 ? 1.896 9.843 15.566 1.00 51.16 349 LYS A CA 1
ATOM 2785 C C . LYS A 1 349 ? 3.029 10.484 14.792 1.00 51.16 349 LYS A C 1
ATOM 2787 O O . LYS A 1 349 ? 3.070 10.208 13.596 1.00 51.16 349 LYS A O 1
ATOM 2792 N N . PRO A 1 350 ? 3.804 11.386 15.422 1.00 47.94 350 PRO A N 1
ATOM 2793 C CA . PRO A 1 350 ? 4.384 12.541 14.752 1.00 47.94 350 PRO A CA 1
ATOM 2794 C C . PRO A 1 350 ? 4.948 12.098 13.417 1.00 47.94 350 PRO A C 1
ATOM 2796 O O . PRO A 1 350 ? 6.001 11.483 13.392 1.00 47.94 350 PRO A O 1
ATOM 2799 N N . ALA A 1 351 ? 4.218 12.330 12.319 1.00 57.59 351 ALA A N 1
ATOM 2800 C CA . ALA A 1 351 ? 4.792 12.096 11.007 1.00 57.59 351 ALA A CA 1
ATOM 2801 C C . ALA A 1 351 ? 6.105 12.866 11.015 1.00 57.59 351 ALA A C 1
ATOM 2803 O O . ALA A 1 351 ? 6.152 13.970 11.568 1.00 57.59 351 ALA A O 1
ATOM 2804 N N . CYS A 1 352 ? 7.172 12.244 10.521 1.00 68.06 352 CYS A N 1
ATOM 2805 C CA . CYS A 1 352 ? 8.462 12.900 10.510 1.00 68.06 352 CYS A CA 1
ATOM 2806 C C . CYS A 1 352 ? 8.296 14.346 9.999 1.00 68.06 352 CYS A C 1
ATOM 2808 O O . CYS A 1 352 ? 7.732 14.567 8.929 1.00 68.06 352 CYS A O 1
ATOM 2810 N N . ASP A 1 353 ? 8.717 15.323 10.803 1.00 75.81 353 ASP A N 1
ATOM 2811 C CA . ASP A 1 353 ? 8.500 16.757 10.577 1.00 75.81 353 ASP A CA 1
ATOM 2812 C C . ASP A 1 353 ? 9.470 17.350 9.546 1.00 75.81 353 ASP A C 1
ATOM 2814 O O . ASP A 1 353 ? 9.491 18.558 9.306 1.00 75.81 353 ASP A O 1
ATOM 2818 N N . ILE A 1 354 ? 10.266 16.481 8.930 1.00 83.25 354 ILE A N 1
ATOM 2819 C CA . ILE A 1 354 ? 11.243 16.767 7.895 1.00 83.25 354 ILE A CA 1
ATOM 2820 C C . ILE A 1 354 ? 11.094 15.736 6.773 1.00 83.25 354 ILE A C 1
ATOM 2822 O O . ILE A 1 354 ? 10.754 14.578 6.998 1.00 83.25 354 ILE A O 1
ATOM 2826 N N . ILE A 1 355 ? 11.357 16.143 5.543 1.00 83.50 355 ILE A N 1
ATOM 2827 C CA . ILE A 1 355 ? 11.268 15.294 4.355 1.00 83.50 355 ILE A CA 1
ATOM 2828 C C . ILE A 1 355 ? 12.666 15.057 3.780 1.00 83.50 355 ILE A C 1
ATOM 2830 O O . ILE A 1 355 ? 13.507 15.959 3.840 1.00 83.50 355 ILE A O 1
ATOM 2834 N N . PRO A 1 356 ? 12.963 13.856 3.257 1.00 83.50 356 PRO A N 1
ATOM 2835 C CA . PRO A 1 356 ? 14.224 13.598 2.578 1.00 83.50 356 PRO A CA 1
ATOM 2836 C C . PRO A 1 356 ? 14.234 14.281 1.205 1.00 83.50 356 PRO A C 1
ATOM 2838 O O . PRO A 1 356 ? 13.254 14.215 0.470 1.00 83.50 356 PRO A O 1
ATOM 2841 N N . VAL A 1 357 ? 15.349 14.917 0.839 1.00 83.50 357 VAL A N 1
ATOM 2842 C CA . VAL A 1 357 ? 15.429 15.723 -0.399 1.00 83.50 357 VAL A CA 1
ATOM 2843 C C . VAL A 1 357 ? 16.558 15.324 -1.344 1.00 83.50 357 VAL A C 1
ATOM 2845 O O . VAL A 1 357 ? 16.446 15.501 -2.555 1.00 83.50 357 VAL A O 1
ATOM 2848 N N . SER A 1 358 ? 17.666 14.792 -0.825 1.00 77.81 358 SER A N 1
ATOM 2849 C CA . SER A 1 358 ? 18.800 14.337 -1.639 1.00 77.81 358 SER A CA 1
ATOM 2850 C C . SER A 1 358 ? 19.695 13.362 -0.880 1.00 77.81 358 SER A C 1
ATOM 2852 O O . SER A 1 358 ? 19.677 13.321 0.349 1.00 77.81 358 SER A O 1
ATOM 2854 N N . ASN A 1 359 ? 20.464 12.564 -1.620 1.00 77.38 359 ASN A N 1
ATOM 2855 C CA . ASN A 1 359 ? 21.500 11.701 -1.065 1.00 77.38 359 ASN A CA 1
ATOM 2856 C C . ASN A 1 359 ? 22.882 12.257 -1.405 1.00 77.38 359 ASN A C 1
ATOM 2858 O O . ASN A 1 359 ? 23.154 12.633 -2.546 1.00 77.38 359 ASN A O 1
ATOM 2862 N N . ASN A 1 360 ? 23.774 12.261 -0.423 1.00 77.88 360 ASN A N 1
ATOM 2863 C CA . ASN A 1 360 ? 25.185 12.547 -0.627 1.00 77.88 360 ASN A CA 1
ATOM 2864 C C . ASN A 1 360 ? 25.892 11.330 -1.247 1.00 77.88 360 ASN A C 1
ATOM 2866 O O . ASN A 1 360 ? 25.406 10.199 -1.191 1.00 77.88 360 ASN A O 1
ATOM 2870 N N . GLN A 1 361 ? 27.084 11.545 -1.812 1.00 69.94 361 GLN A N 1
ATOM 2871 C CA . GLN A 1 361 ? 27.885 10.467 -2.416 1.00 69.94 361 GLN A CA 1
ATOM 2872 C C . GLN A 1 361 ? 28.287 9.370 -1.418 1.00 69.94 361 GLN A C 1
ATOM 2874 O O . GLN A 1 361 ? 28.554 8.241 -1.821 1.00 69.94 361 GLN A O 1
ATOM 2879 N N . ASP A 1 362 ? 28.323 9.691 -0.125 1.00 69.50 362 ASP A N 1
ATOM 2880 C CA . ASP A 1 362 ? 28.583 8.739 0.958 1.00 69.50 362 ASP A CA 1
ATOM 2881 C C . ASP A 1 362 ? 27.333 7.934 1.375 1.00 69.50 362 ASP A C 1
ATOM 2883 O O . ASP A 1 362 ? 27.407 7.099 2.276 1.00 69.50 362 ASP A O 1
ATOM 2887 N N . GLY A 1 363 ? 26.188 8.173 0.724 1.00 72.19 363 GLY A N 1
ATOM 2888 C CA . GLY A 1 363 ? 24.906 7.526 0.997 1.00 72.19 363 GLY A CA 1
ATOM 2889 C C . GLY A 1 363 ? 24.103 8.152 2.140 1.00 72.19 363 GLY A C 1
ATOM 2890 O O . GLY A 1 363 ? 23.036 7.626 2.469 1.00 72.19 363 GLY A O 1
ATOM 2891 N N . SER A 1 364 ? 24.591 9.234 2.761 1.00 81.19 364 SER A N 1
ATOM 2892 C CA . SER A 1 364 ? 23.824 9.965 3.774 1.00 81.19 364 SER A CA 1
ATOM 2893 C C . SER A 1 364 ? 22.669 10.747 3.139 1.00 81.19 364 SER A C 1
ATOM 2895 O O . SER A 1 364 ? 22.795 11.290 2.042 1.00 81.19 364 SER A O 1
ATOM 2897 N N . VAL A 1 365 ? 21.528 10.772 3.825 1.00 83.12 365 VAL A N 1
ATOM 2898 C CA . VAL A 1 365 ? 20.275 11.395 3.380 1.00 83.12 365 VAL A CA 1
ATOM 2899 C C . VAL A 1 365 ? 20.187 12.802 3.962 1.00 83.12 365 VAL A C 1
ATOM 2901 O O . VAL A 1 365 ? 20.247 12.978 5.182 1.00 83.12 365 VAL A O 1
ATOM 2904 N N . ASN A 1 366 ? 19.999 13.796 3.100 1.00 86.19 366 ASN A N 1
ATOM 2905 C CA . ASN A 1 366 ? 19.733 15.177 3.484 1.00 86.19 366 ASN A CA 1
ATOM 2906 C C . ASN A 1 366 ? 18.228 15.390 3.676 1.00 86.19 366 ASN A C 1
ATOM 2908 O O . ASN A 1 366 ? 17.423 14.888 2.887 1.00 86.19 366 ASN A O 1
ATOM 2912 N N . PHE A 1 367 ? 17.865 16.171 4.693 1.00 88.62 367 PHE A N 1
ATOM 2913 C CA . PHE A 1 367 ? 16.480 16.468 5.043 1.00 88.62 367 PHE A CA 1
ATOM 2914 C C . PHE A 1 367 ? 16.199 17.971 5.042 1.00 88.62 367 PHE A C 1
ATOM 2916 O O . PHE A 1 367 ? 17.082 18.790 5.316 1.00 88.62 367 PHE A O 1
ATOM 2923 N N . GLU A 1 368 ? 14.944 18.322 4.780 1.00 89.06 368 GLU A N 1
ATOM 2924 C CA . GLU A 1 368 ? 14.420 19.684 4.867 1.00 89.06 368 GLU A CA 1
ATOM 2925 C C . GLU A 1 368 ? 13.096 19.713 5.634 1.00 89.06 368 GLU A C 1
ATOM 2927 O O . GLU A 1 368 ? 12.357 18.733 5.656 1.00 89.06 368 GLU A O 1
ATOM 2932 N N . THR A 1 369 ? 12.763 20.840 6.262 1.00 85.31 369 THR A N 1
ATOM 2933 C CA . THR A 1 369 ? 11.392 21.074 6.733 1.00 85.31 369 THR A CA 1
ATOM 2934 C C . THR A 1 369 ? 10.436 21.140 5.536 1.00 85.31 369 THR A C 1
ATOM 2936 O O . THR A 1 369 ? 10.863 21.491 4.434 1.00 85.31 369 THR A O 1
ATOM 2939 N N . PRO A 1 370 ? 9.119 20.950 5.733 1.00 77.88 370 PRO A N 1
ATOM 2940 C CA . PRO A 1 370 ? 8.119 21.216 4.697 1.00 77.88 370 PRO A CA 1
ATOM 2941 C C . PRO A 1 370 ? 8.175 22.639 4.108 1.00 77.88 370 PRO A C 1
ATOM 2943 O O . PRO A 1 370 ? 7.625 22.885 3.040 1.00 77.88 370 PRO A O 1
ATOM 2946 N N . ALA A 1 371 ? 8.831 23.584 4.794 1.00 80.88 371 ALA A N 1
ATOM 2947 C CA . ALA A 1 371 ? 9.062 24.948 4.324 1.00 80.88 371 ALA A CA 1
ATOM 2948 C C . ALA A 1 371 ? 10.368 25.117 3.508 1.00 80.88 371 ALA A C 1
ATOM 2950 O O . ALA A 1 371 ? 10.717 26.246 3.168 1.00 80.88 371 ALA A O 1
ATOM 2951 N N . GLY A 1 372 ? 11.093 24.030 3.210 1.00 81.75 372 GLY A N 1
ATOM 2952 C CA . GLY A 1 372 ? 12.315 24.023 2.392 1.00 81.75 372 GLY A CA 1
ATOM 2953 C C . GLY A 1 372 ? 13.593 24.438 3.129 1.00 81.75 372 GLY A C 1
ATOM 2954 O O . GLY A 1 372 ? 14.569 24.846 2.506 1.00 81.75 372 GLY A O 1
ATOM 2955 N N . ALA A 1 373 ? 13.600 24.408 4.466 1.00 86.88 373 ALA A N 1
ATOM 2956 C CA . ALA A 1 373 ? 14.798 24.723 5.248 1.00 86.88 373 ALA A CA 1
ATOM 2957 C C . ALA A 1 373 ? 15.580 23.446 5.568 1.00 86.88 373 ALA A C 1
ATOM 2959 O O . ALA A 1 373 ? 15.005 22.538 6.158 1.00 86.88 373 ALA A O 1
ATOM 2960 N N . SER A 1 374 ? 16.877 23.392 5.248 1.00 88.62 374 SER A N 1
ATOM 2961 C CA . SER A 1 374 ? 17.735 22.244 5.584 1.00 88.62 374 SER A CA 1
ATOM 2962 C C . SER A 1 374 ? 17.794 21.993 7.091 1.00 88.62 374 SER A C 1
ATOM 2964 O O . SER A 1 374 ? 17.975 22.922 7.883 1.00 88.62 374 SER A O 1
ATOM 2966 N N . VAL A 1 375 ? 17.644 20.723 7.478 1.00 88.81 375 VAL A N 1
ATOM 2967 C CA . VAL A 1 375 ? 17.691 20.262 8.871 1.00 88.81 375 VAL A CA 1
ATOM 2968 C C . VAL A 1 375 ? 18.455 18.945 8.961 1.00 88.81 375 VAL A C 1
ATOM 2970 O O . VAL A 1 375 ? 18.427 18.123 8.046 1.00 88.81 375 VAL A O 1
ATOM 2973 N N . SER A 1 376 ? 19.117 18.712 10.093 1.00 86.25 376 SER A N 1
ATOM 2974 C CA . SER A 1 376 ? 19.713 17.410 10.390 1.00 86.25 376 SER A CA 1
ATOM 2975 C C . SER A 1 376 ? 18.632 16.349 10.597 1.00 86.25 376 SER A C 1
ATOM 2977 O O . SER A 1 376 ? 17.629 16.590 11.268 1.00 86.25 376 SER A O 1
ATOM 2979 N N . ALA A 1 377 ? 18.877 15.150 10.068 1.00 86.56 377 ALA A N 1
ATOM 2980 C CA . ALA A 1 377 ? 18.014 13.996 10.276 1.00 86.56 377 ALA A CA 1
ATOM 2981 C C . ALA A 1 377 ? 17.893 13.635 11.768 1.00 86.56 377 ALA A C 1
ATOM 2983 O O . ALA A 1 377 ? 18.859 13.747 12.524 1.00 86.56 377 ALA A O 1
ATOM 2984 N N . THR A 1 378 ? 16.736 13.114 12.179 1.00 86.44 378 THR A N 1
ATOM 2985 C CA . THR A 1 378 ? 16.562 12.459 13.485 1.00 86.44 378 THR A CA 1
ATOM 2986 C C . THR A 1 378 ? 16.485 10.942 13.308 1.00 86.44 378 THR A C 1
ATOM 2988 O O . THR A 1 378 ? 16.063 10.454 12.257 1.00 86.44 378 THR A O 1
ATOM 2991 N N . GLN A 1 379 ? 16.851 10.169 14.338 1.00 82.44 379 GLN A N 1
ATOM 2992 C CA . GLN A 1 379 ? 16.708 8.705 14.313 1.00 82.44 379 GLN A CA 1
ATOM 2993 C C . GLN A 1 379 ? 15.261 8.281 14.045 1.00 82.44 379 GLN A C 1
ATOM 2995 O O . GLN A 1 379 ? 15.018 7.354 13.274 1.00 82.44 379 GLN A O 1
ATOM 3000 N N . TYR A 1 380 ? 14.314 8.993 14.657 1.00 80.75 380 TYR A N 1
ATOM 3001 C CA . TYR A 1 380 ? 12.887 8.782 14.459 1.00 80.75 380 TYR A CA 1
ATOM 3002 C C . TYR A 1 380 ? 12.510 8.918 12.978 1.00 80.75 380 TYR A C 1
ATOM 3004 O O . TYR A 1 380 ? 12.005 7.974 12.377 1.00 80.75 380 TYR A O 1
ATOM 3012 N N . CYS A 1 381 ? 12.856 10.051 12.366 1.00 80.81 381 CYS A N 1
ATOM 3013 C CA . CYS A 1 381 ? 12.597 10.335 10.959 1.00 80.81 381 CYS A CA 1
ATOM 3014 C C . CYS A 1 381 ? 13.285 9.371 9.996 1.00 80.81 381 CYS A C 1
ATOM 3016 O O . CYS A 1 381 ? 12.702 8.939 9.004 1.00 80.81 381 CYS A O 1
ATOM 3018 N N . CYS A 1 382 ? 14.520 8.991 10.308 1.00 80.50 382 CYS A N 1
ATOM 3019 C CA . CYS A 1 382 ? 15.261 8.033 9.508 1.00 80.50 382 CYS A CA 1
ATOM 3020 C C . CYS A 1 382 ? 14.548 6.676 9.457 1.00 80.50 382 CYS A C 1
ATOM 3022 O O . CYS A 1 382 ? 14.272 6.141 8.383 1.00 80.50 382 CYS A O 1
ATOM 3024 N N . ASN A 1 383 ? 14.166 6.156 10.624 1.00 77.94 383 ASN A N 1
ATOM 3025 C CA . ASN A 1 383 ? 13.439 4.895 10.724 1.00 77.94 383 ASN A CA 1
ATOM 3026 C C . ASN A 1 383 ? 12.033 5.011 10.119 1.00 77.94 383 ASN A C 1
ATOM 3028 O O . ASN A 1 383 ? 11.560 4.068 9.482 1.00 77.94 383 ASN A O 1
ATOM 3032 N N . TYR A 1 384 ? 11.397 6.182 10.248 1.00 76.19 384 TYR A N 1
ATOM 3033 C CA . TYR A 1 384 ? 10.108 6.481 9.633 1.00 76.19 384 TYR A CA 1
ATOM 3034 C C . TYR A 1 384 ? 10.165 6.307 8.113 1.00 76.19 384 TYR A C 1
ATOM 3036 O O . TYR A 1 384 ? 9.310 5.638 7.548 1.00 76.19 384 TYR A O 1
ATOM 3044 N N . PHE A 1 385 ? 11.184 6.792 7.410 1.00 75.06 385 PHE A N 1
ATOM 3045 C CA . PHE A 1 385 ? 11.300 6.553 5.961 1.00 75.06 385 PHE A CA 1
ATOM 3046 C C . PHE A 1 385 ? 11.915 5.189 5.596 1.00 75.06 385 PHE A C 1
ATOM 3048 O O . PHE A 1 385 ? 12.220 4.935 4.433 1.00 75.06 385 PHE A O 1
ATOM 3055 N N . ASN A 1 386 ? 12.054 4.275 6.570 1.00 73.25 386 ASN A N 1
ATOM 3056 C CA . ASN A 1 386 ? 12.706 2.969 6.414 1.00 73.25 386 ASN A CA 1
ATOM 3057 C C . ASN A 1 386 ? 14.157 3.090 5.902 1.00 73.25 386 ASN A C 1
ATOM 3059 O O . ASN A 1 386 ? 14.659 2.227 5.178 1.00 73.25 386 ASN A O 1
ATOM 3063 N N . PHE A 1 387 ? 14.832 4.169 6.292 1.00 78.69 387 PHE A N 1
ATOM 3064 C CA . PHE A 1 387 ? 16.269 4.357 6.142 1.00 78.69 387 PHE A CA 1
ATOM 3065 C C . PHE A 1 387 ? 17.015 3.791 7.362 1.00 78.69 387 PHE A C 1
ATOM 3067 O O . PHE A 1 387 ? 16.409 3.329 8.329 1.00 78.69 387 PHE A O 1
ATOM 3074 N N . THR A 1 388 ? 18.345 3.781 7.303 1.00 79.19 388 THR A N 1
ATOM 3075 C CA . THR A 1 388 ? 19.214 3.229 8.347 1.00 79.19 388 THR A CA 1
ATOM 3076 C C . THR A 1 388 ? 19.875 4.356 9.134 1.00 79.19 388 THR A C 1
ATOM 3078 O O . THR A 1 388 ? 20.681 5.114 8.593 1.00 79.19 388 THR A O 1
ATOM 3081 N N . TRP A 1 389 ? 19.585 4.451 10.431 1.00 82.50 389 TRP A N 1
ATOM 3082 C CA . TRP A 1 389 ? 20.249 5.408 11.316 1.00 82.50 389 TRP A CA 1
ATOM 3083 C C . TRP A 1 389 ? 21.626 4.909 11.774 1.00 82.50 389 TRP A C 1
ATOM 3085 O O . TRP A 1 389 ? 21.753 3.789 12.271 1.00 82.50 389 TRP A O 1
ATOM 3095 N N . SER A 1 390 ? 22.655 5.753 11.664 1.00 82.38 390 SER A N 1
ATOM 3096 C CA . SER A 1 390 ? 23.989 5.485 12.211 1.00 82.38 390 SER A CA 1
ATOM 3097 C C . SER A 1 390 ? 24.194 6.227 13.529 1.00 82.38 390 SER A C 1
ATOM 3099 O O . SER A 1 390 ? 24.337 7.449 13.551 1.00 82.38 390 SER A O 1
ATOM 3101 N N . VAL A 1 391 ? 24.311 5.483 14.631 1.00 82.31 391 VAL A N 1
ATOM 3102 C CA . VAL A 1 391 ? 24.623 6.052 15.958 1.00 82.31 391 VAL A CA 1
ATOM 3103 C C . VAL A 1 391 ? 26.039 6.633 16.056 1.00 82.31 391 VAL A C 1
ATOM 3105 O O . VAL A 1 391 ? 26.315 7.429 16.945 1.00 82.31 391 VAL A O 1
ATOM 3108 N N . ASN A 1 392 ? 26.942 6.246 15.148 1.00 82.94 392 ASN A N 1
ATOM 3109 C CA . ASN A 1 392 ? 28.336 6.694 15.166 1.00 82.94 392 ASN A CA 1
ATOM 3110 C C . ASN A 1 392 ? 28.507 8.057 14.495 1.00 82.94 392 ASN A C 1
ATOM 3112 O O . ASN A 1 392 ? 29.299 8.877 14.948 1.00 82.94 392 ASN A O 1
ATOM 3116 N N . THR A 1 393 ? 27.783 8.285 13.398 1.00 82.69 393 THR A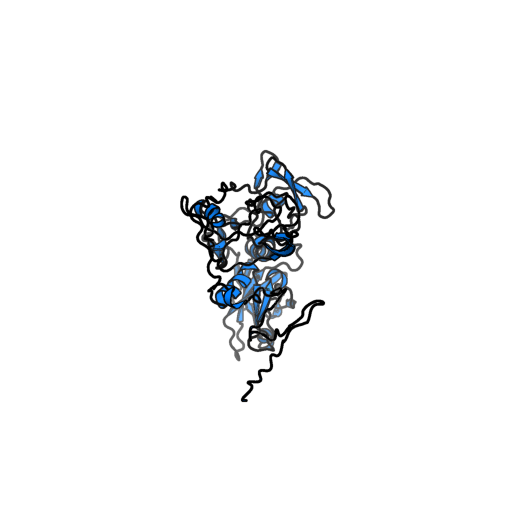 N 1
ATOM 3117 C CA . THR A 1 393 ? 27.858 9.537 12.635 1.00 82.69 393 THR A CA 1
ATOM 3118 C C . THR A 1 393 ? 26.700 10.484 12.943 1.00 82.69 393 THR A C 1
ATOM 3120 O O . THR A 1 393 ? 26.773 11.644 12.557 1.00 82.69 393 THR A O 1
ATOM 3123 N N . ASN A 1 394 ? 25.662 10.029 13.661 1.00 84.94 394 ASN A N 1
ATOM 3124 C CA . ASN A 1 394 ? 24.393 10.745 13.857 1.00 84.94 394 ASN A CA 1
ATOM 3125 C C . ASN A 1 394 ? 23.763 11.203 12.532 1.00 84.94 394 ASN A C 1
ATOM 3127 O O . ASN A 1 394 ? 23.148 12.264 12.452 1.00 84.94 394 ASN A O 1
ATOM 3131 N N . LEU A 1 395 ? 23.952 10.397 11.486 1.00 85.50 395 LEU A N 1
ATOM 3132 C CA . LEU A 1 395 ? 23.391 10.622 10.163 1.00 85.50 395 LEU A CA 1
ATOM 3133 C C . LEU A 1 395 ? 22.450 9.481 9.796 1.00 85.50 395 LEU A C 1
ATOM 3135 O O . LEU A 1 395 ? 22.625 8.326 10.200 1.00 85.50 395 LEU A O 1
ATOM 3139 N N . CYS A 1 396 ? 21.461 9.830 8.986 1.00 84.81 396 CYS A N 1
ATOM 3140 C CA . CYS A 1 396 ? 20.594 8.875 8.332 1.00 84.81 396 CYS A CA 1
ATOM 3141 C C . CYS A 1 396 ? 21.204 8.469 6.992 1.00 84.81 396 CYS A C 1
ATOM 3143 O O . CYS A 1 396 ? 21.637 9.333 6.235 1.00 84.81 396 CYS A O 1
ATOM 3145 N N . TYR A 1 397 ? 21.222 7.177 6.689 1.00 78.81 397 TYR A N 1
ATOM 3146 C CA . TYR A 1 397 ? 21.681 6.645 5.410 1.00 78.81 397 TYR A CA 1
ATOM 3147 C C . TYR A 1 397 ? 20.528 5.936 4.725 1.00 78.81 397 TYR A C 1
ATOM 3149 O O . TYR A 1 397 ? 19.795 5.188 5.374 1.00 78.81 397 TYR A O 1
ATOM 3157 N N . GLY A 1 398 ? 20.389 6.111 3.411 1.00 68.50 398 GLY A N 1
ATOM 3158 C CA . GLY A 1 398 ? 19.443 5.312 2.641 1.00 68.50 398 GLY A CA 1
ATOM 3159 C C . GLY A 1 398 ? 19.706 3.828 2.905 1.00 68.50 398 GLY A C 1
ATOM 3160 O O . GLY A 1 398 ? 20.843 3.427 3.164 1.00 68.50 398 GLY A O 1
ATOM 3161 N N . LYS A 1 399 ? 18.672 2.982 2.884 1.00 60.97 399 LYS A N 1
ATOM 3162 C CA . LYS A 1 399 ? 18.856 1.535 3.053 1.00 60.97 399 LYS A CA 1
ATOM 3163 C C . LYS A 1 399 ? 19.561 1.001 1.800 1.00 60.97 399 LYS A C 1
ATOM 3165 O O . LYS A 1 399 ? 18.907 0.551 0.863 1.00 60.97 399 LYS A O 1
ATOM 3170 N N . VAL A 1 400 ? 20.893 1.108 1.747 1.00 51.81 400 VAL A N 1
ATOM 3171 C CA . VAL A 1 400 ? 21.699 0.654 0.608 1.00 51.81 400 VAL A CA 1
ATOM 3172 C C . VAL A 1 400 ? 21.704 -0.871 0.631 1.00 51.81 400 VAL A C 1
ATOM 3174 O O . VAL A 1 400 ? 22.566 -1.516 1.227 1.00 51.81 400 VAL A O 1
ATOM 3177 N N . ARG A 1 401 ? 20.686 -1.472 0.019 1.00 58.06 401 ARG A N 1
ATOM 3178 C CA . ARG A 1 401 ? 20.711 -2.891 -0.327 1.00 58.06 401 ARG A CA 1
ATOM 3179 C C . ARG A 1 401 ? 21.599 -3.019 -1.560 1.00 58.06 401 ARG A C 1
ATOM 3181 O O . ARG A 1 401 ? 21.412 -2.278 -2.518 1.00 58.06 401 ARG A O 1
ATOM 3188 N N . GLY A 1 402 ? 22.587 -3.916 -1.521 1.00 52.66 402 GLY A N 1
ATOM 3189 C CA . GLY A 1 402 ? 23.599 -4.023 -2.577 1.00 52.66 402 GLY A CA 1
ATOM 3190 C C . GLY A 1 402 ? 22.966 -4.042 -3.971 1.00 52.66 402 GLY A C 1
ATOM 3191 O O . GLY A 1 402 ? 22.157 -4.926 -4.264 1.00 52.66 402 GLY A O 1
ATOM 3192 N N . LYS A 1 403 ? 23.309 -3.054 -4.809 1.00 64.25 403 LYS A N 1
ATOM 3193 C CA . LYS A 1 403 ? 22.841 -2.977 -6.197 1.00 64.25 403 LYS A CA 1
ATOM 3194 C C . LYS A 1 403 ? 23.350 -4.220 -6.933 1.00 64.25 403 LYS A C 1
ATOM 3196 O O . LYS A 1 403 ? 24.569 -4.407 -6.994 1.00 64.25 403 LYS A O 1
ATOM 3201 N N . PRO A 1 404 ? 22.469 -5.088 -7.460 1.00 66.06 404 PRO A N 1
ATOM 3202 C CA . PRO A 1 404 ? 22.923 -6.210 -8.263 1.00 66.06 404 PRO A CA 1
ATOM 3203 C C . PRO A 1 404 ? 23.714 -5.716 -9.480 1.00 66.06 404 PRO A C 1
ATOM 3205 O O . PRO A 1 404 ? 23.413 -4.661 -10.043 1.00 66.06 404 PRO A O 1
ATOM 3208 N N . GLY A 1 405 ? 24.724 -6.482 -9.893 1.00 59.38 405 GLY A N 1
ATOM 3209 C CA . GLY A 1 405 ? 25.456 -6.194 -11.123 1.00 59.38 405 GLY A CA 1
ATOM 3210 C C . GLY A 1 405 ? 24.517 -6.244 -12.330 1.00 59.38 405 GLY A C 1
ATOM 3211 O O . GLY A 1 405 ? 23.718 -7.168 -12.460 1.00 59.38 405 GLY A O 1
ATOM 3212 N N . ILE A 1 406 ? 24.614 -5.251 -13.211 1.00 63.06 406 ILE A N 1
ATOM 3213 C CA . ILE A 1 406 ? 23.804 -5.176 -14.429 1.00 63.06 406 ILE A CA 1
ATOM 3214 C C . ILE A 1 406 ? 24.635 -5.728 -15.584 1.00 63.06 406 ILE A C 1
ATO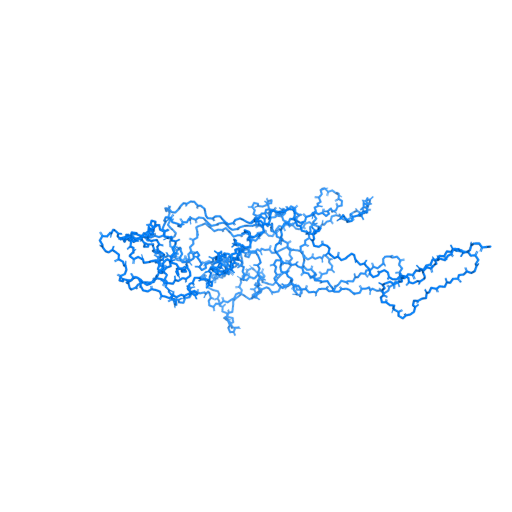M 3216 O O . ILE A 1 406 ? 25.645 -5.134 -15.966 1.00 63.06 406 ILE A O 1
ATOM 3220 N N . THR A 1 407 ? 24.207 -6.842 -16.171 1.00 58.81 407 THR A N 1
ATOM 3221 C CA . THR A 1 407 ? 24.766 -7.334 -17.432 1.00 58.81 407 THR A CA 1
ATOM 3222 C C . THR A 1 407 ? 24.038 -6.684 -18.607 1.00 58.81 407 THR A C 1
ATOM 3224 O O . THR A 1 407 ? 22.812 -6.540 -18.618 1.00 58.81 407 THR A O 1
ATOM 3227 N N . LYS A 1 408 ? 24.805 -6.226 -19.604 1.00 59.91 408 LYS A N 1
ATOM 3228 C CA . LYS A 1 408 ? 24.232 -5.727 -20.859 1.00 59.91 408 LYS A CA 1
ATOM 3229 C C . LYS A 1 408 ? 23.772 -6.930 -21.691 1.00 59.91 408 LYS A C 1
ATOM 3231 O O . LYS A 1 408 ? 24.481 -7.935 -21.684 1.00 59.91 408 LYS A O 1
ATOM 3236 N N . PRO A 1 409 ? 22.640 -6.837 -22.409 1.00 56.72 409 PRO A N 1
ATOM 3237 C CA . PRO A 1 409 ? 22.259 -7.886 -23.346 1.00 56.72 409 PRO A CA 1
ATOM 3238 C C . PRO A 1 409 ? 23.371 -8.081 -24.387 1.00 56.72 409 PRO A C 1
ATOM 3240 O O . PRO A 1 409 ? 23.876 -7.096 -24.936 1.00 56.72 409 PRO A O 1
ATOM 3243 N N . ASN A 1 410 ? 23.766 -9.332 -24.640 1.00 57.41 410 ASN A N 1
ATOM 3244 C CA . ASN A 1 410 ? 24.636 -9.646 -25.775 1.00 57.41 410 ASN A CA 1
ATOM 3245 C C . ASN A 1 410 ? 23.820 -9.504 -27.072 1.00 57.41 410 ASN A C 1
ATOM 3247 O O . ASN A 1 410 ? 22.842 -10.224 -27.260 1.00 57.41 410 ASN A O 1
ATOM 3251 N N . ASN A 1 411 ? 24.204 -8.553 -27.927 1.00 54.69 411 ASN A N 1
ATOM 3252 C CA . ASN A 1 411 ? 23.535 -8.237 -29.193 1.00 54.69 411 ASN A CA 1
ATOM 3253 C C . ASN A 1 411 ? 24.260 -8.859 -30.404 1.00 54.69 411 ASN A C 1
ATOM 3255 O O . ASN A 1 411 ? 24.164 -8.315 -31.505 1.00 54.69 411 ASN A O 1
ATOM 3259 N N . ASP A 1 412 ? 25.020 -9.946 -30.220 1.00 50.78 412 ASP A N 1
ATOM 3260 C CA . ASP A 1 412 ? 25.667 -10.646 -31.334 1.00 50.78 412 ASP A CA 1
ATOM 3261 C C . ASP A 1 412 ? 24.616 -11.066 -32.378 1.00 50.78 412 ASP A C 1
ATOM 3263 O O . ASP A 1 412 ? 23.725 -11.882 -32.143 1.00 50.78 412 ASP A O 1
ATOM 3267 N N . SER A 1 413 ? 24.682 -10.415 -33.539 1.00 46.78 413 SER A N 1
ATOM 3268 C CA . SER A 1 413 ? 23.689 -10.475 -34.608 1.00 46.78 413 SER A CA 1
ATOM 3269 C C . SER A 1 413 ? 23.923 -11.617 -35.599 1.00 46.78 413 SER A C 1
ATOM 3271 O O . SER A 1 413 ? 23.332 -11.615 -36.678 1.00 46.78 413 SER A O 1
ATOM 3273 N N . THR A 1 414 ? 24.795 -12.575 -35.282 1.00 49.16 414 THR A N 1
ATOM 3274 C CA . THR A 1 414 ? 25.162 -13.679 -36.188 1.00 49.16 414 THR A CA 1
ATOM 3275 C C . THR A 1 414 ? 24.044 -14.709 -36.423 1.00 49.16 414 THR A C 1
ATOM 3277 O O . THR A 1 414 ? 24.165 -15.537 -37.323 1.00 49.16 414 THR A O 1
ATOM 3280 N N . GLY A 1 415 ? 22.907 -14.599 -35.725 1.00 43.09 415 GLY A N 1
ATOM 3281 C CA . GLY A 1 415 ? 21.693 -15.380 -35.984 1.00 43.09 415 GLY A CA 1
ATOM 3282 C C . GLY A 1 415 ? 20.414 -14.585 -35.714 1.00 43.09 415 GLY A C 1
ATOM 3283 O O . GLY A 1 415 ? 19.746 -14.810 -34.708 1.00 43.09 415 GLY A O 1
ATOM 3284 N N . LYS A 1 416 ? 20.059 -13.631 -36.586 1.00 42.62 416 LYS A N 1
ATOM 3285 C CA . LYS A 1 416 ? 18.787 -12.895 -36.477 1.00 42.62 416 LYS A CA 1
ATOM 3286 C C . LYS A 1 416 ? 17.603 -13.837 -36.743 1.00 42.62 416 LYS A C 1
ATOM 3288 O O . LYS A 1 416 ? 17.323 -14.175 -37.888 1.00 42.62 416 LYS A O 1
ATOM 3293 N N . GLY A 1 417 ? 16.899 -14.233 -35.685 1.00 35.81 417 GLY A N 1
ATOM 3294 C CA . GLY A 1 417 ? 15.508 -14.669 -35.776 1.00 35.81 417 GLY A CA 1
ATOM 3295 C C . GLY A 1 417 ? 14.619 -13.435 -35.901 1.00 35.81 417 GLY A C 1
ATOM 3296 O O . GLY A 1 417 ? 14.544 -12.632 -34.973 1.00 35.81 417 GLY A O 1
ATOM 3297 N N . GLU A 1 418 ? 13.994 -13.257 -37.059 1.00 33.81 418 GLU A N 1
ATOM 3298 C CA . GLU A 1 418 ? 12.955 -12.252 -37.278 1.00 33.81 418 GLU A CA 1
ATOM 3299 C C . GLU A 1 418 ? 11.792 -12.477 -36.295 1.00 33.81 418 GLU A C 1
ATOM 3301 O O . GLU A 1 418 ? 11.303 -13.600 -36.141 1.00 33.81 418 GLU A O 1
ATOM 3306 N N . ILE A 1 419 ? 11.319 -11.409 -35.641 1.00 38.12 419 ILE A N 1
ATOM 3307 C CA . ILE A 1 419 ? 9.997 -11.413 -35.001 1.00 38.12 419 ILE A CA 1
ATOM 3308 C C . ILE A 1 419 ? 8.987 -11.456 -36.150 1.00 38.12 419 ILE A C 1
ATOM 3310 O O . ILE A 1 419 ? 8.675 -10.436 -36.755 1.00 38.12 419 ILE A O 1
ATOM 3314 N N . THR A 1 420 ? 8.543 -12.661 -36.499 1.00 31.55 420 THR A N 1
ATOM 3315 C CA . THR A 1 420 ? 7.702 -12.923 -37.677 1.00 31.55 420 THR A CA 1
ATOM 3316 C C . THR A 1 420 ? 6.209 -12.733 -37.422 1.00 31.55 420 THR A C 1
ATOM 3318 O O . THR A 1 420 ? 5.436 -12.726 -38.375 1.00 31.55 420 THR A O 1
ATOM 3321 N N . SER A 1 421 ? 5.787 -12.514 -36.174 1.00 27.14 421 SER A N 1
ATOM 3322 C CA . SER A 1 421 ? 4.413 -12.118 -35.850 1.00 27.14 421 SER A CA 1
ATOM 3323 C C . SER A 1 421 ? 4.277 -11.725 -34.378 1.00 27.14 421 SER A C 1
ATOM 3325 O O . SER A 1 421 ? 4.701 -12.468 -33.492 1.00 27.14 421 SER A O 1
ATOM 3327 N N . LEU A 1 422 ? 3.638 -10.584 -34.124 1.00 29.20 422 LEU A N 1
ATOM 3328 C CA . LEU A 1 422 ? 2.881 -10.349 -32.893 1.00 29.20 422 LEU A CA 1
ATOM 3329 C C . LEU A 1 422 ? 1.546 -11.083 -33.082 1.00 29.20 422 LEU A C 1
ATOM 3331 O O . LEU A 1 422 ? 0.849 -10.790 -34.053 1.00 29.20 422 LEU A O 1
ATOM 3335 N N . ASN A 1 423 ? 1.254 -12.074 -32.236 1.00 31.52 423 ASN A N 1
ATOM 3336 C CA . ASN A 1 423 ? -0.077 -12.690 -32.184 1.00 31.52 423 ASN A CA 1
ATOM 3337 C C . ASN A 1 423 ? -1.071 -11.746 -31.518 1.00 31.52 423 ASN A C 1
ATOM 3339 O O . ASN A 1 423 ? -0.671 -11.129 -30.503 1.00 31.52 423 ASN A O 1
#

Radius of gyration: 29.62 Å; chains: 1; bounding box: 65×43×109 Å

Foldseek 3Di:
DDDDDDDDDDDDDDDPPFDWDDDDPDPDTDGDPDDPPDDDDPPVVLLAFPDDPCLVVVQVCLLQVWDWADDPVDPPDTDTDFPVCLAQVDAAAEQQVFFDPVDDKDKDALLVVAAQKEKEFEDQWDAPQSVLQVVVVHGFLIDIDGGDALFPPDDDDPPHHDYDYRYGPAGDFAWEADPPDLDIAGDAWDDDPQDFIDGDRHHDHDWAQADWDWDFDDDPPDPDDTDIDTDTGTHQKNHSDDRAAFQFVTEGAGLAWDDGNYHHWDTHLHYSCLNRPSLVVCLSNPPPKMKIKGWGQDDPVCVVPDDQSYWYDHPPFIWGWDDWDDDDPPDRGTIITITITDDVPDDRPPQPQWTFGGADPVQFTWIDGPVRHTDADAPRNLVSNVFDADPVVRTTGRPCDDDRDDDDGNPPVPDDDDPPDDD

Sequence (423 aa):
QNGWYGQIEYRGARLAGSSMDFVSDACFVEMTNVKVVSGPDITFEYNAPDIKQIDFVSDIIKMHNLAVIPDAAIENKLLLEPMSTYLGSAATLDWTKKLDISKDIVIRGTDDIKKSKLYFSYSAGQDTYSKLFVDQGRIYGDYKVEPYTVDANQIPSTFLTGNTEVKLIAQSTPSTQVNGSNIICPRFWTQSGDEPPKFTAPGLRFLYWSETSPIYLYDEGFGGSVVYQNIPLVNHYNDTSGFNPNFAGQYDLNWAPETPLHDYTMNPENNLFTQYWRDYLDSIYSDDARILEASFALNNTDILSLNFGDYIFVKDAYWRIIELSDYKMGQYESTRVKLLKVSPGAAAKPACDIIPVSNNQDGSVNFETPAGASVSATQYCCNYFNFTWSVNTNLCYGKVRGKPGITKPNNDSTGKGEITSLN